Protein AF-A0A653CBT5-F1 (afdb_monomer_lite)

Sequence (452 aa):
MGQKFQYDESGGTFFYFLLSFLALILIPATFYYWPKKKKKDPEEDGKACTCPGCLRKREYMKREDPWKQTRQFFVKLTIVSGWLLLIFLAYKVSQFDYEMANFDPYEILGISTGSSQAEIKKAYRKLSLILHPDKDTGNEKEFMKLTKAYQALTDEEARKNWEKYGNPDGPGAMSFGIALPSWIVEKENSVWVLGLYALVFMVALPIVVGTWWYRSIKFTGDQVLLDTTQLYFYFFNKTTNMALKRVIMILAASLEFDKKRNSEIVERETDNYEIPLLIKQLPNLGEKNKERPLCYLYSIKARAIIHAHLSRMPLNPNTLELDRQYIIRKCPYLIYEQVSCVNQLIMLAYARRIMKLPTLQTIENCMKLCPMIVQAMWEFKSPLLQLPYIGDDNLKFFNSKKRQIKTLEQFAQLKADDRRNLLRDLGDDEYENIMKVLARMPLVDMQTQVEG

Organism: Callosobruchus maculatus (NCBI:txid64391)

InterPro domains:
  IPR001623 DnaJ domain [PF00226] (104-162)
  IPR001623 DnaJ domain [PR00625] (106-124)
  IPR001623 DnaJ domain [PR00625] (124-139)
  IPR001623 DnaJ domain [PS50076] (104-166)
  IPR001623 DnaJ domain [SM00271] (103-158)
  IPR001623 DnaJ domain [cd06257] (104-155)
  IPR004179 Sec63 domain [PF02889] (237-450)
  IPR036869 Chaperone J-domain superfamily [G3DSA:1.10.287.110] (98-176)
  IPR036869 Chaperone J-domain superfamily [SSF46565] (100-202)

Structure (mmCIF, N/CA/C/O backbone):
data_AF-A0A653CBT5-F1
#
_entry.id   AF-A0A653CBT5-F1
#
loop_
_atom_site.group_PDB
_atom_site.id
_atom_site.type_symbol
_atom_site.label_atom_id
_atom_site.label_alt_id
_atom_site.label_comp_id
_atom_site.label_asym_id
_atom_site.label_entity_id
_atom_site.label_seq_id
_atom_site.pdbx_PDB_ins_code
_atom_site.Cartn_x
_atom_site.Cartn_y
_atom_site.Cartn_z
_atom_site.occupancy
_atom_site.B_iso_or_equiv
_atom_site.auth_seq_id
_atom_site.auth_comp_id
_atom_site.auth_asym_id
_atom_site.auth_atom_id
_atom_site.pdbx_PDB_model_num
ATOM 1 N N . MET A 1 1 ? 52.706 8.320 -30.311 1.00 37.34 1 MET A N 1
ATOM 2 C CA . MET A 1 1 ? 51.832 8.034 -31.469 1.00 37.34 1 MET A CA 1
ATOM 3 C C . MET A 1 1 ? 50.651 7.231 -30.956 1.00 37.34 1 MET A C 1
ATOM 5 O O . MET A 1 1 ? 50.868 6.124 -30.488 1.00 37.34 1 MET A O 1
ATOM 9 N N . GLY A 1 2 ? 49.444 7.802 -30.937 1.00 47.25 2 GLY A N 1
ATOM 10 C CA . GLY A 1 2 ? 48.245 7.025 -30.607 1.00 47.25 2 GLY A CA 1
ATOM 11 C C . GLY A 1 2 ? 48.008 5.984 -31.698 1.00 47.25 2 GLY A C 1
ATOM 12 O O . GLY A 1 2 ? 48.134 6.312 -32.880 1.00 47.25 2 GLY A O 1
ATOM 13 N N . GLN A 1 3 ? 47.725 4.741 -31.313 1.00 55.03 3 GLN A N 1
ATOM 14 C CA . GLN A 1 3 ? 47.294 3.714 -32.257 1.00 55.03 3 GLN A CA 1
ATOM 15 C C . GLN A 1 3 ? 46.037 4.232 -32.971 1.00 55.03 3 GLN A C 1
ATOM 17 O O . GLN A 1 3 ? 45.059 4.604 -32.323 1.00 55.03 3 GLN A O 1
ATOM 22 N N . LYS A 1 4 ? 46.088 4.347 -34.301 1.00 64.94 4 LYS A N 1
ATOM 23 C CA . LYS A 1 4 ? 44.919 4.719 -35.099 1.00 64.94 4 LYS A CA 1
ATOM 24 C C . LYS A 1 4 ? 44.031 3.483 -35.204 1.00 64.94 4 LYS A C 1
ATOM 26 O O . LYS A 1 4 ? 44.403 2.532 -35.883 1.00 64.94 4 LYS A O 1
ATOM 31 N N . PHE A 1 5 ? 42.899 3.493 -34.511 1.00 74.19 5 PHE A N 1
ATOM 32 C CA . PHE A 1 5 ? 41.877 2.462 -34.663 1.00 74.19 5 PHE A CA 1
ATOM 33 C C . PHE A 1 5 ? 41.235 2.573 -36.047 1.00 74.19 5 PHE A C 1
ATOM 35 O O . PHE A 1 5 ? 40.917 3.678 -36.494 1.00 74.19 5 PHE A O 1
ATOM 42 N N . GLN A 1 6 ? 41.055 1.439 -36.718 1.00 75.88 6 GLN A N 1
ATOM 43 C CA . GLN A 1 6 ? 40.280 1.357 -37.957 1.00 75.88 6 GLN A CA 1
ATOM 44 C C . GLN A 1 6 ? 38.821 1.033 -37.606 1.00 75.88 6 GLN A C 1
ATOM 46 O O . GLN A 1 6 ? 38.568 0.151 -36.788 1.00 75.88 6 GLN A O 1
ATOM 51 N N . TYR A 1 7 ? 37.871 1.781 -38.167 1.00 80.19 7 TYR A N 1
ATOM 52 C CA . TYR A 1 7 ? 36.434 1.542 -37.988 1.00 80.19 7 TYR A CA 1
ATOM 53 C C . TYR A 1 7 ? 35.910 0.615 -39.083 1.00 80.19 7 TYR A C 1
ATOM 55 O O . TYR A 1 7 ? 36.532 0.482 -40.137 1.00 80.19 7 TYR A O 1
ATOM 63 N N . ASP A 1 8 ? 34.768 -0.022 -38.840 1.00 76.06 8 ASP A N 1
ATOM 64 C CA . ASP A 1 8 ? 34.174 -0.936 -39.810 1.00 76.06 8 ASP A CA 1
ATOM 65 C C . ASP A 1 8 ? 33.467 -0.158 -40.930 1.00 76.06 8 ASP A C 1
ATOM 67 O O . ASP A 1 8 ? 32.379 0.388 -40.739 1.00 76.06 8 ASP A O 1
ATOM 71 N N . GLU A 1 9 ? 34.097 -0.105 -42.102 1.00 67.94 9 GLU A N 1
ATOM 72 C CA . GLU A 1 9 ? 33.529 0.489 -43.323 1.00 67.94 9 GLU A CA 1
ATOM 73 C C . GLU A 1 9 ? 32.561 -0.470 -44.039 1.00 67.94 9 GLU A C 1
ATOM 75 O O . GLU A 1 9 ? 31.672 -0.042 -44.774 1.00 67.94 9 GLU A O 1
ATOM 80 N N . SER A 1 10 ? 32.710 -1.779 -43.814 1.00 66.12 10 SER A N 1
ATOM 81 C CA . SER A 1 10 ? 31.913 -2.830 -44.463 1.00 66.12 10 SER A CA 1
ATOM 82 C C . SER A 1 10 ? 30.610 -3.146 -43.719 1.00 66.12 10 SER A C 1
ATOM 84 O O . SER A 1 10 ? 29.660 -3.667 -44.303 1.00 66.12 10 SER A O 1
ATOM 86 N N . GLY A 1 11 ? 30.567 -2.832 -42.420 1.00 68.19 11 GLY A N 1
ATOM 87 C CA . GLY A 1 11 ? 29.463 -3.098 -41.500 1.00 68.19 11 GLY A CA 1
ATOM 88 C C . GLY A 1 11 ? 29.390 -4.539 -40.979 1.00 68.19 11 GLY A C 1
ATOM 89 O O . GLY A 1 11 ? 28.604 -4.800 -40.068 1.00 68.19 11 GLY A O 1
ATOM 90 N N . GLY A 1 12 ? 30.187 -5.474 -41.509 1.00 75.00 12 GLY A N 1
ATOM 91 C CA . GLY A 1 12 ? 30.129 -6.892 -41.141 1.00 75.00 12 GLY A CA 1
ATOM 92 C C . GLY A 1 12 ? 30.422 -7.146 -39.659 1.00 75.00 12 GLY A C 1
ATOM 93 O O . GLY A 1 12 ? 29.608 -7.749 -38.956 1.00 75.00 12 GLY A O 1
ATOM 94 N N . THR A 1 13 ? 31.544 -6.634 -39.147 1.00 80.69 13 THR A N 1
ATOM 95 C CA . THR A 1 13 ? 31.954 -6.825 -37.742 1.00 80.69 13 THR A CA 1
ATOM 96 C C . THR A 1 13 ? 31.000 -6.141 -36.763 1.00 80.69 13 THR A C 1
ATOM 98 O O . THR A 1 13 ? 30.735 -6.673 -35.681 1.00 80.69 13 THR A O 1
ATOM 101 N N . PHE A 1 14 ? 30.410 -5.007 -37.159 1.00 85.44 14 PHE A N 1
ATOM 102 C CA . PHE A 1 14 ? 29.388 -4.327 -36.367 1.00 85.44 14 PHE A CA 1
ATOM 103 C C . PHE A 1 14 ? 28.131 -5.182 -36.180 1.00 85.44 14 PHE A C 1
ATOM 105 O O . PHE A 1 14 ? 27.616 -5.281 -35.063 1.00 85.44 14 PHE A O 1
ATOM 112 N N . PHE A 1 15 ? 27.643 -5.838 -37.239 1.00 87.69 15 PHE A N 1
ATOM 113 C CA . PHE A 1 15 ? 26.468 -6.708 -37.134 1.00 87.69 15 PHE A CA 1
ATOM 114 C C . PHE A 1 15 ? 26.726 -7.926 -36.241 1.00 87.69 15 PHE A C 1
ATOM 116 O O . PHE A 1 15 ? 25.851 -8.283 -35.452 1.00 87.69 15 PHE A O 1
ATOM 123 N N . TYR A 1 16 ? 27.926 -8.510 -36.290 1.00 87.19 16 TYR A N 1
ATOM 124 C CA . TYR A 1 16 ? 28.344 -9.574 -35.370 1.00 87.19 16 TYR A CA 1
ATOM 125 C C . TYR A 1 16 ? 28.345 -9.130 -33.905 1.00 87.19 16 TYR A C 1
ATOM 127 O O . TYR A 1 16 ? 27.826 -9.838 -33.032 1.00 87.19 16 TYR A O 1
ATOM 135 N N . PHE A 1 17 ? 28.898 -7.947 -33.632 1.00 89.69 17 PHE A N 1
ATOM 136 C CA . PHE A 1 17 ? 28.890 -7.357 -32.297 1.00 89.69 17 PHE A CA 1
ATOM 137 C C . PHE A 1 17 ? 27.456 -7.118 -31.805 1.00 89.69 17 PHE A C 1
ATOM 139 O O . PHE A 1 17 ? 27.099 -7.551 -30.707 1.00 89.69 17 PHE A O 1
ATOM 146 N N . LEU A 1 18 ? 26.612 -6.492 -32.631 1.00 90.62 18 LEU A N 1
ATOM 147 C CA . LEU A 1 18 ? 25.225 -6.185 -32.287 1.00 90.62 18 LEU A CA 1
ATOM 148 C C . LEU A 1 18 ? 24.394 -7.454 -32.061 1.00 90.62 18 LEU A C 1
ATOM 150 O O . LEU A 1 18 ? 23.636 -7.517 -31.094 1.00 90.62 18 LEU A O 1
ATOM 154 N N . LEU A 1 19 ? 24.561 -8.473 -32.911 1.00 92.69 19 LEU A N 1
ATOM 155 C CA . LEU A 1 19 ? 23.913 -9.778 -32.771 1.00 92.69 19 LEU A CA 1
ATOM 156 C C . LEU A 1 19 ? 24.289 -10.440 -31.441 1.00 92.69 19 LEU A C 1
ATOM 158 O O . LEU A 1 19 ? 23.408 -10.858 -30.691 1.00 92.69 19 LEU A O 1
ATOM 162 N N . SER A 1 20 ? 25.587 -10.494 -31.129 1.00 92.56 20 SER A N 1
ATOM 163 C CA . SER A 1 20 ? 26.104 -11.119 -29.906 1.00 92.56 20 SER A CA 1
ATOM 164 C C . SER A 1 20 ? 25.634 -10.382 -28.651 1.00 92.56 20 SER A C 1
ATOM 166 O O . SER A 1 20 ? 25.168 -11.005 -27.696 1.00 92.56 20 SER A O 1
ATOM 168 N N . PHE A 1 21 ? 25.694 -9.048 -28.661 1.00 93.75 21 PHE A N 1
ATOM 169 C CA . PHE A 1 21 ? 25.237 -8.212 -27.553 1.00 93.75 21 PHE A CA 1
ATOM 170 C C . PHE A 1 21 ? 23.722 -8.328 -27.334 1.00 93.75 21 PHE A C 1
ATOM 172 O O . PHE A 1 21 ? 23.263 -8.493 -26.202 1.00 93.75 21 PHE A O 1
ATOM 179 N N . LEU A 1 22 ? 22.938 -8.309 -28.418 1.00 94.69 22 LEU A N 1
ATOM 180 C CA . LEU A 1 22 ? 21.493 -8.503 -28.347 1.00 94.69 22 LEU A CA 1
ATOM 181 C C . LEU A 1 22 ? 21.150 -9.901 -27.822 1.00 94.69 22 LEU A C 1
ATOM 183 O O . LEU A 1 22 ? 20.291 -10.007 -26.953 1.00 94.69 22 LEU A O 1
ATOM 187 N N . ALA A 1 23 ? 21.833 -10.955 -28.280 1.00 94.38 23 ALA A N 1
ATOM 188 C CA . ALA A 1 23 ? 21.633 -12.322 -27.793 1.00 94.38 23 ALA A CA 1
ATOM 189 C C . ALA A 1 23 ? 21.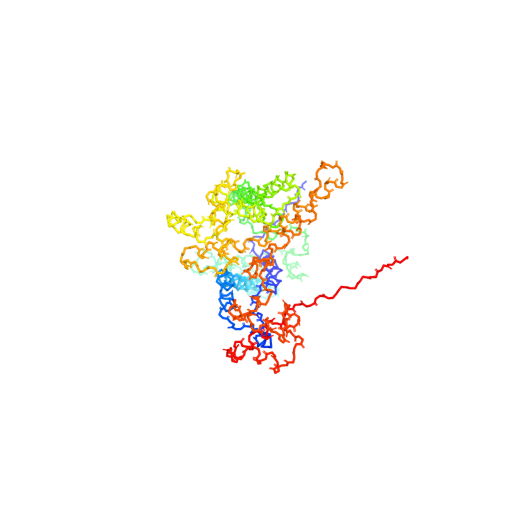909 -12.442 -26.285 1.00 94.38 23 ALA A C 1
ATOM 191 O O . ALA A 1 23 ? 21.097 -13.016 -25.552 1.00 94.38 23 ALA A O 1
ATOM 192 N N . LEU A 1 24 ? 23.016 -11.847 -25.821 1.00 95.81 24 LEU A N 1
ATOM 193 C CA . LEU A 1 24 ? 23.435 -11.840 -24.417 1.00 95.81 24 LEU A CA 1
ATOM 194 C C . LEU A 1 24 ? 22.364 -11.235 -23.498 1.00 95.81 24 LEU A C 1
ATOM 196 O O . LEU A 1 24 ? 22.165 -11.711 -22.385 1.00 95.81 24 LEU A O 1
ATOM 200 N N . ILE A 1 25 ? 21.661 -10.199 -23.959 1.00 94.56 25 ILE A N 1
ATOM 201 C CA . ILE A 1 25 ? 20.597 -9.543 -23.191 1.00 94.56 25 ILE A CA 1
ATOM 202 C C . ILE A 1 25 ? 19.263 -10.277 -23.363 1.00 94.56 25 ILE A C 1
ATOM 204 O O . ILE A 1 25 ? 18.556 -10.536 -22.386 1.00 94.56 25 ILE A O 1
ATOM 208 N N . LEU A 1 26 ? 18.902 -10.620 -24.600 1.00 95.19 26 LEU A N 1
ATOM 209 C CA . LEU A 1 26 ? 17.578 -11.114 -24.961 1.00 95.19 26 LEU A CA 1
ATOM 210 C C . LEU A 1 26 ? 17.300 -12.517 -24.415 1.00 95.19 26 LEU A C 1
ATOM 212 O O . LEU A 1 26 ? 16.176 -12.779 -23.983 1.00 95.19 26 LEU A O 1
ATOM 216 N N . ILE A 1 27 ? 18.292 -13.414 -24.402 1.00 94.19 27 ILE A N 1
ATOM 217 C CA . ILE A 1 27 ? 18.106 -14.794 -23.929 1.00 94.19 27 ILE A CA 1
ATOM 218 C C . ILE A 1 27 ? 17.776 -14.815 -22.422 1.00 94.19 27 ILE A C 1
ATOM 220 O O . ILE A 1 27 ? 16.704 -15.324 -22.064 1.00 94.19 27 ILE A O 1
ATOM 224 N N . PRO A 1 28 ? 18.583 -14.207 -21.524 1.00 94.81 28 PRO A N 1
ATOM 225 C CA . PRO A 1 28 ? 18.215 -14.079 -20.115 1.00 94.81 28 PRO A CA 1
ATOM 226 C C . PRO A 1 28 ? 16.920 -13.288 -19.919 1.00 94.81 28 PRO A C 1
ATOM 228 O O . PRO A 1 28 ? 16.063 -13.706 -19.139 1.00 94.81 28 PRO A O 1
ATOM 231 N N . ALA A 1 29 ? 16.729 -12.179 -20.647 1.00 93.31 29 ALA A N 1
ATOM 232 C CA . ALA A 1 29 ? 15.515 -11.375 -20.524 1.00 93.31 29 ALA A CA 1
ATOM 233 C C . ALA A 1 29 ? 14.253 -12.183 -20.861 1.00 93.31 29 ALA A C 1
ATOM 235 O O . ALA A 1 29 ? 13.247 -12.076 -20.161 1.00 93.31 29 ALA A O 1
ATOM 236 N N . THR A 1 30 ? 14.316 -13.050 -21.873 1.00 94.19 30 THR A N 1
ATOM 237 C CA . THR A 1 30 ? 13.223 -13.966 -22.217 1.00 94.19 30 THR A CA 1
ATOM 238 C C . THR A 1 30 ? 12.962 -14.946 -21.074 1.00 94.19 30 THR A C 1
ATOM 240 O O . THR A 1 30 ? 11.817 -15.122 -20.673 1.00 94.19 30 THR A O 1
ATOM 243 N N . PHE A 1 31 ? 13.995 -15.541 -20.474 1.00 92.69 31 PHE A N 1
ATOM 244 C CA . PHE A 1 31 ? 13.801 -16.490 -19.373 1.00 92.69 31 PHE A CA 1
ATOM 245 C C . PHE A 1 31 ? 13.161 -15.854 -18.123 1.00 92.69 31 PHE A C 1
ATOM 247 O O . PHE A 1 31 ? 12.246 -16.441 -17.531 1.00 92.69 31 PHE A O 1
ATOM 254 N N . TYR A 1 32 ? 13.614 -14.656 -17.738 1.00 90.69 32 TYR A N 1
ATOM 255 C CA . TYR A 1 32 ? 13.173 -13.975 -16.515 1.00 90.69 32 TYR A CA 1
ATOM 256 C C . TYR A 1 32 ? 11.867 -13.189 -16.676 1.00 90.69 32 TYR A C 1
ATOM 258 O O . TYR A 1 32 ? 11.021 -13.225 -15.780 1.00 90.69 32 TYR A O 1
ATOM 266 N N . TYR A 1 33 ? 11.677 -12.485 -17.795 1.00 91.19 33 TYR A N 1
ATOM 267 C CA . TYR A 1 33 ? 10.552 -11.559 -17.974 1.00 91.19 33 TYR A CA 1
ATOM 268 C C . TYR A 1 33 ? 9.391 -12.125 -18.794 1.00 91.19 33 TYR A C 1
ATOM 270 O O . TYR A 1 33 ? 8.344 -11.476 -18.875 1.00 91.19 33 TYR A O 1
ATOM 278 N N . TRP A 1 34 ? 9.511 -13.328 -19.371 1.00 90.81 34 TRP A N 1
ATOM 279 C CA . TRP A 1 34 ? 8.392 -13.931 -20.095 1.00 90.81 34 TRP A CA 1
ATOM 280 C C . TRP A 1 34 ? 7.175 -14.111 -19.177 1.00 90.81 34 TRP A C 1
ATOM 282 O O . TRP A 1 34 ? 7.282 -14.777 -18.140 1.00 90.81 34 TRP A O 1
ATOM 292 N N . PRO A 1 35 ? 5.993 -13.564 -19.526 1.00 83.62 35 PRO A N 1
ATOM 293 C CA . PRO A 1 35 ? 4.846 -13.618 -18.630 1.00 83.62 35 PRO A CA 1
ATOM 294 C C . PRO A 1 35 ? 4.325 -15.045 -18.474 1.00 83.62 35 PRO A C 1
ATOM 296 O O . PRO A 1 35 ? 3.576 -15.556 -19.310 1.00 83.62 35 PRO A O 1
ATOM 299 N N . LYS A 1 36 ? 4.689 -15.684 -17.364 1.00 81.69 36 LYS A N 1
ATOM 300 C CA . LYS A 1 36 ? 4.157 -16.987 -16.966 1.00 81.69 36 LYS A CA 1
ATOM 301 C C . LYS A 1 36 ? 2.821 -16.780 -16.254 1.00 81.69 36 LYS A C 1
ATOM 303 O O . LYS A 1 36 ? 2.724 -16.021 -15.288 1.00 81.69 36 LYS A O 1
ATOM 308 N N . LYS A 1 37 ? 1.769 -17.468 -16.707 1.00 76.75 37 LYS A N 1
ATOM 309 C CA . LYS A 1 37 ? 0.549 -17.608 -15.899 1.00 76.75 37 LYS A CA 1
ATOM 310 C C . LYS A 1 37 ? 0.890 -18.540 -14.736 1.00 76.75 37 LYS A C 1
ATOM 312 O O . LYS A 1 37 ? 1.283 -19.678 -14.975 1.00 76.75 37 LYS A O 1
ATOM 317 N N . LYS A 1 38 ? 0.752 -18.075 -13.488 1.00 72.75 38 LYS A N 1
ATOM 318 C CA . LYS A 1 38 ? 0.810 -18.976 -12.327 1.00 72.75 38 LYS A CA 1
ATOM 319 C C . LYS A 1 38 ? -0.300 -20.018 -12.496 1.00 72.75 38 LYS A C 1
ATOM 321 O O . LYS A 1 38 ? -1.463 -19.636 -12.644 1.00 72.75 38 LYS A O 1
ATOM 326 N N . LYS A 1 39 ? 0.063 -21.304 -12.524 1.00 74.44 39 LYS A N 1
ATOM 327 C CA . LYS A 1 39 ? -0.906 -22.402 -12.472 1.00 74.44 39 LYS A CA 1
ATOM 328 C C . LYS A 1 39 ? -1.629 -22.268 -11.133 1.00 74.44 39 LYS A C 1
ATOM 330 O O . LYS A 1 39 ? -0.971 -22.226 -10.099 1.00 74.44 39 LYS A O 1
ATOM 335 N N . LYS A 1 40 ? -2.946 -22.081 -11.168 1.00 69.81 40 LYS A N 1
ATOM 336 C CA . LYS A 1 40 ? -3.746 -22.047 -9.944 1.00 69.81 40 LYS A CA 1
ATOM 337 C C . LYS A 1 40 ? -3.886 -23.467 -9.428 1.00 69.81 40 LYS A C 1
ATOM 339 O O . LYS A 1 40 ? -4.133 -24.367 -10.232 1.00 69.81 40 LYS A O 1
ATOM 344 N N . ASP A 1 41 ? -3.708 -23.640 -8.130 1.00 72.62 41 ASP A N 1
ATOM 345 C CA . ASP A 1 41 ? -3.975 -24.900 -7.460 1.00 72.62 41 ASP A CA 1
ATOM 346 C C . ASP A 1 41 ? -5.494 -25.020 -7.212 1.00 72.62 41 ASP A C 1
ATOM 348 O O . ASP A 1 41 ? -6.055 -24.188 -6.490 1.00 72.62 41 ASP A O 1
ATOM 352 N N . PRO A 1 42 ? -6.189 -26.000 -7.821 1.00 72.38 42 PRO A N 1
ATOM 353 C CA . PRO A 1 42 ? -7.624 -26.196 -7.614 1.00 72.38 42 PRO A CA 1
ATOM 354 C C . PRO A 1 42 ? -7.987 -26.455 -6.144 1.00 72.38 42 PRO A C 1
ATOM 356 O O . PRO A 1 42 ? -9.077 -26.091 -5.701 1.00 72.38 42 PRO A O 1
ATOM 359 N N . GLU A 1 43 ? -7.077 -27.060 -5.375 1.00 73.06 43 GLU A N 1
ATOM 360 C CA . GLU A 1 43 ? -7.298 -27.382 -3.965 1.00 73.06 43 GLU A CA 1
ATOM 361 C C . GLU A 1 43 ? -7.283 -26.117 -3.086 1.00 73.06 43 GLU A C 1
ATOM 363 O O . GLU A 1 43 ? -8.036 -25.994 -2.113 1.00 73.06 43 GLU A O 1
ATOM 368 N N . GLU A 1 44 ? -6.468 -25.129 -3.459 1.00 72.12 44 GLU A N 1
ATOM 369 C CA . GLU A 1 44 ? -6.393 -23.831 -2.786 1.00 72.12 44 GLU A CA 1
ATOM 370 C C . GLU A 1 44 ? -7.658 -22.988 -3.036 1.00 72.12 44 GLU A C 1
ATOM 372 O O . GLU A 1 44 ? -8.164 -22.339 -2.108 1.00 72.12 44 GLU A O 1
ATOM 377 N N . ASP A 1 45 ? -8.199 -23.059 -4.260 1.00 69.56 45 ASP A N 1
ATOM 378 C CA . ASP A 1 45 ? -9.450 -22.405 -4.662 1.00 69.56 45 ASP A CA 1
ATOM 379 C C . ASP A 1 45 ? -10.664 -23.009 -3.922 1.00 69.56 45 ASP A C 1
ATOM 381 O O . ASP A 1 45 ? -11.505 -22.258 -3.423 1.00 69.56 45 ASP A O 1
ATOM 385 N N . GLY A 1 46 ? -10.730 -24.338 -3.752 1.00 72.31 46 GLY A N 1
ATOM 386 C CA . GLY A 1 46 ? -11.819 -25.012 -3.019 1.00 72.31 46 GLY A CA 1
ATOM 387 C C . GLY A 1 46 ? -11.866 -24.677 -1.521 1.00 72.31 46 GLY A C 1
ATOM 388 O O . GLY A 1 46 ? -12.939 -24.539 -0.925 1.00 72.31 46 GLY A O 1
ATOM 389 N N . LYS A 1 47 ? -10.697 -24.456 -0.910 1.00 79.88 47 LYS A N 1
ATOM 390 C CA . LYS A 1 47 ? -10.571 -24.041 0.497 1.00 79.88 47 LYS A CA 1
ATOM 391 C C . LYS A 1 47 ? -10.897 -22.553 0.706 1.00 79.88 47 LYS A C 1
ATOM 393 O O . LYS A 1 47 ? -10.945 -22.092 1.847 1.00 79.88 47 LYS A O 1
ATOM 398 N N . ALA A 1 48 ? -11.044 -21.766 -0.360 1.00 85.62 48 ALA A N 1
ATOM 399 C CA . ALA A 1 48 ? -11.176 -20.321 -0.269 1.00 85.62 48 ALA A CA 1
ATOM 400 C C . ALA A 1 48 ? -12.622 -19.901 0.043 1.00 85.62 48 ALA A C 1
ATOM 402 O O . ALA A 1 48 ? -13.567 -20.352 -0.593 1.00 85.62 48 ALA A O 1
ATOM 403 N N . CYS A 1 49 ? -12.801 -18.975 0.990 1.00 88.94 49 CYS A N 1
ATOM 404 C CA . CYS A 1 49 ? -14.125 -18.439 1.323 1.00 88.94 49 CYS A CA 1
ATOM 405 C C . CYS A 1 49 ? -14.751 -17.709 0.119 1.00 88.94 49 CYS A C 1
ATOM 407 O O . CYS A 1 49 ? -14.074 -16.927 -0.554 1.00 88.94 49 CYS A O 1
ATOM 409 N N . THR A 1 50 ? -16.028 -17.949 -0.154 1.00 90.94 50 THR A N 1
ATOM 410 C CA . THR A 1 50 ? -16.800 -17.380 -1.269 1.00 90.94 50 THR A CA 1
ATOM 411 C C . THR A 1 50 ? -17.813 -16.332 -0.811 1.00 90.94 50 THR A C 1
ATOM 413 O O . THR A 1 50 ? -18.668 -15.927 -1.592 1.00 90.94 50 THR A O 1
ATOM 416 N N . CYS A 1 51 ? -17.712 -15.835 0.427 1.00 90.38 51 CYS A N 1
ATOM 417 C CA . CYS A 1 51 ? -18.649 -14.827 0.916 1.00 90.38 51 CYS A CA 1
ATOM 418 C C . CYS A 1 51 ? -18.576 -13.512 0.109 1.00 90.38 51 CYS A C 1
ATOM 420 O O . CYS A 1 51 ? -17.503 -13.164 -0.408 1.00 90.38 51 CYS A O 1
ATOM 422 N N . PRO A 1 52 ? -19.670 -12.723 0.040 1.00 89.56 52 PRO A N 1
ATOM 423 C CA . PRO A 1 52 ? -19.717 -11.483 -0.739 1.00 89.56 52 PRO A CA 1
ATOM 424 C C . PRO A 1 52 ? -18.579 -10.508 -0.415 1.00 89.56 52 PRO A C 1
ATOM 426 O O . PRO A 1 52 ? -18.020 -9.880 -1.313 1.00 89.56 52 PRO A O 1
ATOM 429 N N . GLY A 1 53 ? -18.184 -10.410 0.859 1.00 86.44 53 GLY A N 1
ATOM 430 C CA . GLY A 1 53 ? -17.062 -9.573 1.291 1.00 86.44 53 GLY A CA 1
ATOM 431 C C . GLY A 1 53 ? -15.717 -10.040 0.725 1.00 86.44 53 GLY A C 1
ATOM 432 O O . GLY A 1 53 ? -14.963 -9.236 0.172 1.00 86.44 53 GLY A O 1
ATOM 433 N N . CYS A 1 54 ? -15.425 -11.342 0.798 1.00 87.56 54 CYS A N 1
ATOM 434 C CA . CYS A 1 54 ? -14.208 -11.920 0.225 1.00 87.56 54 CYS A CA 1
ATOM 435 C C . CYS A 1 54 ? -14.187 -11.823 -1.305 1.00 87.56 54 CYS A C 1
ATOM 437 O O . CYS A 1 54 ? -13.130 -11.549 -1.877 1.00 87.56 54 CYS A O 1
ATOM 439 N N . LEU A 1 55 ? -15.333 -12.001 -1.969 1.00 89.62 55 LEU A N 1
ATOM 440 C CA . LEU A 1 55 ? -15.453 -11.839 -3.419 1.00 89.62 55 LEU A CA 1
ATOM 441 C C . LEU A 1 55 ? -15.180 -10.395 -3.848 1.00 89.62 55 LEU A C 1
ATOM 443 O O . LEU A 1 55 ? -14.312 -10.178 -4.695 1.00 89.62 55 LEU A O 1
ATOM 447 N N . ARG A 1 56 ? -15.816 -9.410 -3.197 1.00 87.00 56 ARG A N 1
ATOM 448 C CA . ARG A 1 56 ? -15.551 -7.980 -3.435 1.00 87.00 56 ARG A CA 1
ATOM 449 C C . ARG A 1 56 ? -14.079 -7.640 -3.216 1.00 87.00 56 ARG A C 1
ATOM 451 O O . ARG A 1 56 ? -13.465 -7.014 -4.072 1.00 87.00 56 ARG A O 1
ATOM 458 N N . LYS A 1 57 ? -13.467 -8.120 -2.123 1.00 84.88 57 LYS A N 1
ATOM 459 C CA . LYS A 1 57 ? -12.028 -7.929 -1.861 1.00 84.88 57 LYS A CA 1
ATOM 460 C C . LYS A 1 57 ? -11.165 -8.464 -3.007 1.00 84.88 57 LYS A C 1
ATOM 462 O O . LYS A 1 57 ? -10.263 -7.770 -3.466 1.00 84.88 57 LYS A O 1
ATOM 467 N N . ARG A 1 58 ? -11.433 -9.683 -3.492 1.00 85.94 58 ARG A N 1
ATOM 468 C CA . ARG A 1 58 ? -10.698 -10.273 -4.628 1.00 85.94 58 ARG A CA 1
ATOM 469 C C . ARG A 1 58 ? -10.893 -9.480 -5.914 1.00 85.94 58 ARG A C 1
ATOM 471 O O . ARG A 1 58 ? -9.969 -9.406 -6.718 1.00 85.94 58 ARG A O 1
ATOM 478 N N . GLU A 1 59 ? -12.075 -8.918 -6.124 1.00 84.25 59 GLU A N 1
ATOM 479 C CA . GLU A 1 59 ? -12.355 -8.075 -7.279 1.00 84.25 59 GLU A CA 1
ATOM 480 C C . GLU A 1 59 ? -11.587 -6.751 -7.217 1.00 84.25 59 GLU A C 1
ATOM 482 O O . GLU A 1 59 ? -10.932 -6.391 -8.194 1.00 84.25 59 GLU A O 1
ATOM 487 N N . TYR A 1 60 ? -11.560 -6.085 -6.060 1.00 81.25 60 TYR A N 1
ATOM 488 C CA . TYR A 1 60 ? -10.767 -4.869 -5.863 1.00 81.25 60 TYR A CA 1
ATOM 489 C C . TYR A 1 60 ? -9.276 -5.106 -6.112 1.00 81.25 60 TYR A C 1
ATOM 491 O O . TYR A 1 60 ? -8.672 -4.393 -6.910 1.00 81.25 60 TYR A O 1
ATOM 499 N N . MET A 1 61 ? -8.711 -6.180 -5.550 1.00 79.44 61 MET A N 1
ATOM 500 C CA . MET A 1 61 ? -7.307 -6.550 -5.781 1.00 79.44 61 MET A CA 1
ATOM 501 C C . MET A 1 61 ? -6.992 -6.830 -7.263 1.00 79.44 61 MET A C 1
ATOM 503 O O . MET A 1 61 ? -5.847 -6.695 -7.687 1.00 79.44 61 MET A O 1
ATOM 507 N N . LYS A 1 62 ? -7.981 -7.241 -8.074 1.00 78.69 62 LYS A N 1
ATOM 508 C CA . LYS A 1 62 ? -7.808 -7.415 -9.529 1.00 78.69 62 LYS A CA 1
ATOM 509 C C . LYS A 1 62 ? -7.873 -6.090 -10.288 1.00 78.69 62 LYS A C 1
ATOM 511 O O . LYS A 1 62 ? -7.185 -5.961 -11.295 1.00 78.69 62 LYS A O 1
ATOM 516 N N . ARG A 1 63 ? -8.705 -5.145 -9.838 1.00 74.94 63 ARG A N 1
ATOM 517 C CA . ARG A 1 63 ? -8.880 -3.823 -10.465 1.00 74.94 63 ARG A CA 1
ATOM 518 C C . ARG A 1 63 ? -7.718 -2.868 -10.177 1.00 74.94 63 ARG A C 1
ATOM 520 O O . ARG A 1 63 ? -7.506 -1.953 -10.959 1.00 74.94 63 ARG A O 1
ATOM 527 N N . GLU A 1 64 ? -6.983 -3.081 -9.086 1.00 67.25 64 GLU A N 1
ATOM 528 C CA . GLU A 1 64 ? -5.906 -2.190 -8.625 1.00 67.25 64 GLU A CA 1
ATOM 529 C C . GLU A 1 64 ? -4.655 -2.192 -9.521 1.00 67.25 64 GLU A C 1
ATOM 531 O O . GLU A 1 64 ? -3.948 -1.190 -9.575 1.00 67.25 64 GLU A O 1
ATOM 536 N N . ASP A 1 65 ? -4.409 -3.261 -10.286 1.00 68.12 65 ASP A N 1
ATOM 537 C CA . ASP A 1 65 ? -3.329 -3.306 -11.282 1.00 68.12 65 ASP A CA 1
ATOM 538 C C . ASP A 1 65 ? -3.912 -3.352 -12.710 1.00 68.12 65 ASP A C 1
ATOM 540 O O . ASP A 1 65 ? -3.794 -4.370 -13.405 1.00 68.12 65 ASP A O 1
ATOM 544 N N . PRO A 1 66 ? -4.584 -2.274 -13.176 1.00 66.88 66 PRO A N 1
ATOM 545 C CA . PRO A 1 66 ? -5.180 -2.249 -14.513 1.00 66.88 66 PRO A CA 1
ATOM 546 C C . PRO A 1 66 ? -4.093 -2.334 -15.591 1.00 66.88 66 PRO A C 1
ATOM 548 O O . PRO A 1 66 ? -4.308 -2.885 -16.671 1.00 66.88 66 PRO A O 1
ATOM 551 N N . TRP A 1 67 ? -2.886 -1.866 -15.260 1.00 74.69 67 TRP A N 1
ATOM 552 C CA . TRP A 1 67 ? -1.721 -1.913 -16.129 1.00 74.69 67 TRP A CA 1
ATOM 553 C C . TRP A 1 67 ? -1.014 -3.266 -16.131 1.00 74.69 67 TRP A C 1
ATOM 555 O O . TRP A 1 67 ? -0.086 -3.454 -16.910 1.00 74.69 67 TRP A O 1
ATOM 565 N N . LYS A 1 68 ? -1.443 -4.253 -15.337 1.00 80.75 68 LYS A N 1
ATOM 566 C CA . LYS A 1 68 ? -0.818 -5.581 -15.337 1.00 80.75 68 LYS A CA 1
ATOM 567 C C . LYS A 1 68 ? -0.841 -6.217 -16.713 1.00 80.75 68 LYS A C 1
ATOM 569 O O . LYS A 1 68 ? 0.164 -6.750 -17.178 1.00 80.75 68 LYS A O 1
ATOM 574 N N . GLN A 1 69 ? -2.011 -6.188 -17.348 1.00 80.44 69 GLN A N 1
ATOM 575 C CA . GLN A 1 69 ? -2.220 -6.826 -18.642 1.00 80.44 69 GLN A CA 1
ATOM 576 C C . GLN A 1 69 ? -1.515 -6.052 -19.751 1.00 80.44 69 GLN A C 1
ATOM 578 O O . GLN A 1 69 ? -0.830 -6.665 -20.566 1.00 80.44 69 GLN A O 1
ATOM 583 N N . THR A 1 70 ? -1.610 -4.721 -19.743 1.00 85.69 70 THR A N 1
ATOM 584 C CA . THR A 1 70 ? -0.921 -3.874 -20.724 1.00 85.69 70 THR A CA 1
ATOM 585 C C . THR A 1 70 ? 0.594 -3.977 -20.566 1.00 85.69 70 THR A C 1
ATOM 587 O O . THR A 1 70 ? 1.286 -4.204 -21.548 1.00 85.69 70 THR A O 1
ATOM 590 N N . ARG A 1 71 ? 1.133 -3.946 -19.341 1.00 87.06 71 ARG A N 1
ATOM 591 C CA . ARG A 1 71 ? 2.558 -4.180 -19.062 1.00 87.06 71 ARG A CA 1
ATOM 592 C C . ARG A 1 71 ? 3.008 -5.553 -19.544 1.00 87.06 71 ARG A C 1
ATOM 594 O O . ARG A 1 71 ? 4.049 -5.652 -20.181 1.00 87.06 71 ARG A O 1
ATOM 601 N N . GLN A 1 72 ? 2.244 -6.614 -19.274 1.00 87.31 72 GLN A N 1
ATOM 602 C CA . GLN A 1 72 ? 2.559 -7.951 -19.791 1.00 87.31 72 GLN A CA 1
ATOM 603 C C . GLN A 1 72 ? 2.525 -8.001 -21.321 1.00 87.31 72 GLN A C 1
ATOM 605 O O . GLN A 1 72 ? 3.346 -8.692 -21.919 1.00 87.31 72 GLN A O 1
ATOM 610 N N . PHE A 1 73 ? 1.597 -7.279 -21.948 1.00 90.19 73 PHE A N 1
ATOM 611 C CA . PHE A 1 73 ? 1.536 -7.136 -23.396 1.00 90.19 73 PHE A CA 1
ATOM 612 C C . PHE A 1 73 ? 2.774 -6.412 -23.938 1.00 90.19 73 PHE A C 1
ATOM 614 O O . PHE A 1 73 ? 3.438 -6.957 -24.812 1.00 90.19 73 PHE A O 1
ATOM 621 N N . PHE A 1 74 ? 3.149 -5.262 -23.372 1.00 92.00 74 PHE A N 1
ATOM 622 C CA . PHE A 1 74 ? 4.342 -4.517 -23.781 1.00 92.00 74 PHE A CA 1
ATOM 623 C C . PHE A 1 74 ? 5.627 -5.317 -23.568 1.00 92.00 74 PHE A C 1
ATOM 625 O O . PHE A 1 74 ? 6.451 -5.374 -24.468 1.00 92.00 74 PHE A O 1
ATOM 632 N N . VAL A 1 75 ? 5.780 -6.011 -22.436 1.00 90.69 75 VAL A N 1
ATOM 633 C CA . VAL A 1 75 ? 6.945 -6.882 -22.196 1.00 90.69 75 VAL A CA 1
ATOM 634 C C . VAL A 1 75 ? 7.026 -7.992 -23.246 1.00 90.69 75 VAL A C 1
ATOM 636 O O . VAL A 1 75 ? 8.100 -8.234 -23.791 1.00 90.69 75 VAL A O 1
ATOM 639 N N . LYS A 1 76 ? 5.902 -8.643 -23.580 1.00 92.19 76 LYS A N 1
ATOM 640 C CA . LYS A 1 76 ? 5.872 -9.637 -24.667 1.00 92.19 76 LYS A CA 1
ATOM 641 C C . LYS A 1 76 ? 6.231 -9.014 -26.004 1.00 92.19 76 LYS A C 1
ATOM 643 O O . LYS A 1 76 ? 7.040 -9.590 -26.718 1.00 92.19 76 LYS A O 1
ATOM 648 N N . LEU A 1 77 ? 5.642 -7.865 -26.325 1.00 94.56 77 LEU A N 1
ATOM 649 C CA . LEU A 1 77 ? 5.887 -7.160 -27.575 1.00 94.56 77 LEU A CA 1
ATOM 650 C C . LEU A 1 77 ? 7.373 -6.821 -27.725 1.00 94.56 77 LEU A C 1
ATOM 652 O O . LEU A 1 77 ? 7.937 -7.107 -28.772 1.00 94.56 77 LEU A O 1
ATOM 656 N N . THR A 1 78 ? 8.013 -6.306 -26.672 1.00 93.69 78 THR A N 1
ATOM 657 C CA . THR A 1 78 ? 9.447 -5.983 -26.655 1.00 93.69 78 THR A CA 1
ATOM 658 C C . THR A 1 78 ? 10.330 -7.223 -26.793 1.00 93.69 78 THR A C 1
ATOM 660 O O . THR A 1 78 ? 11.331 -7.187 -27.500 1.00 93.69 78 THR A O 1
ATOM 663 N N . ILE A 1 79 ? 9.981 -8.338 -26.144 1.00 94.56 79 ILE A N 1
ATOM 664 C CA . ILE A 1 79 ? 10.739 -9.590 -26.293 1.00 94.56 79 ILE A CA 1
ATOM 665 C C . ILE A 1 79 ? 10.594 -10.124 -27.723 1.00 94.56 79 ILE A C 1
ATOM 667 O O . ILE A 1 79 ? 11.591 -10.467 -28.351 1.00 94.56 79 ILE A O 1
ATOM 671 N N . VAL A 1 80 ? 9.371 -10.168 -28.260 1.00 95.38 80 VAL A N 1
ATOM 672 C CA . VAL A 1 80 ? 9.103 -10.649 -29.624 1.00 95.38 80 VAL A CA 1
ATOM 673 C C . VAL A 1 80 ? 9.790 -9.764 -30.662 1.00 95.38 80 VAL A C 1
ATOM 675 O O . VAL A 1 80 ? 10.434 -10.293 -31.563 1.00 95.38 80 VAL A O 1
ATOM 678 N N . SER A 1 81 ? 9.719 -8.437 -30.527 1.00 95.69 81 SER A N 1
ATOM 679 C CA . SER A 1 81 ? 10.429 -7.523 -31.424 1.00 95.69 81 SER A CA 1
ATOM 680 C C . SER A 1 81 ? 11.947 -7.678 -31.311 1.00 95.69 81 SER A C 1
ATOM 682 O O . SER A 1 81 ? 12.626 -7.661 -32.333 1.00 95.69 81 SER A O 1
ATOM 684 N N . GLY A 1 82 ? 12.473 -7.918 -30.106 1.00 95.50 82 GLY A N 1
ATOM 685 C CA . GLY A 1 82 ? 13.877 -8.262 -29.886 1.00 95.50 82 GLY A CA 1
ATOM 686 C C . GLY A 1 82 ? 14.298 -9.535 -30.625 1.00 95.50 82 GLY A C 1
ATOM 687 O O . GLY A 1 82 ? 15.344 -9.543 -31.264 1.00 95.50 82 GLY A O 1
ATOM 688 N N . TRP A 1 83 ? 13.472 -10.587 -30.609 1.00 96.38 83 TRP A N 1
ATOM 689 C CA . TRP A 1 83 ? 13.741 -11.826 -31.354 1.00 96.38 83 TRP A CA 1
ATOM 690 C C . TRP A 1 83 ? 13.653 -11.629 -32.866 1.00 96.38 83 TRP A C 1
ATOM 692 O O . TRP A 1 83 ? 14.500 -12.143 -33.589 1.00 96.38 83 TRP A O 1
ATOM 702 N N . LEU A 1 84 ? 12.680 -10.852 -33.350 1.00 96.62 84 LEU A N 1
ATOM 703 C CA . LEU A 1 84 ? 12.592 -10.492 -34.768 1.00 96.62 84 LEU A CA 1
ATOM 704 C C . LEU A 1 84 ? 13.825 -9.703 -35.222 1.00 96.62 84 LEU A C 1
ATOM 706 O O . LEU A 1 84 ? 14.374 -9.992 -36.282 1.00 96.62 84 LEU A O 1
ATOM 710 N N . LEU A 1 85 ? 14.293 -8.754 -34.405 1.00 95.19 85 LEU A N 1
ATOM 711 C CA . LEU A 1 85 ? 15.521 -8.011 -34.669 1.00 95.19 85 LEU A CA 1
ATOM 712 C C . LEU A 1 85 ? 16.741 -8.938 -34.664 1.00 95.19 85 LEU A C 1
ATOM 714 O O . LEU A 1 85 ? 17.571 -8.843 -35.559 1.00 95.19 85 LEU A O 1
ATOM 718 N N . LEU A 1 86 ? 16.836 -9.864 -33.709 1.00 95.06 86 LEU A N 1
ATOM 719 C CA . LEU A 1 86 ? 17.924 -10.839 -33.641 1.00 95.06 86 LEU A CA 1
ATOM 720 C C . LEU A 1 86 ? 17.959 -11.747 -34.880 1.00 95.06 86 LEU A C 1
ATOM 722 O O . LEU A 1 86 ? 19.026 -11.950 -35.452 1.00 95.06 86 LEU A O 1
ATOM 726 N N . ILE A 1 87 ? 16.801 -12.229 -35.339 1.00 95.12 87 ILE A N 1
ATOM 727 C CA . ILE A 1 87 ? 16.675 -13.015 -36.577 1.00 95.12 87 ILE A CA 1
ATOM 728 C C . ILE A 1 87 ? 17.071 -12.174 -37.796 1.00 95.12 87 ILE A C 1
ATOM 730 O O . ILE A 1 87 ? 17.809 -12.650 -38.654 1.00 95.12 87 ILE A O 1
ATOM 734 N N . PHE A 1 88 ? 16.623 -10.918 -37.870 1.00 93.94 88 PHE A N 1
ATOM 735 C CA . PHE A 1 88 ? 16.995 -10.005 -38.951 1.00 93.94 88 PHE A CA 1
ATOM 736 C C . PHE A 1 88 ? 18.507 -9.745 -38.993 1.00 93.94 88 PHE A C 1
ATOM 738 O O . PHE A 1 88 ? 19.110 -9.781 -40.065 1.00 93.94 88 PHE A O 1
ATOM 745 N N . LEU A 1 89 ? 19.133 -9.520 -37.836 1.00 91.56 89 LEU A N 1
ATOM 746 C CA . LEU A 1 89 ? 20.579 -9.341 -37.730 1.00 91.56 89 LEU A CA 1
ATOM 747 C C . LEU A 1 89 ? 21.327 -10.618 -38.117 1.00 91.56 89 LEU A C 1
ATOM 749 O O . LEU A 1 89 ? 22.281 -10.539 -38.881 1.00 91.56 89 LEU A O 1
ATOM 753 N N . ALA A 1 90 ? 20.865 -11.788 -37.671 1.00 90.94 90 ALA A N 1
ATOM 754 C CA . ALA A 1 90 ? 21.443 -13.072 -38.062 1.00 90.94 90 ALA A CA 1
ATOM 755 C C . ALA A 1 90 ? 21.345 -13.305 -39.579 1.00 90.94 90 ALA A C 1
ATOM 757 O O . ALA A 1 90 ? 22.305 -13.757 -40.196 1.00 90.94 90 ALA A O 1
ATOM 758 N N . TYR A 1 91 ? 20.221 -12.932 -40.198 1.00 90.62 91 TYR A N 1
ATOM 759 C CA . TYR A 1 91 ? 20.064 -12.968 -41.651 1.00 90.62 91 TYR A CA 1
ATOM 760 C C . TYR A 1 91 ? 21.054 -12.032 -42.353 1.00 90.62 91 TYR A C 1
ATOM 762 O O . TYR A 1 91 ? 21.702 -12.435 -43.316 1.00 90.62 91 TYR A O 1
ATOM 770 N N . LYS A 1 92 ? 21.213 -10.796 -41.858 1.00 87.44 92 LYS A N 1
ATOM 771 C CA . LYS A 1 92 ? 22.193 -9.846 -42.401 1.00 87.44 92 LYS A CA 1
ATOM 772 C C . LYS A 1 92 ? 23.617 -10.382 -42.299 1.00 87.44 92 LYS A C 1
ATOM 774 O O . LYS A 1 92 ? 24.320 -10.359 -43.300 1.00 87.44 92 LYS A O 1
ATOM 779 N N . VAL A 1 93 ? 24.004 -10.915 -41.142 1.00 87.31 93 VAL A N 1
ATOM 780 C CA . VAL A 1 93 ? 25.312 -11.556 -40.933 1.00 87.31 93 VAL A CA 1
ATOM 781 C C . VAL A 1 93 ? 25.519 -12.720 -41.909 1.00 87.31 93 VAL A C 1
ATOM 783 O O . VAL A 1 93 ? 26.530 -12.753 -42.601 1.00 87.31 93 VAL A O 1
ATOM 786 N N . SER A 1 94 ? 24.528 -13.603 -42.070 1.00 84.44 94 SER A N 1
ATOM 787 C CA . SER A 1 94 ? 24.615 -14.728 -43.012 1.00 84.44 94 SER A CA 1
ATOM 788 C C . SER A 1 94 ? 24.786 -14.289 -44.471 1.00 84.44 94 SER A C 1
ATOM 790 O O . SER A 1 94 ? 25.461 -14.984 -45.230 1.00 84.44 94 SER A O 1
ATOM 792 N N . GLN A 1 95 ? 24.196 -13.159 -44.881 1.00 80.25 95 GLN A N 1
ATOM 793 C CA . GLN A 1 95 ? 24.441 -12.597 -46.213 1.00 80.25 95 GLN A CA 1
ATOM 794 C C . GLN A 1 95 ? 25.889 -12.112 -46.368 1.00 80.25 95 GLN A C 1
ATOM 796 O O . GLN A 1 95 ? 26.496 -12.366 -47.405 1.00 80.25 95 GLN A O 1
ATOM 801 N N . PHE A 1 96 ? 26.455 -11.455 -45.349 1.00 72.69 96 PHE A N 1
ATOM 802 C CA . PHE A 1 96 ? 27.853 -11.006 -45.375 1.00 72.69 96 PHE A CA 1
ATOM 803 C C . PHE A 1 96 ? 28.837 -12.178 -45.460 1.00 72.69 96 PHE A C 1
ATOM 805 O O . PHE A 1 96 ? 29.770 -12.126 -46.259 1.00 72.69 96 PHE A O 1
ATOM 812 N N . ASP A 1 97 ? 28.604 -13.251 -44.702 1.00 66.69 97 ASP A N 1
ATOM 813 C CA . ASP A 1 97 ? 29.464 -14.439 -44.745 1.00 66.69 97 ASP A CA 1
ATOM 814 C C . ASP A 1 97 ? 29.431 -15.121 -46.109 1.00 66.69 97 ASP A C 1
ATOM 816 O O . ASP A 1 97 ? 30.472 -15.526 -46.619 1.00 66.69 97 ASP A O 1
ATOM 820 N N . TYR A 1 98 ? 28.252 -15.202 -46.731 1.00 62.50 98 TYR A N 1
ATOM 821 C CA . TYR A 1 98 ? 28.113 -15.728 -48.087 1.00 62.50 98 TYR A CA 1
ATOM 822 C C . TYR A 1 98 ? 28.891 -14.888 -49.111 1.00 62.50 98 TYR A C 1
ATOM 824 O O . TYR A 1 98 ? 29.495 -15.435 -50.032 1.00 62.50 98 TYR A O 1
ATOM 832 N N . GLU A 1 99 ? 28.910 -13.561 -48.962 1.00 64.12 99 GLU A N 1
ATOM 833 C CA . GLU A 1 99 ? 29.674 -12.688 -49.856 1.00 64.12 99 GLU A CA 1
ATOM 834 C C . GLU A 1 99 ? 31.194 -12.795 -49.663 1.00 64.12 99 GLU A C 1
ATOM 836 O O . GLU A 1 99 ? 31.926 -12.672 -50.644 1.00 64.12 99 GLU A O 1
ATOM 841 N N . MET A 1 100 ? 31.666 -13.021 -48.433 1.00 61.78 100 MET A N 1
ATOM 842 C CA . MET A 1 100 ? 33.094 -13.148 -48.117 1.00 61.78 100 MET A CA 1
ATOM 843 C C . MET A 1 100 ? 33.640 -14.552 -48.421 1.00 61.78 100 MET A C 1
ATOM 845 O O . MET A 1 100 ? 34.745 -14.674 -48.941 1.00 61.78 100 MET A O 1
ATOM 849 N N . ALA A 1 101 ? 32.863 -15.608 -48.154 1.00 59.22 101 ALA A N 1
ATOM 850 C CA . ALA A 1 101 ? 33.248 -16.993 -48.435 1.00 59.22 101 ALA A CA 1
ATOM 851 C C . ALA A 1 101 ? 33.298 -17.320 -49.940 1.00 59.22 101 ALA A C 1
ATOM 853 O O . ALA A 1 101 ? 34.044 -18.208 -50.335 1.00 59.22 101 ALA A O 1
ATOM 854 N N . ASN A 1 102 ? 32.550 -16.590 -50.778 1.00 60.38 102 ASN A N 1
ATOM 855 C CA . ASN A 1 102 ? 32.548 -16.750 -52.240 1.00 60.38 102 ASN A CA 1
ATOM 856 C C . ASN A 1 102 ? 33.492 -15.777 -52.975 1.00 60.38 102 ASN A C 1
ATOM 858 O O . ASN A 1 102 ? 33.319 -15.529 -54.169 1.00 60.38 102 ASN A O 1
ATOM 862 N N . PHE A 1 103 ? 34.463 -15.165 -52.291 1.00 70.69 103 PHE A N 1
ATOM 863 C CA . PHE A 1 103 ? 35.452 -14.325 -52.965 1.00 70.69 103 PHE A CA 1
ATOM 864 C C . PHE A 1 103 ? 36.569 -15.191 -53.559 1.00 70.69 103 PHE A C 1
ATOM 866 O O . PHE A 1 103 ? 37.618 -15.320 -52.948 1.00 70.69 103 PHE A O 1
ATOM 873 N N . ASP A 1 104 ? 36.366 -15.772 -54.743 1.00 80.81 104 ASP A N 1
ATOM 874 C CA . ASP A 1 104 ? 37.450 -16.374 -55.534 1.00 80.81 104 ASP A CA 1
ATOM 875 C C . ASP A 1 104 ? 37.816 -15.443 -56.709 1.00 80.81 104 ASP A C 1
ATOM 877 O O . ASP A 1 104 ? 37.017 -15.269 -57.637 1.00 80.81 104 ASP A O 1
ATOM 881 N N . PRO A 1 105 ? 39.015 -14.828 -56.712 1.00 80.38 105 PRO A N 1
ATOM 882 C CA . PRO A 1 105 ? 39.458 -13.952 -57.786 1.00 80.38 105 PRO A CA 1
ATOM 883 C C . PRO A 1 105 ? 39.432 -14.600 -59.179 1.00 80.38 105 PRO A C 1
ATOM 885 O O . PRO A 1 105 ? 39.194 -13.894 -60.161 1.00 80.38 105 PRO A O 1
ATOM 888 N N . TYR A 1 106 ? 39.662 -15.915 -59.286 1.00 83.50 106 TYR A N 1
ATOM 889 C CA . TYR A 1 106 ? 39.648 -16.637 -60.562 1.00 83.50 106 TYR A CA 1
ATOM 890 C C . TYR A 1 106 ? 38.218 -16.851 -61.070 1.00 83.50 106 TYR A C 1
ATOM 892 O O . TYR A 1 106 ? 37.949 -16.591 -62.246 1.00 83.50 106 TYR A O 1
ATOM 900 N N . GLU A 1 107 ? 37.286 -17.229 -60.189 1.00 84.56 107 GLU A N 1
ATOM 901 C CA . GLU A 1 107 ? 35.864 -17.366 -60.535 1.00 84.56 107 GLU A CA 1
ATOM 902 C C . GLU A 1 107 ? 35.224 -16.011 -60.870 1.00 84.56 107 GLU A C 1
ATOM 904 O O . GLU A 1 107 ? 34.509 -15.903 -61.866 1.00 84.56 107 GLU A O 1
ATOM 909 N N . ILE A 1 108 ? 35.546 -14.951 -60.116 1.00 84.44 108 ILE A N 1
ATOM 910 C CA . ILE A 1 108 ? 35.042 -13.585 -60.360 1.00 84.44 108 ILE A CA 1
ATOM 911 C C . ILE A 1 108 ? 35.493 -13.058 -61.731 1.00 84.44 108 ILE A C 1
ATOM 913 O O . ILE A 1 108 ? 34.738 -12.367 -62.418 1.00 84.44 108 ILE A O 1
ATOM 917 N N . LEU A 1 109 ? 36.722 -13.375 -62.148 1.00 83.62 109 LEU A N 1
ATOM 918 C CA . LEU A 1 109 ? 37.251 -13.011 -63.466 1.00 83.62 109 LEU A CA 1
ATOM 919 C C . LEU A 1 109 ? 36.860 -14.009 -64.572 1.00 83.62 109 LEU A C 1
ATOM 921 O O . LEU A 1 109 ? 37.090 -13.718 -65.749 1.00 83.62 109 LEU A O 1
ATOM 925 N N . GLY A 1 110 ? 36.264 -15.155 -64.223 1.00 82.38 110 GLY A N 1
ATOM 926 C CA . GLY A 1 110 ? 35.866 -16.210 -65.156 1.00 82.38 110 GLY A CA 1
ATOM 927 C C . GLY A 1 110 ? 37.047 -16.878 -65.868 1.00 82.38 110 GLY A C 1
ATOM 928 O O . GLY A 1 110 ? 36.951 -17.195 -67.055 1.00 82.38 110 GLY A O 1
ATOM 929 N N . ILE A 1 111 ? 38.178 -17.034 -65.177 1.00 86.00 111 ILE A N 1
ATOM 930 C CA . ILE A 1 111 ? 39.439 -17.567 -65.715 1.00 86.00 111 ILE A CA 1
ATOM 931 C C . ILE A 1 111 ? 39.918 -18.777 -64.905 1.00 86.00 111 ILE A C 1
ATOM 933 O O . ILE A 1 111 ? 39.554 -18.947 -63.748 1.00 86.00 111 ILE A O 1
ATOM 937 N N . SER A 1 112 ? 40.754 -19.627 -65.503 1.00 83.56 112 SER A N 1
ATOM 938 C CA . SER A 1 112 ? 41.301 -20.806 -64.821 1.00 83.56 112 SER A CA 1
ATOM 939 C C . SER A 1 112 ? 42.395 -20.446 -63.814 1.00 83.56 112 SER A C 1
ATOM 941 O O . SER A 1 112 ? 43.212 -19.551 -64.055 1.00 83.56 112 SER A O 1
ATOM 943 N N . THR A 1 113 ? 42.481 -21.215 -62.727 1.00 78.69 113 THR A N 1
ATOM 944 C CA . THR A 1 113 ? 43.594 -21.164 -61.770 1.00 78.69 113 THR A CA 1
ATOM 945 C C . THR A 1 113 ? 44.920 -21.396 -62.505 1.00 78.69 113 THR A C 1
ATOM 947 O O . THR A 1 113 ? 45.135 -22.468 -63.069 1.00 78.69 113 THR A O 1
ATOM 950 N N . GLY A 1 114 ? 45.796 -20.387 -62.542 1.00 76.81 114 GLY A N 1
ATOM 951 C CA . GLY A 1 114 ? 47.069 -20.430 -63.283 1.00 76.81 114 GLY A CA 1
ATOM 952 C C . GLY A 1 114 ? 47.119 -19.612 -64.581 1.00 76.81 114 GLY A C 1
ATOM 953 O O . GLY A 1 114 ? 48.164 -19.587 -65.228 1.00 76.81 114 GLY A O 1
ATOM 954 N N . SER A 1 115 ? 46.044 -18.900 -64.942 1.00 83.69 115 SER A N 1
ATOM 955 C CA . SER A 1 115 ? 46.025 -17.993 -66.099 1.00 83.69 115 SER A CA 1
ATOM 956 C C . SER A 1 115 ? 47.159 -16.958 -66.095 1.00 83.69 115 SER A C 1
ATOM 958 O O . SER A 1 115 ? 47.598 -16.456 -65.051 1.00 83.69 115 SER A O 1
ATOM 960 N N . SER A 1 116 ? 47.638 -16.623 -67.297 1.00 83.88 116 SER A N 1
ATOM 961 C CA . SER A 1 116 ? 48.729 -15.659 -67.487 1.00 83.88 116 SER A CA 1
ATOM 962 C C . SER A 1 116 ? 48.282 -14.225 -67.164 1.00 83.88 116 SER A C 1
ATOM 964 O O . SER A 1 116 ? 47.106 -13.879 -67.279 1.00 83.88 116 SER A O 1
ATOM 966 N N . GLN A 1 117 ? 49.216 -13.331 -66.808 1.00 80.69 117 GLN A N 1
ATOM 967 C CA . GLN A 1 117 ? 48.881 -11.917 -66.550 1.00 80.69 117 GLN A CA 1
ATOM 968 C C . GLN A 1 117 ? 48.190 -11.239 -67.750 1.00 80.69 117 GLN A C 1
ATOM 970 O O . GLN A 1 117 ? 47.374 -10.333 -67.571 1.00 80.69 117 GLN A O 1
ATOM 975 N N . ALA A 1 118 ? 48.497 -11.675 -68.976 1.00 81.31 118 ALA A N 1
ATOM 976 C CA . ALA A 1 118 ? 47.848 -11.182 -70.187 1.00 81.31 118 ALA A CA 1
ATOM 977 C C . ALA A 1 118 ? 46.364 -11.591 -70.255 1.00 81.31 118 ALA A C 1
ATOM 979 O O . ALA A 1 118 ? 45.523 -10.780 -70.647 1.00 81.31 118 ALA A O 1
ATOM 980 N N . GLU A 1 119 ? 46.030 -12.811 -69.826 1.00 82.44 119 GLU A N 1
ATOM 981 C CA . GLU A 1 119 ? 44.655 -13.321 -69.750 1.00 82.44 119 GLU A CA 1
ATOM 982 C C . GLU A 1 119 ? 43.848 -12.631 -68.651 1.00 82.44 119 GLU A C 1
ATOM 984 O O . GLU A 1 119 ? 42.738 -12.174 -68.920 1.00 82.44 119 GLU A O 1
ATOM 989 N N . ILE A 1 120 ? 44.435 -12.453 -67.462 1.00 86.38 120 ILE A N 1
ATOM 990 C CA . ILE A 1 120 ? 43.825 -11.723 -66.337 1.00 86.38 120 ILE A CA 1
ATOM 991 C C . ILE A 1 120 ? 43.461 -10.291 -66.762 1.00 86.38 120 ILE A C 1
ATOM 993 O O . ILE A 1 120 ? 42.325 -9.845 -66.590 1.00 86.38 120 ILE A O 1
ATOM 997 N N . LYS A 1 121 ? 44.395 -9.580 -67.411 1.00 84.31 121 LYS A N 1
ATOM 998 C CA . LYS A 1 121 ? 44.169 -8.223 -67.943 1.00 84.31 121 LYS A CA 1
ATOM 999 C C . LYS A 1 121 ? 43.089 -8.183 -69.021 1.00 84.31 121 LYS A C 1
ATOM 1001 O O . LYS A 1 121 ? 42.317 -7.224 -69.082 1.00 84.31 121 LYS A O 1
ATOM 1006 N N . LYS A 1 122 ? 43.029 -9.199 -69.884 1.00 85.38 122 LYS A N 1
ATOM 1007 C CA . LYS A 1 122 ? 42.033 -9.293 -70.959 1.00 85.38 122 LYS A CA 1
ATOM 1008 C C . LYS A 1 122 ? 40.629 -9.553 -70.404 1.00 85.38 122 LYS A C 1
ATOM 1010 O O . LYS A 1 122 ? 39.687 -8.893 -70.841 1.00 85.38 122 LYS A O 1
ATOM 1015 N N . ALA A 1 123 ? 40.500 -10.460 -69.436 1.00 85.38 123 ALA A N 1
ATOM 1016 C CA . ALA A 1 123 ? 39.243 -10.768 -68.758 1.00 85.38 123 ALA A CA 1
ATOM 1017 C C . ALA A 1 123 ? 38.720 -9.559 -67.970 1.00 85.38 123 ALA A C 1
ATOM 1019 O O . ALA A 1 123 ? 37.575 -9.152 -68.167 1.00 85.38 123 ALA A O 1
ATOM 1020 N N . TYR A 1 124 ? 39.593 -8.903 -67.196 1.00 87.94 124 TYR A N 1
ATOM 1021 C CA . TYR A 1 124 ? 39.254 -7.679 -66.473 1.00 87.94 124 TYR A CA 1
ATOM 1022 C C . TYR A 1 124 ? 38.756 -6.576 -67.409 1.00 87.94 124 TYR A C 1
ATOM 1024 O O . TYR A 1 124 ? 37.695 -6.018 -67.169 1.00 87.94 124 TYR A O 1
ATOM 1032 N N . ARG A 1 125 ? 39.457 -6.299 -68.521 1.00 85.62 125 ARG A N 1
ATOM 1033 C CA . ARG A 1 125 ? 39.021 -5.292 -69.511 1.00 85.62 125 ARG A CA 1
ATOM 1034 C C . ARG A 1 125 ? 37.658 -5.607 -70.125 1.00 85.62 125 ARG A C 1
ATOM 1036 O O . ARG A 1 125 ? 36.895 -4.692 -70.413 1.00 85.62 125 ARG A O 1
ATOM 1043 N N . LYS A 1 126 ? 37.355 -6.886 -70.360 1.00 86.56 126 LYS A N 1
ATOM 1044 C CA . LYS A 1 126 ? 36.067 -7.308 -70.924 1.00 86.56 126 LYS A CA 1
ATOM 1045 C C . LYS A 1 126 ? 34.933 -7.112 -69.916 1.00 86.56 126 LYS A C 1
ATOM 1047 O O . LYS A 1 126 ? 33.906 -6.550 -70.276 1.00 86.56 126 LYS A O 1
ATOM 1052 N N . LEU A 1 127 ? 35.128 -7.558 -68.676 1.00 84.50 127 LEU A N 1
ATOM 1053 C CA . LEU A 1 127 ? 34.124 -7.473 -67.614 1.00 84.50 127 LEU A CA 1
ATOM 1054 C C . LEU A 1 127 ? 33.956 -6.042 -67.089 1.00 84.50 127 LEU A C 1
ATOM 1056 O O . LEU A 1 127 ? 32.835 -5.630 -66.809 1.00 84.50 127 LEU A O 1
ATOM 1060 N N . SER A 1 128 ? 35.024 -5.241 -67.045 1.00 83.56 128 SER A N 1
ATOM 1061 C CA . SER A 1 128 ? 34.964 -3.842 -66.611 1.00 83.56 128 SER A CA 1
ATOM 1062 C C . SER A 1 128 ? 34.150 -2.988 -67.578 1.00 83.56 128 SER A C 1
ATOM 1064 O O . SER A 1 128 ? 33.402 -2.123 -67.145 1.00 83.56 128 SER A O 1
ATOM 1066 N N . LEU A 1 129 ? 34.209 -3.285 -68.881 1.00 82.38 129 LEU A N 1
ATOM 1067 C CA . LEU A 1 129 ? 33.348 -2.672 -69.891 1.00 82.38 129 LEU A CA 1
ATOM 1068 C C . LEU A 1 129 ? 31.889 -3.131 -69.806 1.00 82.38 129 LEU A C 1
ATOM 1070 O O . LEU A 1 129 ? 31.064 -2.536 -70.483 1.00 82.38 129 LEU A O 1
ATOM 1074 N N . ILE A 1 130 ? 31.548 -4.171 -69.055 1.00 82.44 130 ILE A N 1
ATOM 1075 C CA . ILE A 1 130 ? 30.158 -4.628 -68.895 1.00 82.44 130 ILE A CA 1
ATOM 1076 C C . ILE A 1 130 ? 29.588 -4.103 -67.574 1.00 82.44 130 ILE A C 1
ATOM 1078 O O . ILE A 1 130 ? 28.461 -3.619 -67.544 1.00 82.44 130 ILE A O 1
ATOM 1082 N N . LEU A 1 131 ? 30.398 -4.145 -66.515 1.00 82.69 131 LEU A N 1
ATOM 1083 C CA . LEU A 1 131 ? 30.006 -3.828 -65.143 1.00 82.69 131 LEU A CA 1
ATOM 1084 C C . LEU A 1 131 ? 30.248 -2.362 -64.742 1.00 82.69 131 LEU A C 1
ATOM 1086 O O . LEU A 1 131 ? 29.931 -2.001 -63.613 1.00 82.69 131 LEU A O 1
ATOM 1090 N N . HIS A 1 132 ? 30.804 -1.518 -65.624 1.00 80.69 132 HIS A N 1
ATOM 1091 C CA . HIS A 1 132 ? 31.092 -0.110 -65.310 1.00 80.69 132 HIS A CA 1
ATOM 1092 C C . HIS A 1 132 ? 29.834 0.629 -64.809 1.00 80.69 132 HIS A C 1
ATOM 1094 O O . HIS A 1 132 ? 28.796 0.513 -65.462 1.00 80.69 132 HIS A O 1
ATOM 1100 N N . PRO A 1 133 ? 29.914 1.427 -63.723 1.00 77.69 133 PRO A N 1
ATOM 1101 C CA . PRO A 1 133 ? 28.754 2.112 -63.134 1.00 77.69 133 PRO A CA 1
ATOM 1102 C C . PRO A 1 133 ? 28.038 3.079 -64.093 1.00 77.69 133 PRO A C 1
ATOM 1104 O O . PRO A 1 133 ? 26.851 3.329 -63.930 1.00 77.69 133 PRO A O 1
ATOM 1107 N N . ASP A 1 134 ? 28.732 3.557 -65.128 1.00 79.81 134 ASP A N 1
ATOM 1108 C CA . ASP A 1 134 ? 28.180 4.466 -66.149 1.00 79.81 134 ASP A CA 1
ATOM 1109 C C . ASP A 1 134 ? 27.448 3.759 -67.312 1.00 79.81 134 ASP A C 1
ATOM 1111 O O . ASP A 1 134 ? 27.099 4.402 -68.302 1.00 79.81 134 ASP A O 1
ATOM 1115 N N . LYS A 1 135 ? 27.264 2.434 -67.262 1.00 77.94 135 LYS A N 1
ATOM 1116 C CA . LYS A 1 135 ? 26.565 1.668 -68.310 1.00 77.94 135 LYS A CA 1
ATOM 1117 C C . LYS A 1 135 ? 25.208 1.170 -67.831 1.00 77.94 135 LYS A C 1
ATOM 1119 O O . LYS A 1 135 ? 25.035 0.892 -66.652 1.00 77.94 135 LYS A O 1
ATOM 1124 N N . ASP A 1 136 ? 24.286 0.939 -68.768 1.00 71.25 136 ASP A N 1
ATOM 1125 C CA . ASP A 1 136 ? 22.938 0.419 -68.473 1.00 71.25 136 ASP A CA 1
ATOM 1126 C C . ASP A 1 136 ? 22.946 -0.965 -67.787 1.00 71.25 136 ASP A C 1
ATOM 1128 O O . ASP A 1 136 ? 21.997 -1.325 -67.096 1.00 71.25 136 ASP A O 1
ATOM 1132 N N . THR A 1 137 ? 24.024 -1.744 -67.949 1.00 72.12 137 THR A N 1
ATOM 1133 C CA . THR A 1 137 ? 24.269 -3.035 -67.271 1.00 72.12 137 THR A CA 1
ATOM 1134 C C . THR A 1 137 ? 25.164 -2.916 -66.031 1.00 72.12 137 THR A C 1
ATOM 1136 O O . THR A 1 137 ? 25.646 -3.924 -65.517 1.00 72.12 137 THR A O 1
ATOM 1139 N N . GLY A 1 138 ? 25.451 -1.693 -65.586 1.00 70.75 138 GLY A N 1
ATOM 1140 C CA . GLY A 1 138 ? 26.397 -1.397 -64.520 1.00 70.75 138 GLY A CA 1
ATOM 1141 C C . GLY A 1 138 ? 25.908 -1.850 -63.148 1.00 70.75 138 GLY A C 1
ATOM 1142 O O . GLY A 1 138 ? 24.763 -1.619 -62.763 1.00 70.75 138 GLY A O 1
ATOM 1143 N N . ASN A 1 139 ? 26.808 -2.461 -62.380 1.00 76.06 139 ASN A N 1
ATOM 1144 C CA . ASN A 1 139 ? 26.581 -2.792 -60.979 1.00 76.06 139 ASN A CA 1
ATOM 1145 C C . ASN A 1 139 ? 27.833 -2.421 -60.184 1.00 76.06 139 ASN A C 1
ATOM 1147 O O . ASN A 1 139 ? 28.855 -3.104 -60.244 1.00 76.06 139 ASN A O 1
ATOM 1151 N N . GLU A 1 140 ? 27.749 -1.324 -59.431 1.00 75.06 140 GLU A N 1
ATOM 1152 C CA . GLU A 1 140 ? 28.872 -0.746 -58.686 1.00 75.06 140 GLU A CA 1
ATOM 1153 C C . GLU A 1 140 ? 29.526 -1.762 -57.733 1.00 75.06 140 GLU A C 1
ATOM 1155 O O . GLU A 1 140 ? 30.752 -1.838 -57.632 1.00 75.06 140 GLU A O 1
ATOM 1160 N N . LYS A 1 141 ? 28.720 -2.614 -57.086 1.00 74.38 141 LYS A N 1
ATOM 1161 C CA . LYS A 1 141 ? 29.217 -3.639 -56.156 1.00 74.38 141 LYS A CA 1
ATOM 1162 C C . LYS A 1 141 ? 29.992 -4.740 -56.873 1.00 74.38 141 LYS A C 1
ATOM 1164 O O . LYS A 1 141 ? 31.038 -5.171 -56.389 1.00 74.38 141 LYS A O 1
ATOM 1169 N N . GLU A 1 142 ? 29.497 -5.197 -58.018 1.00 76.88 142 GLU A N 1
ATOM 1170 C CA . GLU A 1 142 ? 30.174 -6.218 -58.827 1.00 76.88 142 GLU A CA 1
ATOM 1171 C C . GLU A 1 142 ? 31.431 -5.659 -59.493 1.00 76.88 142 GLU A C 1
ATOM 1173 O O . GLU A 1 142 ? 32.451 -6.342 -59.549 1.00 76.88 142 GLU A O 1
ATOM 1178 N N . PHE A 1 143 ? 31.411 -4.390 -59.906 1.00 80.44 143 PHE A N 1
ATOM 1179 C CA . PHE A 1 143 ? 32.584 -3.695 -60.426 1.00 80.44 143 PHE A CA 1
ATOM 1180 C C . PHE A 1 143 ? 33.690 -3.545 -59.372 1.00 80.44 143 PHE A C 1
ATOM 1182 O O . PHE A 1 143 ? 34.867 -3.785 -59.659 1.00 80.44 143 PHE A O 1
ATOM 1189 N N . MET A 1 144 ? 33.328 -3.215 -58.127 1.00 77.19 144 MET A N 1
ATOM 1190 C CA . MET A 1 144 ? 34.275 -3.205 -57.009 1.00 77.19 144 MET A CA 1
ATOM 1191 C C . MET A 1 144 ? 34.861 -4.600 -56.751 1.00 77.19 144 MET A C 1
ATOM 1193 O O . MET A 1 144 ? 36.078 -4.723 -56.601 1.00 77.19 144 MET A O 1
ATOM 1197 N N . LYS A 1 145 ? 34.034 -5.657 -56.744 1.00 78.75 145 LYS A N 1
ATOM 1198 C CA . LYS A 1 145 ? 34.503 -7.050 -56.592 1.00 78.75 145 LYS A CA 1
ATOM 1199 C C . LYS A 1 145 ? 35.450 -7.460 -57.721 1.00 78.75 145 LYS A C 1
ATOM 1201 O O . LYS A 1 145 ? 36.513 -8.008 -57.445 1.00 78.75 145 LYS A O 1
ATOM 1206 N N . LEU A 1 146 ? 35.118 -7.114 -58.965 1.00 82.75 146 LEU A N 1
ATOM 1207 C CA . LEU A 1 146 ? 35.957 -7.340 -60.143 1.00 82.75 146 LEU A CA 1
ATOM 1208 C C . LEU A 1 146 ? 37.315 -6.631 -60.023 1.00 82.75 146 LEU A C 1
ATOM 1210 O O . LEU A 1 146 ? 38.355 -7.210 -60.336 1.00 82.75 146 LEU A O 1
ATOM 1214 N N . THR A 1 147 ? 37.315 -5.382 -59.555 1.00 82.81 147 THR A N 1
ATOM 1215 C CA . THR A 1 147 ? 38.539 -4.588 -59.373 1.00 82.81 147 THR A CA 1
ATOM 1216 C C . THR A 1 147 ? 39.429 -5.184 -58.285 1.00 82.81 147 THR A C 1
ATOM 1218 O O . THR A 1 147 ? 40.633 -5.333 -58.498 1.00 82.81 147 THR A O 1
ATOM 1221 N N . LYS A 1 148 ? 38.840 -5.602 -57.156 1.00 81.75 148 LYS A N 1
ATOM 1222 C CA . LYS A 1 148 ? 39.556 -6.297 -56.075 1.00 81.75 148 LYS A CA 1
ATOM 1223 C C . LYS A 1 148 ? 40.132 -7.639 -56.535 1.00 81.75 148 LYS A C 1
ATOM 1225 O O . LYS A 1 148 ? 41.293 -7.919 -56.259 1.00 81.75 148 LYS A O 1
ATOM 1230 N N . ALA A 1 149 ? 39.368 -8.433 -57.289 1.00 83.88 149 ALA A N 1
ATOM 1231 C CA . ALA A 1 149 ? 39.837 -9.696 -57.866 1.00 83.88 149 ALA A CA 1
ATOM 1232 C C . ALA A 1 149 ? 41.017 -9.491 -58.834 1.00 83.88 149 ALA A C 1
ATOM 1234 O O . ALA A 1 149 ? 42.015 -10.206 -58.776 1.00 83.88 149 ALA A O 1
ATOM 1235 N N . TYR A 1 150 ? 40.949 -8.467 -59.690 1.00 85.69 150 TYR A N 1
ATOM 1236 C CA . TYR A 1 150 ? 42.049 -8.115 -60.588 1.00 85.69 150 TYR A CA 1
ATOM 1237 C C . TYR A 1 150 ? 43.308 -7.675 -59.833 1.00 85.69 150 TYR A C 1
ATOM 1239 O O . TYR A 1 150 ? 44.408 -8.095 -60.194 1.00 85.69 150 TYR A O 1
ATOM 1247 N N . GLN A 1 151 ? 43.166 -6.870 -58.777 1.00 83.31 151 GLN A N 1
ATOM 1248 C CA . GLN A 1 151 ? 44.288 -6.455 -57.930 1.00 83.31 151 GLN A CA 1
ATOM 1249 C C . GLN A 1 151 ? 44.939 -7.652 -57.228 1.00 83.31 151 GLN A C 1
ATOM 1251 O O . GLN A 1 151 ? 46.156 -7.807 -57.316 1.00 83.31 151 GLN A O 1
ATOM 1256 N N . ALA A 1 152 ? 44.129 -8.544 -56.650 1.00 82.19 152 ALA A N 1
ATOM 1257 C CA . ALA A 1 152 ? 44.589 -9.758 -55.975 1.00 82.19 152 ALA A CA 1
ATOM 1258 C C . ALA A 1 152 ? 45.439 -10.678 -56.873 1.00 82.19 152 ALA A C 1
ATOM 1260 O O . ALA A 1 152 ? 46.353 -11.332 -56.382 1.00 82.19 152 ALA A O 1
ATOM 1261 N N . LEU A 1 153 ? 45.161 -10.727 -58.184 1.00 83.62 153 LEU A N 1
ATOM 1262 C CA . LEU A 1 153 ? 45.892 -11.581 -59.133 1.00 83.62 153 LEU A CA 1
ATOM 1263 C C . LEU A 1 153 ? 47.009 -10.872 -59.915 1.00 83.62 153 LEU A C 1
ATOM 1265 O O . LEU A 1 153 ? 47.825 -11.545 -60.554 1.00 83.62 153 LEU A O 1
ATOM 1269 N N . THR A 1 154 ? 47.028 -9.536 -59.924 1.00 83.44 154 THR A N 1
ATOM 1270 C CA . THR A 1 154 ? 48.014 -8.743 -60.684 1.00 83.44 154 THR A CA 1
ATOM 1271 C C . THR A 1 154 ? 49.213 -8.348 -59.833 1.00 83.44 154 THR A C 1
ATOM 1273 O O . THR A 1 154 ? 50.319 -8.259 -60.365 1.00 83.44 154 THR A O 1
ATOM 1276 N N . ASP A 1 155 ? 49.006 -8.122 -58.537 1.00 83.50 155 ASP A N 1
ATOM 1277 C CA . ASP A 1 155 ? 50.094 -7.897 -57.592 1.00 83.50 155 ASP A CA 1
ATOM 1278 C C . ASP A 1 155 ? 50.765 -9.237 -57.245 1.00 83.50 155 ASP A C 1
ATOM 1280 O O . ASP A 1 155 ? 50.107 -10.196 -56.837 1.00 83.50 155 ASP A O 1
ATOM 1284 N N . GLU A 1 156 ? 52.082 -9.324 -57.446 1.00 79.88 156 GLU A N 1
ATOM 1285 C CA . GLU A 1 156 ? 52.849 -10.541 -57.168 1.00 79.88 156 GLU A CA 1
ATOM 1286 C C . GLU A 1 156 ? 52.825 -10.919 -55.684 1.00 79.88 156 GLU A C 1
ATOM 1288 O O . GLU A 1 156 ? 52.878 -12.109 -55.361 1.00 79.88 156 GLU A O 1
ATOM 1293 N N . GLU A 1 157 ? 52.750 -9.935 -54.786 1.00 80.69 157 GLU A N 1
ATOM 1294 C CA . GLU A 1 157 ? 52.678 -10.173 -53.346 1.00 80.69 157 GLU A CA 1
ATOM 1295 C C . GLU A 1 157 ? 51.289 -10.689 -52.955 1.00 80.69 157 GLU A C 1
ATOM 1297 O O . GLU A 1 157 ? 51.178 -11.747 -52.331 1.00 80.69 157 GLU A O 1
ATOM 1302 N N . ALA A 1 158 ? 50.229 -10.021 -53.419 1.00 78.81 158 ALA A N 1
ATOM 1303 C CA . ALA A 1 158 ? 48.848 -10.431 -53.163 1.00 78.81 158 ALA A CA 1
ATOM 1304 C C . ALA A 1 158 ? 48.524 -11.812 -53.756 1.00 78.81 158 ALA A C 1
ATOM 1306 O O . ALA A 1 158 ? 47.859 -12.625 -53.114 1.00 78.81 158 ALA A O 1
ATOM 1307 N N . ARG A 1 159 ? 49.059 -12.130 -54.942 1.00 81.56 159 ARG A N 1
ATOM 1308 C CA . ARG A 1 159 ? 48.883 -13.442 -55.576 1.00 81.56 159 ARG A CA 1
ATOM 1309 C C . ARG A 1 159 ? 49.573 -14.556 -54.790 1.00 81.56 159 ARG A C 1
ATOM 1311 O O . ARG A 1 159 ? 48.973 -15.604 -54.570 1.00 81.56 159 ARG A O 1
ATOM 1318 N N . LYS A 1 160 ? 50.805 -14.332 -54.319 1.00 81.25 160 LYS A N 1
ATOM 1319 C CA . LYS A 1 160 ? 51.510 -15.292 -53.447 1.00 81.25 160 LYS A CA 1
ATOM 1320 C C . LYS A 1 160 ? 50.788 -15.474 -52.114 1.00 81.25 160 LYS A C 1
ATOM 1322 O O . LYS A 1 160 ? 50.735 -16.587 -51.595 1.00 81.25 160 LYS A O 1
ATOM 1327 N N . ASN A 1 161 ? 50.230 -14.398 -51.565 1.00 80.31 161 ASN A N 1
ATOM 1328 C CA . ASN A 1 161 ? 49.439 -14.440 -50.340 1.00 80.31 161 ASN A CA 1
ATOM 1329 C C . ASN A 1 161 ? 48.140 -15.230 -50.525 1.00 80.31 161 ASN A C 1
ATOM 1331 O O . ASN A 1 161 ? 47.828 -16.078 -49.691 1.00 80.31 161 ASN A O 1
ATOM 1335 N N . TRP A 1 162 ? 47.445 -15.034 -51.645 1.00 78.62 162 TRP A N 1
ATOM 1336 C CA . TRP A 1 162 ? 46.280 -15.829 -52.024 1.00 78.62 162 TRP A CA 1
ATOM 1337 C C . TRP A 1 162 ? 46.624 -17.316 -52.159 1.00 78.62 162 TRP A C 1
ATOM 1339 O O . TRP A 1 162 ? 45.981 -18.157 -51.540 1.00 78.62 162 TRP A O 1
ATOM 1349 N N . GLU A 1 163 ? 47.686 -17.648 -52.896 1.00 79.25 163 GLU A N 1
ATOM 1350 C CA . GLU A 1 163 ? 48.123 -19.035 -53.115 1.00 79.25 163 GLU A CA 1
ATOM 1351 C C . GLU A 1 163 ? 48.577 -19.729 -51.815 1.00 79.25 163 GLU A C 1
ATOM 1353 O O . GLU A 1 163 ? 48.398 -20.936 -51.661 1.00 79.25 163 GLU A O 1
ATOM 1358 N N . LYS A 1 164 ? 49.154 -18.981 -50.863 1.00 77.69 164 LYS A N 1
ATOM 1359 C CA . LYS A 1 164 ? 49.703 -19.529 -49.612 1.00 77.69 164 LYS A CA 1
ATOM 1360 C C . LYS A 1 164 ? 48.722 -19.523 -48.435 1.00 77.69 164 LYS A C 1
ATOM 1362 O O . LYS A 1 164 ? 48.809 -20.403 -47.580 1.00 77.69 164 LYS A O 1
ATOM 1367 N N . TYR A 1 165 ? 47.834 -18.534 -48.361 1.00 72.88 165 TYR A N 1
ATOM 1368 C CA . TYR A 1 165 ? 46.952 -18.290 -47.211 1.00 72.88 165 TYR A CA 1
ATOM 1369 C C . TYR A 1 165 ? 45.463 -18.210 -47.579 1.00 72.88 165 TYR A C 1
ATOM 1371 O O . TYR A 1 165 ? 44.637 -18.077 -46.680 1.00 72.88 165 TYR A O 1
ATOM 1379 N N . GLY A 1 166 ? 45.102 -18.285 -48.865 1.00 73.12 166 GLY A N 1
ATOM 1380 C CA . GLY A 1 166 ? 43.711 -18.187 -49.325 1.00 73.12 166 GLY A CA 1
ATOM 1381 C C . GLY A 1 166 ? 43.092 -16.793 -49.169 1.00 73.12 166 GLY A C 1
ATOM 1382 O O . GLY A 1 166 ? 41.873 -16.677 -49.136 1.00 73.12 166 GLY A O 1
ATOM 1383 N N . ASN A 1 167 ? 43.908 -15.741 -49.014 1.00 73.00 167 ASN A N 1
ATOM 1384 C CA . ASN A 1 167 ? 43.476 -14.343 -48.891 1.00 73.00 167 ASN A CA 1
ATOM 1385 C C . ASN A 1 167 ? 44.551 -13.409 -49.502 1.00 73.00 167 ASN A C 1
ATOM 1387 O O . ASN A 1 167 ? 45.728 -13.600 -49.176 1.00 73.00 167 ASN A O 1
ATOM 1391 N N . PRO A 1 168 ? 44.208 -12.423 -50.371 1.00 69.69 168 PRO A N 1
ATOM 1392 C CA . PRO A 1 168 ? 45.190 -11.492 -50.941 1.00 69.69 168 PRO A CA 1
ATOM 1393 C C . PRO A 1 168 ? 45.998 -10.696 -49.900 1.00 69.69 168 PRO A C 1
ATOM 1395 O O . PRO A 1 168 ? 47.118 -10.283 -50.195 1.00 69.69 168 PRO A O 1
ATOM 1398 N N . ASP A 1 169 ? 45.481 -10.523 -48.681 1.00 69.31 169 ASP A N 1
ATOM 1399 C CA . ASP A 1 169 ? 46.084 -9.660 -47.652 1.00 69.31 169 ASP A CA 1
ATOM 1400 C C . ASP A 1 169 ? 47.244 -10.309 -46.856 1.00 69.31 169 ASP A C 1
ATOM 1402 O O . ASP A 1 169 ? 47.917 -9.637 -46.072 1.00 69.31 169 ASP A O 1
ATOM 1406 N N . GLY A 1 170 ? 47.523 -11.605 -47.052 1.00 67.88 170 GLY A N 1
ATOM 1407 C CA . GLY A 1 170 ? 48.649 -12.306 -46.409 1.00 67.88 170 GLY A CA 1
ATOM 1408 C C . GLY A 1 170 ? 48.449 -12.631 -44.917 1.00 67.88 170 GLY A C 1
ATOM 1409 O O . GLY A 1 170 ? 47.323 -12.603 -44.418 1.00 67.88 170 GLY A O 1
ATOM 1410 N N . PRO A 1 171 ? 49.516 -12.997 -44.170 1.00 60.34 171 PRO A N 1
ATOM 1411 C CA . PRO A 1 171 ? 49.429 -13.240 -42.733 1.00 60.34 171 PRO A CA 1
ATOM 1412 C C . PRO A 1 171 ? 49.239 -11.889 -42.034 1.00 60.34 171 PRO A C 1
ATOM 1414 O O . PRO A 1 171 ? 50.198 -11.151 -41.816 1.00 60.34 171 PRO A O 1
ATOM 1417 N N . GLY A 1 172 ? 47.982 -11.544 -41.751 1.00 61.50 172 GLY A N 1
ATOM 1418 C CA . GLY A 1 172 ? 47.588 -10.212 -41.300 1.00 61.50 172 GLY A CA 1
ATOM 1419 C C . GLY A 1 172 ? 48.405 -9.707 -40.108 1.00 61.50 172 GLY A C 1
ATOM 1420 O O . GLY A 1 172 ? 48.447 -10.336 -39.048 1.00 61.50 172 GLY A O 1
ATOM 1421 N N . ALA A 1 173 ? 49.030 -8.537 -40.265 1.00 55.28 173 ALA A N 1
ATOM 1422 C CA . ALA A 1 173 ? 49.491 -7.752 -39.127 1.00 55.28 173 ALA A CA 1
ATOM 1423 C C . ALA A 1 173 ? 48.278 -7.448 -38.232 1.00 55.28 173 ALA A C 1
ATOM 1425 O O . ALA A 1 173 ? 47.227 -7.061 -38.737 1.00 55.28 173 ALA A O 1
ATOM 1426 N N . MET A 1 174 ? 48.405 -7.636 -36.915 1.00 55.03 174 MET A N 1
ATOM 1427 C CA . MET A 1 174 ? 47.312 -7.427 -35.959 1.00 55.03 174 MET A CA 1
ATOM 1428 C C . MET A 1 174 ? 46.918 -5.937 -35.915 1.00 55.03 174 MET A C 1
ATOM 1430 O O . MET A 1 174 ? 47.446 -5.163 -35.117 1.00 55.03 174 MET A O 1
ATOM 1434 N N . SER A 1 175 ? 46.011 -5.515 -36.797 1.00 60.75 175 SER A N 1
ATOM 1435 C CA . SER A 1 175 ? 45.366 -4.208 -36.747 1.00 60.75 175 SER A CA 1
ATOM 1436 C C . SER A 1 175 ? 44.194 -4.270 -35.766 1.00 60.75 175 SER A C 1
ATOM 1438 O O . SER A 1 175 ? 43.297 -5.106 -35.866 1.00 60.75 175 SER A O 1
ATOM 1440 N N . PHE A 1 176 ? 44.208 -3.391 -34.765 1.00 64.06 176 PHE A N 1
ATOM 1441 C CA . PHE A 1 176 ? 43.107 -3.275 -33.813 1.00 64.06 176 PHE A CA 1
ATOM 1442 C C . PHE A 1 176 ? 41.997 -2.423 -34.435 1.00 64.06 176 PHE A C 1
ATOM 1444 O O . PHE A 1 176 ? 42.053 -1.190 -34.416 1.00 64.06 176 PHE A O 1
ATOM 1451 N N . GLY A 1 177 ? 41.005 -3.090 -35.023 1.00 71.94 177 GLY A N 1
ATOM 1452 C CA . GLY A 1 177 ? 39.775 -2.464 -35.500 1.00 71.94 177 GLY A CA 1
ATOM 1453 C C . GLY A 1 177 ? 38.713 -2.364 -34.401 1.00 71.94 177 GLY A C 1
ATOM 1454 O O . GLY A 1 177 ? 38.610 -3.244 -33.547 1.00 71.94 177 GLY A O 1
ATOM 1455 N N . ILE A 1 178 ? 37.911 -1.299 -34.417 1.00 82.50 178 ILE A N 1
ATOM 1456 C CA . ILE A 1 178 ? 36.711 -1.168 -33.582 1.00 82.50 178 ILE A CA 1
ATOM 1457 C C . ILE A 1 178 ? 35.511 -1.536 -34.452 1.00 82.50 178 ILE A C 1
ATOM 1459 O O . ILE A 1 178 ? 35.311 -0.944 -35.507 1.00 82.50 178 ILE A O 1
ATOM 1463 N N . ALA A 1 179 ? 34.663 -2.447 -33.972 1.00 81.31 179 ALA A N 1
ATOM 1464 C CA . ALA A 1 179 ? 33.451 -2.893 -34.666 1.00 81.31 179 ALA A CA 1
ATOM 1465 C C . ALA A 1 179 ? 32.341 -1.822 -34.749 1.00 81.31 179 ALA A C 1
ATOM 1467 O O . ALA A 1 179 ? 31.177 -2.160 -34.904 1.00 81.31 179 ALA A O 1
ATOM 1468 N N . LEU A 1 180 ? 32.654 -0.535 -34.578 1.00 84.38 180 LEU A N 1
ATOM 1469 C CA . LEU A 1 180 ? 31.698 0.556 -34.742 1.00 84.38 180 LEU A CA 1
ATOM 1470 C C . LEU A 1 180 ? 31.703 1.014 -36.209 1.00 84.38 180 LEU A C 1
ATOM 1472 O O . LEU A 1 180 ? 32.785 1.131 -36.789 1.00 84.38 180 LEU A O 1
ATOM 1476 N N . PRO A 1 181 ? 30.533 1.317 -36.794 1.00 82.94 181 PRO A N 1
ATOM 1477 C CA . PRO A 1 181 ? 30.439 1.834 -38.151 1.00 82.94 181 PRO A CA 1
ATOM 1478 C C . PRO A 1 181 ? 31.169 3.167 -38.313 1.00 82.94 181 PRO A C 1
ATOM 1480 O O . PRO A 1 181 ? 31.062 4.042 -37.447 1.00 82.94 181 PRO A O 1
ATOM 1483 N N . SER A 1 182 ? 31.825 3.361 -39.457 1.00 81.12 182 SER A N 1
ATOM 1484 C CA . SER A 1 182 ? 32.515 4.617 -39.786 1.00 81.12 182 SER A CA 1
ATOM 1485 C C . SER A 1 182 ? 31.583 5.838 -39.768 1.00 81.12 182 SER A C 1
ATOM 1487 O O . SER A 1 182 ? 31.960 6.884 -39.238 1.00 81.12 182 SER A O 1
ATOM 1489 N N . TRP A 1 183 ? 30.334 5.689 -40.229 1.00 81.12 183 TRP A N 1
ATOM 1490 C CA . TRP A 1 183 ? 29.367 6.790 -40.361 1.00 81.12 183 TRP A CA 1
ATOM 1491 C C . TRP A 1 183 ? 29.001 7.487 -39.046 1.00 81.12 183 TRP A C 1
ATOM 1493 O O . TRP A 1 183 ? 28.609 8.651 -39.069 1.00 81.12 183 TRP A O 1
ATOM 1503 N N . ILE A 1 184 ? 29.145 6.824 -37.890 1.00 84.06 184 ILE A N 1
ATOM 1504 C CA . ILE A 1 184 ? 28.917 7.445 -36.569 1.00 84.06 184 ILE A CA 1
ATOM 1505 C C . ILE A 1 184 ? 30.031 8.449 -36.230 1.00 84.06 184 ILE A C 1
ATOM 1507 O O . ILE A 1 184 ? 29.796 9.426 -35.517 1.00 84.06 184 ILE A O 1
ATOM 1511 N N . VAL A 1 185 ? 31.244 8.201 -36.728 1.00 81.12 185 VAL A N 1
ATOM 1512 C CA . VAL A 1 185 ? 32.467 8.952 -36.403 1.00 81.12 185 VAL A CA 1
ATOM 1513 C C . VAL A 1 185 ? 32.851 9.931 -37.521 1.00 81.12 185 VAL A C 1
ATOM 1515 O O . VAL A 1 185 ? 33.688 10.812 -37.320 1.00 81.12 185 VAL A O 1
ATOM 1518 N N . GLU A 1 186 ? 32.216 9.828 -38.688 1.00 84.44 186 GLU A N 1
ATOM 1519 C CA . GLU A 1 186 ? 32.356 10.781 -39.789 1.00 84.44 186 GLU A CA 1
ATOM 1520 C C . GLU A 1 186 ? 32.017 12.216 -39.355 1.00 84.44 186 GLU A C 1
ATOM 1522 O O . GLU A 1 186 ? 31.090 12.450 -38.578 1.00 84.44 186 GLU A O 1
ATOM 1527 N N . LYS A 1 187 ? 32.768 13.197 -39.882 1.00 80.12 187 LYS A N 1
ATOM 1528 C CA . LYS A 1 187 ? 32.705 14.612 -39.457 1.00 80.12 187 LYS A CA 1
ATOM 1529 C C . LYS A 1 187 ? 31.303 15.223 -39.539 1.00 80.12 187 LYS A C 1
ATOM 1531 O O . LYS A 1 187 ? 30.990 16.117 -38.757 1.00 80.12 187 LYS A O 1
ATOM 1536 N N . GLU A 1 188 ? 30.487 14.764 -40.484 1.00 86.12 188 GLU A N 1
ATOM 1537 C CA . GLU A 1 188 ? 29.119 15.249 -40.680 1.00 86.12 188 GLU A CA 1
ATOM 1538 C C . GLU A 1 188 ? 28.198 14.831 -39.526 1.00 86.12 188 GLU A C 1
ATOM 1540 O O . GLU A 1 188 ? 27.433 15.645 -39.008 1.00 86.12 188 GLU A O 1
ATOM 1545 N N . ASN A 1 189 ? 28.322 13.586 -39.060 1.00 87.31 189 ASN A N 1
ATOM 1546 C CA . ASN A 1 189 ? 27.457 13.006 -38.032 1.00 87.31 189 ASN A CA 1
ATOM 1547 C C . ASN A 1 189 ? 28.033 13.144 -36.621 1.00 87.31 189 ASN A C 1
ATOM 1549 O O . ASN A 1 189 ? 27.275 13.189 -35.649 1.00 87.31 189 ASN A O 1
ATOM 1553 N N . SER A 1 190 ? 29.356 13.264 -36.482 1.00 86.88 190 SER A N 1
ATOM 1554 C CA . SER A 1 190 ? 30.029 13.298 -35.182 1.00 86.88 190 SER A CA 1
ATOM 1555 C C . SER A 1 190 ? 29.541 14.448 -34.298 1.00 86.88 190 SER A C 1
ATOM 1557 O O . SER A 1 190 ? 29.429 14.289 -33.084 1.00 86.88 190 SER A O 1
ATOM 1559 N N . VAL A 1 191 ? 29.209 15.603 -34.893 1.00 89.94 191 VAL A N 1
ATOM 1560 C CA . VAL A 1 191 ? 28.668 16.766 -34.165 1.00 89.94 191 VAL A CA 1
ATOM 1561 C C . VAL A 1 191 ? 27.274 16.467 -33.610 1.00 89.94 191 VAL A C 1
ATOM 1563 O O . VAL A 1 191 ? 26.995 16.775 -32.451 1.00 89.94 191 VAL A O 1
ATOM 1566 N N . TRP A 1 192 ? 26.414 15.817 -34.397 1.00 91.44 192 TRP A N 1
ATOM 1567 C CA . TRP A 1 192 ? 25.068 15.429 -33.972 1.00 91.44 192 TRP A CA 1
ATOM 1568 C C . TRP A 1 192 ? 25.093 14.357 -32.886 1.00 91.44 192 TRP A C 1
ATOM 1570 O O . TRP A 1 192 ? 24.384 14.478 -31.887 1.00 91.44 192 TRP A O 1
ATOM 1580 N N . VAL A 1 193 ? 25.944 13.341 -33.044 1.00 90.81 193 VAL A N 1
ATOM 1581 C CA . VAL A 1 193 ? 26.128 12.273 -32.052 1.00 90.81 193 VAL A CA 1
ATOM 1582 C C . VAL A 1 193 ? 26.648 12.849 -30.735 1.00 90.81 193 VAL A C 1
ATOM 1584 O O . VAL A 1 193 ? 26.112 12.533 -29.672 1.00 90.81 193 VAL A O 1
ATOM 1587 N N . LEU A 1 194 ? 27.637 13.748 -30.790 1.00 90.62 194 LEU A N 1
ATOM 1588 C CA . LEU A 1 194 ? 28.164 14.422 -29.604 1.00 90.62 194 LEU A CA 1
ATOM 1589 C C . LEU A 1 194 ? 27.111 15.325 -28.945 1.00 90.62 194 LEU A C 1
ATOM 1591 O O . LEU A 1 194 ? 26.988 15.329 -27.721 1.00 90.62 194 LEU A O 1
ATOM 1595 N N . GLY A 1 195 ? 26.323 16.051 -29.741 1.00 93.56 195 GLY A N 1
ATOM 1596 C CA . GLY A 1 195 ? 25.217 16.874 -29.252 1.00 93.56 195 GLY A CA 1
ATOM 1597 C C . GLY A 1 195 ? 24.140 16.050 -28.544 1.00 93.56 195 GLY A C 1
ATOM 1598 O O . GLY A 1 195 ? 23.713 16.408 -27.446 1.00 93.56 195 GLY A O 1
ATOM 1599 N N . LEU A 1 196 ? 23.748 14.908 -29.117 1.00 94.06 196 LEU A N 1
ATOM 1600 C CA . LEU A 1 196 ? 22.808 13.974 -28.492 1.00 94.06 196 LEU A CA 1
ATOM 1601 C C . LEU A 1 196 ? 23.375 13.402 -27.190 1.00 94.06 196 LEU A C 1
ATOM 1603 O O . LEU A 1 196 ? 22.674 13.364 -26.180 1.00 94.06 196 LEU A O 1
ATOM 1607 N N . TYR A 1 197 ? 24.644 12.994 -27.195 1.00 93.56 197 TYR A N 1
ATOM 1608 C CA . TYR A 1 197 ? 25.326 12.507 -25.999 1.00 93.56 197 TYR A CA 1
ATOM 1609 C C . TYR A 1 197 ? 25.326 13.569 -24.890 1.00 93.56 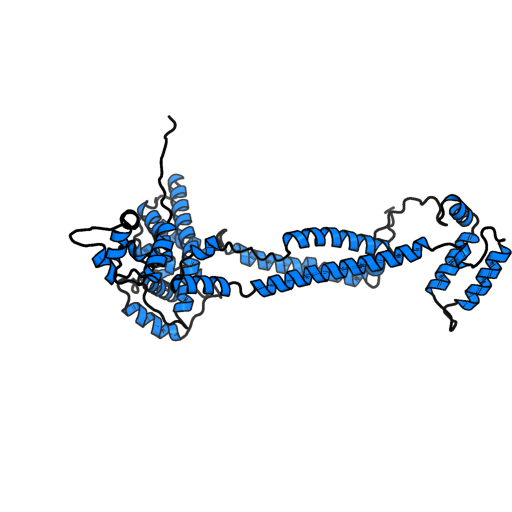197 TYR A C 1
ATOM 1611 O O . TYR A 1 197 ? 24.938 13.283 -23.756 1.00 93.56 197 TYR A O 1
ATOM 1619 N N . ALA A 1 198 ? 25.678 14.815 -25.221 1.00 95.75 198 ALA A N 1
ATOM 1620 C CA . ALA A 1 198 ? 25.639 15.931 -24.283 1.00 95.75 198 ALA A CA 1
ATOM 1621 C C . ALA A 1 198 ? 24.219 16.176 -23.751 1.00 95.75 198 ALA A C 1
ATOM 1623 O O . ALA A 1 198 ? 24.045 16.335 -22.548 1.00 95.75 198 ALA A O 1
ATOM 1624 N N . LEU A 1 199 ? 23.188 16.137 -24.599 1.00 96.50 199 LEU A N 1
ATOM 1625 C CA . LEU A 1 199 ? 21.795 16.283 -24.169 1.00 96.50 199 LEU A CA 1
ATOM 1626 C C . LEU A 1 199 ? 21.387 15.172 -23.191 1.00 96.50 199 LEU A C 1
ATOM 1628 O O . LEU A 1 199 ? 20.812 15.452 -22.137 1.00 96.50 199 LEU A O 1
ATOM 1632 N N . VAL A 1 200 ? 21.706 13.915 -23.498 1.00 96.19 200 VAL A N 1
ATOM 1633 C CA . VAL A 1 200 ? 21.352 12.775 -22.642 1.00 96.19 200 VAL A CA 1
ATOM 1634 C C . VAL A 1 200 ? 22.044 12.872 -21.282 1.00 96.19 200 VAL A C 1
ATOM 1636 O O . VAL A 1 200 ? 21.379 12.754 -20.254 1.00 96.19 200 VAL A O 1
ATOM 1639 N N . PHE A 1 201 ? 23.352 13.126 -21.247 1.00 96.31 201 PHE A N 1
ATOM 1640 C CA . PHE A 1 201 ? 24.118 13.095 -19.998 1.00 96.31 201 PHE A CA 1
ATOM 1641 C C . PHE A 1 201 ? 24.082 14.400 -19.200 1.00 96.31 201 PHE A C 1
ATOM 1643 O O . PHE A 1 201 ? 24.115 14.345 -17.974 1.00 96.31 201 PHE A O 1
ATOM 1650 N N . MET A 1 202 ? 23.991 15.560 -19.854 1.00 95.81 202 MET A N 1
ATOM 1651 C CA . MET A 1 202 ? 24.002 16.863 -19.174 1.00 95.81 202 MET A CA 1
ATOM 1652 C C . MET A 1 202 ? 22.596 17.375 -18.854 1.00 95.81 202 MET A C 1
ATOM 1654 O O . MET A 1 202 ? 22.446 18.181 -17.941 1.00 95.81 202 MET A O 1
ATOM 1658 N N . VAL A 1 203 ? 21.562 16.921 -19.575 1.00 95.81 203 VAL A N 1
ATOM 1659 C CA . VAL A 1 203 ? 20.180 17.395 -19.383 1.00 95.81 203 VAL A CA 1
ATOM 1660 C C . VAL A 1 203 ? 19.268 16.267 -18.920 1.00 95.81 203 VAL A C 1
ATOM 1662 O O . VAL A 1 203 ? 18.712 16.339 -17.824 1.00 95.81 203 VAL A O 1
ATOM 1665 N N . ALA A 1 204 ? 19.121 15.203 -19.712 1.00 95.38 204 ALA A N 1
ATOM 1666 C CA . ALA A 1 204 ? 18.143 14.162 -19.404 1.00 95.38 204 ALA A CA 1
ATOM 1667 C C . ALA A 1 204 ? 18.491 13.413 -18.107 1.00 95.38 204 ALA A C 1
ATOM 1669 O O . ALA A 1 204 ? 17.633 13.267 -17.235 1.00 95.38 204 ALA A O 1
ATOM 1670 N N . LEU A 1 205 ? 19.748 12.992 -17.942 1.00 96.00 205 LEU A N 1
ATOM 1671 C CA . LEU A 1 205 ? 20.190 12.246 -16.768 1.00 96.00 205 LEU A CA 1
ATOM 1672 C C . LEU A 1 205 ? 20.031 13.064 -15.467 1.00 96.00 205 LEU A C 1
ATOM 1674 O O . LEU A 1 205 ? 19.386 12.547 -14.552 1.00 96.00 205 LEU A O 1
ATOM 1678 N N . PRO A 1 206 ? 20.485 14.334 -15.358 1.00 97.19 206 PRO A N 1
ATOM 1679 C CA . PRO A 1 206 ? 20.267 15.130 -14.149 1.00 97.19 206 PRO A CA 1
ATOM 1680 C C . PRO A 1 206 ? 18.793 15.407 -13.855 1.00 97.19 206 PRO A C 1
ATOM 1682 O O . PRO A 1 206 ? 18.398 15.378 -12.691 1.00 97.19 206 PRO A O 1
ATOM 1685 N N . ILE A 1 207 ? 17.953 15.621 -14.875 1.00 96.62 207 ILE A N 1
ATOM 1686 C CA . ILE A 1 207 ? 16.509 15.831 -14.678 1.00 96.62 207 ILE A CA 1
ATOM 1687 C C . ILE A 1 207 ? 15.845 14.560 -14.145 1.00 96.62 207 ILE A C 1
ATOM 1689 O O . ILE A 1 207 ? 15.068 14.628 -13.190 1.00 96.62 207 ILE A O 1
ATOM 1693 N N . VAL A 1 208 ? 16.145 13.401 -14.737 1.00 95.75 208 VAL A N 1
ATOM 1694 C CA . VAL A 1 208 ? 15.571 12.113 -14.325 1.00 95.75 208 VAL A CA 1
ATOM 1695 C C . VAL A 1 208 ? 16.025 11.756 -12.914 1.00 95.75 208 VAL A C 1
ATOM 1697 O O . VAL A 1 208 ? 15.184 11.488 -12.054 1.00 95.75 208 VAL A O 1
ATOM 1700 N N . VAL A 1 209 ? 17.335 11.809 -12.654 1.00 96.38 209 VAL A N 1
ATOM 1701 C CA . VAL A 1 209 ? 17.910 11.500 -11.339 1.00 96.38 209 VAL A CA 1
ATOM 1702 C C . VAL A 1 209 ? 17.424 12.498 -10.295 1.00 96.38 209 VAL A C 1
ATOM 1704 O O . VAL A 1 209 ? 16.990 12.082 -9.227 1.00 96.38 209 VAL A O 1
ATOM 1707 N N . GLY A 1 210 ? 17.412 13.795 -10.608 1.00 96.06 210 GLY A N 1
ATOM 1708 C CA . GLY A 1 210 ? 16.913 14.837 -9.715 1.00 96.06 210 GLY A CA 1
ATOM 1709 C C . GLY A 1 210 ? 15.438 14.638 -9.372 1.00 96.06 210 GLY A C 1
ATOM 1710 O O . GLY A 1 210 ? 15.072 14.613 -8.200 1.00 96.06 210 GLY A O 1
ATOM 1711 N N . THR A 1 211 ? 14.582 14.417 -10.372 1.00 93.50 211 THR A N 1
ATOM 1712 C CA . THR A 1 211 ? 13.143 14.188 -10.157 1.00 93.50 211 THR A CA 1
ATOM 1713 C C . THR A 1 211 ? 12.892 12.928 -9.333 1.00 93.50 211 THR A C 1
ATOM 1715 O O . THR A 1 211 ? 12.067 12.949 -8.418 1.00 93.50 211 THR A O 1
ATOM 1718 N N . TRP A 1 212 ? 13.602 11.837 -9.631 1.00 92.38 212 TRP A N 1
ATOM 1719 C CA . TRP A 1 212 ? 13.530 10.601 -8.855 1.00 92.38 212 TRP A CA 1
ATOM 1720 C C . TRP A 1 212 ? 13.991 10.820 -7.409 1.00 92.38 212 TRP A C 1
ATOM 1722 O O . TRP A 1 212 ? 13.256 10.478 -6.483 1.00 92.38 212 TRP A O 1
ATOM 1732 N N . TRP A 1 213 ? 15.139 11.471 -7.210 1.00 92.19 213 TRP A N 1
ATOM 1733 C CA . TRP A 1 213 ? 15.701 11.772 -5.896 1.00 92.19 213 TRP A CA 1
ATOM 1734 C C . TRP A 1 213 ? 14.741 12.620 -5.059 1.00 92.19 213 TRP A C 1
ATOM 1736 O O . TRP A 1 213 ? 14.323 12.191 -3.987 1.00 92.19 213 TRP A O 1
ATOM 1746 N N . TYR A 1 214 ? 14.291 13.772 -5.569 1.00 89.31 214 TYR A N 1
ATOM 1747 C CA . TYR A 1 214 ? 13.375 14.664 -4.846 1.00 89.31 214 TYR A CA 1
ATOM 1748 C C . TYR A 1 214 ? 12.016 14.028 -4.537 1.00 89.31 214 TYR A C 1
ATOM 1750 O O . TYR A 1 214 ? 11.360 14.422 -3.570 1.00 89.31 214 TYR A O 1
ATOM 1758 N N . ARG A 1 215 ? 11.564 13.067 -5.350 1.00 87.00 215 ARG A N 1
ATOM 1759 C CA . ARG A 1 215 ? 10.367 12.273 -5.046 1.00 87.00 215 ARG A CA 1
ATOM 1760 C C . ARG A 1 215 ? 10.647 11.220 -3.977 1.00 87.00 215 ARG A C 1
ATOM 1762 O O . ARG A 1 215 ? 9.813 11.053 -3.097 1.00 87.00 215 ARG A O 1
ATOM 1769 N N . SER A 1 216 ? 11.802 10.561 -4.024 1.00 87.69 216 SER A N 1
ATOM 1770 C CA . SER A 1 216 ? 12.159 9.471 -3.112 1.00 87.69 216 SER A CA 1
ATOM 1771 C C . SER A 1 216 ? 12.504 9.949 -1.701 1.00 87.69 216 SER A C 1
ATOM 1773 O O . SER A 1 216 ? 12.092 9.314 -0.738 1.00 87.69 216 SER A O 1
ATOM 1775 N N . ILE A 1 217 ? 13.212 11.074 -1.545 1.00 89.31 217 ILE A N 1
ATOM 1776 C CA . ILE A 1 217 ? 13.683 11.551 -0.228 1.00 89.31 217 ILE A CA 1
ATOM 1777 C C . ILE A 1 217 ? 12.563 12.001 0.718 1.00 89.31 217 ILE A C 1
ATOM 1779 O O . ILE A 1 217 ? 12.825 12.268 1.884 1.00 89.31 217 ILE A O 1
ATOM 1783 N N . LYS A 1 218 ? 11.329 12.149 0.227 1.00 88.69 218 LYS A N 1
ATOM 1784 C CA . LYS A 1 218 ? 10.181 12.591 1.036 1.00 88.69 218 LYS A CA 1
ATOM 1785 C C . LYS A 1 218 ? 9.570 11.465 1.867 1.00 88.69 218 LYS A C 1
ATOM 1787 O O . LYS A 1 218 ? 8.759 11.750 2.747 1.00 88.69 218 LYS A O 1
ATOM 1792 N N . PHE A 1 219 ? 9.930 10.220 1.570 1.00 89.44 219 PHE A N 1
ATOM 1793 C CA . PHE A 1 219 ? 9.351 9.035 2.179 1.00 89.44 219 PHE A CA 1
ATOM 1794 C C . PHE A 1 219 ? 10.384 8.285 3.022 1.00 89.44 219 PHE A C 1
ATOM 1796 O O . PHE A 1 219 ? 11.581 8.304 2.734 1.00 89.44 219 PHE A O 1
ATOM 1803 N N . THR A 1 220 ? 9.911 7.604 4.060 1.00 87.62 220 THR A N 1
ATOM 1804 C CA . THR A 1 220 ? 10.674 6.585 4.782 1.00 87.62 220 THR A CA 1
ATOM 1805 C C . THR A 1 220 ? 10.865 5.339 3.913 1.00 87.62 220 THR A C 1
ATOM 1807 O O . THR A 1 220 ? 10.260 5.204 2.844 1.00 87.62 220 THR A O 1
ATOM 1810 N N . GLY A 1 221 ? 11.681 4.388 4.384 1.00 80.06 221 GLY A N 1
ATOM 1811 C CA . GLY A 1 221 ? 11.839 3.085 3.723 1.00 80.06 221 GLY A CA 1
ATOM 1812 C C . GLY A 1 221 ? 10.506 2.357 3.494 1.00 80.06 221 GLY A C 1
ATOM 1813 O O . GLY A 1 221 ? 10.343 1.691 2.474 1.00 80.06 221 GLY A O 1
ATOM 1814 N N . ASP A 1 222 ? 9.525 2.580 4.373 1.00 81.19 222 ASP A N 1
ATOM 1815 C CA . ASP A 1 222 ? 8.193 1.968 4.332 1.00 81.19 222 ASP A CA 1
ATOM 1816 C C . ASP A 1 222 ? 7.144 2.803 3.569 1.00 81.19 222 ASP A C 1
ATOM 1818 O O . ASP A 1 222 ? 5.942 2.574 3.707 1.00 81.19 222 ASP A O 1
ATOM 1822 N N . GLN A 1 223 ? 7.575 3.763 2.737 1.00 85.94 223 GLN A N 1
ATOM 1823 C CA . GLN A 1 223 ? 6.699 4.601 1.899 1.00 85.94 223 GLN A CA 1
ATOM 1824 C C . GLN A 1 223 ? 5.715 5.486 2.695 1.00 85.94 223 GLN A C 1
ATOM 1826 O O . GLN A 1 223 ? 4.621 5.801 2.218 1.00 85.94 223 GLN A O 1
ATOM 1831 N N . VAL A 1 224 ? 6.106 5.920 3.897 1.00 93.44 224 VAL A N 1
ATOM 1832 C CA . VAL A 1 224 ? 5.368 6.897 4.721 1.00 93.44 224 VAL A CA 1
ATOM 1833 C C . VAL A 1 224 ? 6.037 8.266 4.604 1.00 93.44 224 VAL A C 1
ATOM 1835 O O . VAL A 1 224 ? 7.259 8.345 4.522 1.00 93.44 224 VAL A O 1
ATOM 1838 N N . LEU A 1 225 ? 5.270 9.357 4.555 1.00 94.50 225 LEU A N 1
ATOM 1839 C CA . LEU A 1 225 ? 5.838 10.704 4.458 1.00 94.50 225 LEU A CA 1
ATOM 1840 C C . LEU A 1 225 ? 6.664 11.037 5.707 1.00 94.50 225 LEU A C 1
ATOM 1842 O O . LEU A 1 225 ? 6.184 10.889 6.831 1.00 94.50 225 LEU A O 1
ATOM 1846 N N . LEU A 1 226 ? 7.867 11.593 5.523 1.00 94.50 226 LEU A N 1
ATOM 1847 C CA . LEU A 1 226 ? 8.720 12.012 6.644 1.00 94.50 226 LEU A CA 1
ATOM 1848 C C . LEU A 1 226 ? 8.029 13.042 7.551 1.00 94.50 226 LEU A C 1
ATOM 1850 O O . LEU A 1 226 ? 8.197 12.995 8.768 1.00 94.50 226 LEU A O 1
ATOM 1854 N N . ASP A 1 227 ? 7.208 13.931 6.986 1.00 94.69 227 ASP A N 1
ATOM 1855 C CA . ASP A 1 227 ? 6.417 14.892 7.762 1.00 94.69 227 ASP A CA 1
ATOM 1856 C C . ASP A 1 227 ? 5.385 14.178 8.672 1.00 94.69 227 ASP A C 1
ATOM 1858 O O . ASP A 1 227 ? 5.137 14.620 9.796 1.00 94.69 227 ASP A O 1
ATOM 1862 N N . THR A 1 228 ? 4.806 13.051 8.230 1.00 97.06 228 THR A N 1
ATOM 1863 C CA . THR A 1 228 ? 3.918 12.205 9.052 1.00 97.06 228 THR A CA 1
ATOM 1864 C C . THR A 1 228 ? 4.706 11.509 10.162 1.00 97.06 228 THR A C 1
ATOM 1866 O O . THR A 1 228 ? 4.273 11.497 11.314 1.00 97.06 228 THR A O 1
ATOM 1869 N N . THR A 1 229 ? 5.894 10.984 9.862 1.00 96.75 229 THR A N 1
ATOM 1870 C CA . THR A 1 229 ? 6.790 10.407 10.875 1.00 96.75 229 THR A CA 1
ATOM 1871 C C . THR A 1 229 ? 7.157 11.442 11.949 1.00 96.75 229 THR A C 1
ATOM 1873 O O . THR A 1 229 ? 7.065 11.166 13.147 1.00 96.75 229 THR A O 1
ATOM 1876 N N . GLN A 1 230 ? 7.491 12.676 11.556 1.00 96.31 230 GLN A N 1
ATOM 1877 C CA . GLN A 1 230 ? 7.750 13.778 12.494 1.00 96.31 230 GLN A CA 1
ATOM 1878 C C . GLN A 1 230 ? 6.523 14.111 13.352 1.00 96.31 230 GLN A C 1
ATOM 1880 O O . GLN A 1 230 ? 6.654 14.335 14.560 1.00 96.31 230 GLN A O 1
ATOM 1885 N N . LEU A 1 231 ? 5.328 14.107 12.753 1.00 97.12 231 LEU A N 1
ATOM 1886 C CA . LEU A 1 231 ? 4.068 14.300 13.465 1.00 97.12 231 LEU A CA 1
ATOM 1887 C C . LEU A 1 231 ? 3.876 13.249 14.567 1.00 97.12 231 LEU A C 1
ATOM 1889 O O . LEU A 1 231 ? 3.512 13.592 15.696 1.00 97.12 231 LEU A O 1
ATOM 1893 N N . TYR A 1 232 ? 4.137 11.979 14.259 1.00 97.25 232 TYR A N 1
ATOM 1894 C CA . TYR A 1 232 ? 4.054 10.894 15.233 1.00 97.25 232 TYR A CA 1
ATOM 1895 C C . TYR A 1 232 ? 5.066 11.077 16.361 1.00 97.25 232 TYR A C 1
ATOM 1897 O O . TYR A 1 232 ? 4.669 11.071 17.529 1.00 97.25 232 TYR A O 1
ATOM 1905 N N . PHE A 1 233 ? 6.340 11.325 16.040 1.00 96.00 233 PHE A N 1
ATOM 1906 C CA . PHE A 1 233 ? 7.363 11.600 17.053 1.00 96.00 233 PHE A CA 1
ATOM 1907 C C . PHE A 1 233 ? 6.961 12.736 17.990 1.00 96.00 233 PHE A C 1
ATOM 1909 O O . PHE A 1 233 ? 7.080 12.594 19.208 1.00 96.00 233 PHE A O 1
ATOM 1916 N N . TYR A 1 234 ? 6.442 13.837 17.442 1.00 95.88 234 TYR A N 1
ATOM 1917 C CA . TYR A 1 234 ? 5.977 14.969 18.236 1.00 95.88 234 TYR A CA 1
ATOM 1918 C C . TYR A 1 234 ? 4.912 14.550 19.259 1.00 95.88 234 TYR A C 1
ATOM 1920 O O . TYR A 1 234 ? 5.064 14.818 20.454 1.00 95.88 234 TYR A O 1
ATOM 1928 N N . PHE A 1 235 ? 3.848 13.869 18.824 1.00 96.38 235 PHE A N 1
ATOM 1929 C CA . PHE A 1 235 ? 2.749 13.510 19.721 1.00 96.38 235 PHE A CA 1
ATOM 1930 C C . PHE A 1 235 ? 3.125 12.433 20.741 1.00 96.38 235 PHE A C 1
ATOM 1932 O O . PHE A 1 235 ? 2.774 12.576 21.916 1.00 96.38 235 PHE A O 1
ATOM 1939 N N . PHE A 1 236 ? 3.842 11.386 20.328 1.00 95.75 236 PHE A N 1
ATOM 1940 C CA . PHE A 1 236 ? 4.226 10.291 21.225 1.00 95.75 236 PHE A CA 1
ATOM 1941 C C . PHE A 1 236 ? 5.301 10.704 22.238 1.00 95.75 236 PHE A C 1
ATOM 1943 O O . PHE A 1 236 ? 5.285 10.226 23.369 1.00 95.75 236 PHE A O 1
ATOM 1950 N N . ASN A 1 237 ? 6.183 11.647 21.891 1.00 94.06 237 ASN A N 1
ATOM 1951 C CA . ASN A 1 237 ? 7.126 12.227 22.849 1.00 94.06 237 ASN A CA 1
ATOM 1952 C C . ASN A 1 237 ? 6.427 13.189 23.831 1.00 94.06 237 ASN A C 1
ATOM 1954 O O . ASN A 1 237 ? 6.711 13.205 25.030 1.00 94.06 237 ASN A O 1
ATOM 1958 N N . LYS A 1 238 ? 5.470 13.993 23.341 1.00 93.44 238 LYS A N 1
ATOM 1959 C CA . LYS A 1 238 ? 4.712 14.943 24.174 1.00 93.44 238 LYS A CA 1
ATOM 1960 C C . LYS A 1 238 ? 3.833 14.233 25.206 1.00 93.44 238 LYS A C 1
ATOM 1962 O O . LYS A 1 238 ? 3.737 14.697 26.344 1.00 93.44 238 LYS A O 1
ATOM 1967 N N . THR A 1 239 ? 3.197 13.126 24.824 1.00 93.25 239 THR A N 1
ATOM 1968 C CA . THR A 1 239 ? 2.263 12.370 25.667 1.00 93.25 239 THR A CA 1
ATOM 1969 C C . THR A 1 239 ? 2.686 10.905 25.739 1.00 93.25 239 THR A C 1
ATOM 1971 O O . THR A 1 239 ? 2.308 10.099 24.896 1.00 93.25 239 THR A O 1
ATOM 1974 N N . THR A 1 240 ? 3.444 10.556 26.782 1.00 90.25 240 THR A N 1
ATOM 1975 C CA . THR A 1 240 ? 4.008 9.208 26.965 1.00 90.25 240 THR A CA 1
ATOM 1976 C C . THR A 1 240 ? 2.975 8.127 27.248 1.00 90.25 240 THR A C 1
ATOM 1978 O O . THR A 1 240 ? 3.200 6.976 26.881 1.00 90.25 240 THR A O 1
ATOM 1981 N N . ASN A 1 241 ? 1.863 8.482 27.898 1.00 95.12 241 ASN A N 1
ATOM 1982 C CA . ASN A 1 241 ? 0.737 7.587 28.149 1.00 95.12 241 ASN A CA 1
ATOM 1983 C C . ASN A 1 241 ? -0.456 7.990 27.280 1.00 95.12 241 ASN A C 1
ATOM 1985 O O . ASN A 1 241 ? -1.169 8.948 27.591 1.00 95.12 241 ASN A O 1
ATOM 1989 N N . MET A 1 242 ? -0.654 7.281 26.174 1.00 94.62 242 MET A N 1
ATOM 1990 C CA . MET A 1 242 ? -1.616 7.650 25.150 1.00 94.62 242 MET A CA 1
ATOM 1991 C C . MET A 1 242 ? -2.786 6.672 25.099 1.00 94.62 242 MET A C 1
ATOM 1993 O O . MET A 1 242 ? -2.619 5.490 24.812 1.00 94.62 242 MET A O 1
ATOM 1997 N N . ALA A 1 243 ? -3.996 7.183 25.331 1.00 94.62 243 ALA A N 1
ATOM 1998 C CA . ALA A 1 243 ? -5.225 6.401 25.208 1.00 94.62 243 ALA A CA 1
ATOM 1999 C C . ALA A 1 243 ? -5.531 6.051 23.741 1.00 94.62 243 ALA A C 1
ATOM 2001 O O . ALA A 1 243 ? -5.316 6.878 22.854 1.00 94.62 243 ALA A O 1
ATOM 2002 N N . LEU A 1 244 ? -6.135 4.884 23.489 1.00 94.56 244 LEU A N 1
ATOM 2003 C CA . LEU A 1 244 ? -6.449 4.385 22.142 1.00 94.56 244 LEU A CA 1
ATOM 2004 C C . LEU A 1 244 ? -7.185 5.407 21.263 1.00 94.56 244 LEU A C 1
ATOM 2006 O O . LEU A 1 244 ? -6.792 5.653 20.125 1.00 94.56 244 LEU A O 1
ATOM 2010 N N . LYS A 1 245 ? -8.203 6.084 21.813 1.00 93.62 245 LYS A N 1
ATOM 2011 C CA . LYS A 1 245 ? -8.938 7.151 21.112 1.00 93.62 245 LYS A CA 1
ATOM 2012 C C . LYS A 1 245 ? -7.999 8.226 20.558 1.00 93.62 245 LYS A C 1
ATOM 2014 O O . LYS A 1 245 ? -8.184 8.698 19.443 1.00 93.62 245 LYS A O 1
ATOM 2019 N N . ARG A 1 246 ? -6.985 8.613 21.333 1.00 94.88 246 ARG A N 1
ATOM 2020 C CA . ARG A 1 246 ? -5.999 9.624 20.948 1.00 94.88 246 ARG A CA 1
ATOM 2021 C C . ARG A 1 246 ? -5.075 9.113 19.842 1.00 94.88 246 ARG A C 1
ATOM 2023 O O . ARG A 1 246 ? -4.792 9.871 18.920 1.00 94.88 246 ARG A O 1
ATOM 2030 N N . VAL A 1 247 ? -4.677 7.843 19.900 1.00 96.25 247 VAL A N 1
ATOM 2031 C CA . VAL A 1 247 ? -3.882 7.198 18.841 1.00 96.25 247 VAL A CA 1
ATOM 2032 C C . VAL A 1 247 ? -4.654 7.193 17.514 1.00 96.25 247 VAL A C 1
ATOM 2034 O O . VAL A 1 247 ? -4.106 7.605 16.495 1.00 96.25 247 VAL A O 1
ATOM 2037 N N . ILE A 1 248 ? -5.956 6.866 17.528 1.00 96.44 248 ILE A N 1
ATOM 2038 C CA . ILE A 1 248 ? -6.830 6.952 16.337 1.00 96.44 248 ILE A CA 1
ATOM 2039 C C . ILE A 1 248 ? -6.883 8.385 15.795 1.00 96.44 248 ILE A C 1
ATOM 2041 O O . ILE A 1 248 ? -6.814 8.592 14.585 1.00 96.44 248 ILE A O 1
ATOM 2045 N N . MET A 1 249 ? -6.982 9.393 16.670 1.00 96.06 249 MET A N 1
ATOM 2046 C CA . MET A 1 249 ? -6.983 10.794 16.235 1.00 96.06 249 MET A CA 1
ATOM 2047 C C . MET A 1 249 ? -5.685 11.185 15.522 1.00 96.06 249 MET A C 1
ATOM 2049 O O . MET A 1 249 ? -5.752 11.938 14.555 1.00 96.06 249 MET A O 1
ATOM 2053 N N . ILE A 1 250 ? -4.537 10.696 16.002 1.00 97.19 250 ILE A N 1
ATOM 2054 C CA . ILE A 1 250 ? -3.218 10.958 15.411 1.00 97.19 250 ILE A CA 1
ATOM 2055 C C . ILE A 1 250 ? -3.056 10.199 14.093 1.00 97.19 250 ILE A C 1
ATOM 2057 O O . ILE A 1 250 ? -2.591 10.789 13.126 1.00 97.19 250 ILE A O 1
ATOM 2061 N N . LEU A 1 251 ? -3.513 8.943 14.018 1.00 97.88 251 LEU A N 1
ATOM 2062 C CA . LEU A 1 251 ? -3.564 8.179 12.765 1.00 97.88 251 LEU A CA 1
ATOM 2063 C C . LEU A 1 251 ? -4.441 8.874 11.716 1.00 97.88 251 LEU A C 1
ATOM 2065 O O . LEU A 1 251 ? -4.123 8.896 10.539 1.00 97.88 251 LEU A O 1
ATOM 2069 N N . ALA A 1 252 ? -5.559 9.468 12.126 1.00 97.62 252 ALA A N 1
ATOM 2070 C CA . ALA A 1 252 ? -6.401 10.224 11.209 1.00 97.62 252 ALA A CA 1
ATOM 2071 C C . ALA A 1 252 ? -5.760 11.549 10.761 1.00 97.62 252 ALA A C 1
ATOM 2073 O O . ALA A 1 252 ? -6.230 12.163 9.812 1.00 97.62 252 ALA A O 1
ATOM 2074 N N . ALA A 1 253 ? -4.733 12.037 11.457 1.00 97.50 253 ALA A N 1
ATOM 2075 C CA . ALA A 1 253 ? -4.041 13.284 11.140 1.00 97.50 253 ALA A CA 1
ATOM 2076 C C . ALA A 1 253 ? -2.792 13.093 10.269 1.00 97.50 253 ALA A C 1
ATOM 2078 O O . ALA A 1 253 ? -2.061 14.055 10.042 1.00 97.50 253 ALA A O 1
ATOM 2079 N N . SER A 1 254 ? -2.546 11.875 9.789 1.00 97.75 254 SER A N 1
ATOM 2080 C CA . SER A 1 254 ? -1.457 11.569 8.865 1.00 97.75 254 SER A CA 1
ATOM 2081 C C . SER A 1 254 ? -1.591 12.372 7.572 1.00 97.75 254 SER A C 1
ATOM 2083 O O . SER A 1 254 ? -2.686 12.531 7.022 1.00 97.75 254 SER A O 1
ATOM 2085 N N . LEU A 1 255 ? -0.469 12.893 7.078 1.00 96.38 255 LEU A N 1
ATOM 2086 C CA . LEU A 1 255 ? -0.440 13.814 5.941 1.00 96.38 255 LEU A CA 1
ATOM 2087 C C . LEU A 1 255 ? -0.673 13.118 4.597 1.00 96.38 255 LEU A C 1
ATOM 2089 O O . LEU A 1 255 ? -0.941 13.773 3.597 1.00 96.38 255 LEU A O 1
ATOM 2093 N N . GLU A 1 256 ? -0.674 11.790 4.579 1.00 95.88 256 GLU A N 1
ATOM 2094 C CA . GLU A 1 256 ? -1.121 10.959 3.464 1.00 95.88 256 GLU A CA 1
ATOM 2095 C C . GLU A 1 256 ? -2.591 11.210 3.111 1.00 95.88 256 GLU A C 1
ATOM 2097 O O . GLU A 1 256 ? -2.999 10.908 1.988 1.00 95.88 256 GLU A O 1
ATOM 2102 N N . PHE A 1 257 ? -3.374 11.743 4.056 1.00 96.94 257 PHE A N 1
ATOM 2103 C CA . PHE A 1 257 ? -4.779 12.109 3.878 1.00 96.94 257 PHE A CA 1
ATOM 2104 C C . PHE A 1 257 ? -4.983 13.597 3.566 1.00 96.94 257 PHE A C 1
ATOM 2106 O O . PHE A 1 257 ? -6.113 14.014 3.323 1.00 96.94 257 PHE A O 1
ATOM 2113 N N . ASP A 1 258 ? -3.914 14.396 3.553 1.00 95.75 258 ASP A N 1
ATOM 2114 C CA . ASP A 1 258 ? -3.964 15.816 3.210 1.00 95.75 258 ASP A CA 1
ATOM 2115 C C . ASP A 1 258 ? -3.676 16.017 1.717 1.00 95.75 258 ASP A C 1
ATOM 2117 O O . ASP A 1 258 ? -2.584 15.715 1.227 1.00 95.75 258 ASP A O 1
ATOM 2121 N N . LYS A 1 259 ? -4.628 16.611 0.993 1.00 94.38 259 LYS A N 1
ATOM 2122 C CA . LYS A 1 259 ? -4.494 16.927 -0.436 1.00 94.38 259 LYS A CA 1
ATOM 2123 C C . LYS A 1 259 ? -3.296 17.821 -0.749 1.00 94.38 259 LYS A C 1
ATOM 2125 O O . LYS A 1 259 ? -2.711 17.721 -1.825 1.00 94.38 259 LYS A O 1
ATOM 2130 N N . LYS A 1 260 ? -2.887 18.680 0.191 1.00 92.38 260 LYS A N 1
ATOM 2131 C CA . LYS A 1 260 ? -1.716 19.555 0.006 1.00 92.38 260 LYS A CA 1
ATOM 2132 C C . LYS A 1 260 ? -0.407 18.776 -0.078 1.00 92.38 260 LYS A C 1
ATOM 2134 O O . LYS A 1 260 ? 0.546 19.247 -0.695 1.00 92.38 260 LYS A O 1
ATOM 2139 N N . ARG A 1 261 ? -0.338 17.619 0.582 1.00 90.88 261 ARG A N 1
ATOM 2140 C CA . ARG A 1 261 ? 0.852 16.760 0.627 1.00 90.88 261 ARG A CA 1
ATOM 2141 C C . ARG A 1 261 ? 0.734 15.563 -0.308 1.00 90.88 261 ARG A C 1
ATOM 2143 O O . ARG A 1 261 ? 1.760 15.043 -0.739 1.00 90.88 261 ARG A O 1
ATOM 2150 N N . ASN A 1 262 ? -0.488 15.175 -0.660 1.00 91.06 262 ASN A N 1
ATOM 2151 C CA . ASN A 1 262 ? -0.771 14.027 -1.496 1.00 91.06 262 ASN A CA 1
ATOM 2152 C C . ASN A 1 262 ? -1.844 14.328 -2.556 1.00 91.06 262 ASN A C 1
ATOM 2154 O O . ASN A 1 262 ? -3.023 14.487 -2.244 1.00 91.06 262 ASN A O 1
ATOM 2158 N N . SER A 1 263 ? -1.444 14.319 -3.828 1.00 88.88 263 SER A N 1
ATOM 2159 C CA . SER A 1 263 ? -2.336 14.572 -4.966 1.00 88.88 263 SER A CA 1
ATOM 2160 C C . SER A 1 263 ? -3.351 13.458 -5.243 1.00 88.88 263 SER A C 1
ATOM 2162 O O . SER A 1 263 ? -4.267 13.672 -6.028 1.00 88.88 263 SER A O 1
ATOM 2164 N N . GLU A 1 264 ? -3.204 12.274 -4.636 1.00 89.38 264 GLU A N 1
ATOM 2165 C CA . GLU A 1 264 ? -4.179 11.178 -4.769 1.00 89.38 264 GLU A CA 1
ATOM 2166 C C . GLU A 1 264 ? -5.492 11.462 -4.017 1.00 89.38 264 GLU A C 1
ATOM 2168 O O . GLU A 1 264 ? -6.504 10.806 -4.266 1.00 89.38 264 GLU A O 1
ATOM 2173 N N . ILE A 1 265 ? -5.494 12.435 -3.099 1.00 93.62 265 ILE A N 1
ATOM 2174 C CA . ILE A 1 265 ? -6.671 12.780 -2.301 1.00 93.62 265 ILE A CA 1
ATOM 2175 C C . ILE A 1 265 ? -7.647 13.630 -3.109 1.00 93.62 265 ILE A C 1
ATOM 2177 O O . ILE A 1 265 ? -7.322 14.712 -3.606 1.00 93.62 265 ILE A O 1
ATOM 2181 N N . VAL A 1 266 ? -8.888 13.153 -3.169 1.00 91.50 266 VAL A N 1
ATOM 2182 C CA . VAL A 1 266 ? -10.001 13.842 -3.815 1.00 91.50 266 VAL A CA 1
ATOM 2183 C C . VAL A 1 266 ? -10.849 14.534 -2.751 1.00 91.50 266 VAL A C 1
ATOM 2185 O O . VAL A 1 266 ? -11.384 13.902 -1.842 1.00 91.50 266 VAL A O 1
ATOM 2188 N N . GLU A 1 267 ? -10.988 15.847 -2.889 1.00 91.19 267 GLU A N 1
ATOM 2189 C CA . GLU A 1 267 ? -11.933 16.653 -2.114 1.00 91.19 267 GLU A CA 1
ATOM 2190 C C . GLU A 1 267 ? -13.136 16.949 -2.996 1.00 91.19 267 GLU A C 1
ATOM 2192 O O . GLU A 1 267 ? -12.970 17.401 -4.133 1.00 91.19 267 GLU A O 1
ATOM 2197 N N . ARG A 1 268 ? -14.333 16.674 -2.481 1.00 93.31 268 ARG A N 1
ATOM 2198 C CA . ARG A 1 268 ? -15.591 16.856 -3.207 1.00 93.31 268 ARG A CA 1
ATOM 2199 C C . ARG A 1 268 ? -16.446 17.871 -2.467 1.00 93.31 268 ARG A C 1
ATOM 2201 O O . ARG A 1 268 ? -16.436 17.914 -1.242 1.00 93.31 268 ARG A O 1
ATOM 2208 N N . GLU A 1 269 ? -17.265 18.629 -3.189 1.00 92.69 269 GLU A N 1
ATOM 2209 C CA . GLU A 1 269 ? -18.247 19.524 -2.556 1.00 92.69 269 GLU A CA 1
ATOM 2210 C C . GLU A 1 269 ? -19.247 18.753 -1.686 1.00 92.69 269 GLU A C 1
ATOM 2212 O O . GLU A 1 269 ? -19.747 19.277 -0.690 1.00 92.69 269 GLU A O 1
ATOM 2217 N N . THR A 1 270 ? -19.477 17.477 -2.017 1.00 93.81 270 THR A N 1
ATOM 2218 C CA . THR A 1 270 ? -20.354 16.584 -1.261 1.00 93.81 270 THR A CA 1
ATOM 2219 C C . THR A 1 270 ? -19.894 16.344 0.172 1.00 93.81 270 THR A C 1
ATOM 2221 O O . THR A 1 270 ? -20.716 16.125 1.063 1.00 93.81 270 THR A O 1
ATOM 2224 N N . ASP A 1 271 ? -18.593 16.482 0.432 1.00 93.38 271 ASP A N 1
ATOM 2225 C CA . ASP A 1 271 ? -18.020 16.324 1.766 1.00 93.38 271 ASP A CA 1
ATOM 2226 C C . ASP A 1 271 ? -18.608 17.337 2.765 1.00 93.38 271 ASP A C 1
ATOM 2228 O O . ASP A 1 271 ? -18.738 17.027 3.951 1.00 93.38 271 ASP A O 1
ATOM 2232 N N . ASN A 1 272 ? -19.031 18.518 2.293 1.00 93.00 272 ASN A N 1
ATOM 2233 C CA . ASN A 1 272 ? -19.591 19.579 3.134 1.00 93.00 272 ASN A CA 1
ATOM 2234 C C . ASN A 1 272 ? -20.925 19.197 3.791 1.00 93.00 272 ASN A C 1
ATOM 2236 O O . ASN A 1 272 ? -21.276 19.782 4.815 1.00 93.00 272 ASN A O 1
ATOM 2240 N N . TYR A 1 273 ? -21.662 18.227 3.239 1.00 94.19 273 TYR A N 1
ATOM 2241 C CA . TYR A 1 273 ? -22.913 17.739 3.826 1.00 94.19 273 TYR A CA 1
ATOM 2242 C C . TYR A 1 273 ? -22.823 16.287 4.311 1.00 94.19 273 TYR A C 1
ATOM 2244 O O . TYR A 1 273 ? -23.362 15.984 5.377 1.00 94.19 273 TYR A O 1
ATOM 2252 N N . GLU A 1 274 ? -22.109 15.396 3.611 1.00 94.56 274 GLU A N 1
ATOM 2253 C CA . GLU A 1 274 ? -22.012 13.983 4.011 1.00 94.56 274 GLU A CA 1
ATOM 2254 C C . GLU A 1 274 ? -21.217 13.814 5.314 1.00 94.56 274 GLU A C 1
ATOM 2256 O O . GLU A 1 274 ? -21.624 13.053 6.195 1.00 94.56 274 GLU A O 1
ATOM 2261 N N . ILE A 1 275 ? -20.119 14.560 5.489 1.00 93.94 275 ILE A N 1
ATOM 2262 C CA . ILE A 1 275 ? -19.268 14.435 6.679 1.00 93.94 275 ILE A CA 1
ATOM 2263 C C . ILE A 1 275 ? -19.980 14.926 7.947 1.00 93.94 275 ILE A C 1
ATOM 2265 O O . ILE A 1 275 ? -19.994 14.178 8.924 1.00 93.94 275 ILE A O 1
ATOM 2269 N N . PRO A 1 276 ? -20.625 16.110 7.990 1.00 94.19 276 PRO A N 1
ATOM 2270 C CA . PRO A 1 276 ? -21.384 16.516 9.173 1.00 94.19 276 PRO A CA 1
ATOM 2271 C C . PRO A 1 276 ? -22.518 15.553 9.542 1.00 94.19 276 PRO A C 1
ATOM 2273 O O . PRO A 1 276 ? -22.753 15.327 10.730 1.00 94.19 276 PRO A O 1
ATOM 2276 N N . LEU A 1 277 ? -23.213 14.972 8.555 1.00 93.69 277 LEU A N 1
ATOM 2277 C CA . LEU A 1 277 ? -24.239 13.953 8.801 1.00 93.69 277 LEU A CA 1
ATOM 2278 C C . LEU A 1 277 ? -23.634 12.694 9.428 1.00 93.69 277 LEU A C 1
ATOM 2280 O O . LEU A 1 277 ? -24.163 12.198 10.422 1.00 93.69 277 LEU A O 1
ATOM 2284 N N . LEU A 1 278 ? -22.496 12.232 8.907 1.00 94.38 278 LEU A N 1
ATOM 2285 C CA . LEU A 1 278 ? -21.766 11.094 9.457 1.00 94.38 278 LEU A CA 1
ATOM 2286 C C . LEU A 1 278 ? -21.293 11.361 10.895 1.00 94.38 278 LEU A C 1
ATOM 2288 O O . LEU A 1 278 ? -21.479 10.527 11.775 1.00 94.38 278 LEU A O 1
ATOM 2292 N N . ILE A 1 279 ? -20.736 12.546 11.166 1.00 94.19 279 ILE A N 1
ATOM 2293 C CA . ILE A 1 279 ? -20.269 12.934 12.507 1.00 94.19 279 ILE A CA 1
ATOM 2294 C C . ILE A 1 279 ? -21.417 12.891 13.524 1.00 94.19 279 ILE A C 1
ATOM 2296 O O . ILE A 1 279 ? -21.212 12.421 14.639 1.00 94.19 279 ILE A O 1
ATOM 2300 N N . LYS A 1 280 ? -22.632 13.320 13.151 1.00 93.19 280 LYS A N 1
ATOM 2301 C CA . LYS A 1 280 ? -23.807 13.262 14.042 1.00 93.19 280 LYS A CA 1
ATOM 2302 C C . LYS A 1 280 ? -24.180 11.835 14.456 1.00 93.19 280 LYS A C 1
ATOM 2304 O O . LYS A 1 280 ? -24.727 11.652 15.538 1.00 93.19 280 LYS A O 1
ATOM 2309 N N . GLN A 1 281 ? -23.898 10.844 13.613 1.00 93.75 281 GLN A N 1
ATOM 2310 C CA . GLN A 1 281 ? -24.192 9.433 13.883 1.00 93.75 281 GLN A CA 1
ATOM 2311 C C . GLN A 1 281 ? -23.093 8.740 14.703 1.00 93.75 281 GLN A C 1
ATOM 2313 O O . GLN A 1 281 ? -23.315 7.651 15.231 1.00 93.75 281 GLN A O 1
ATOM 2318 N N . LEU A 1 282 ? -21.908 9.348 14.817 1.00 92.06 282 LEU A N 1
ATOM 2319 C CA . LEU A 1 282 ? -20.741 8.751 15.459 1.00 92.06 282 LEU A CA 1
ATOM 2320 C C . LEU A 1 282 ? -20.511 9.355 16.852 1.00 92.06 282 LEU A C 1
ATOM 2322 O O . LEU A 1 282 ? -20.051 10.494 16.966 1.00 92.06 282 LEU A O 1
ATOM 2326 N N . PRO A 1 283 ? -20.758 8.605 17.939 1.00 82.50 283 PRO A N 1
ATOM 2327 C CA . PRO A 1 283 ? -20.481 9.107 19.274 1.00 82.50 283 PRO A CA 1
ATOM 2328 C C . PRO A 1 283 ? -18.971 9.253 19.504 1.00 82.50 283 PRO A C 1
ATOM 2330 O O . PRO A 1 283 ? -18.156 8.467 19.017 1.00 82.50 283 PRO A O 1
ATOM 2333 N N . ASN A 1 284 ? -18.595 10.227 20.336 1.00 79.88 284 ASN A N 1
ATOM 2334 C CA . ASN A 1 284 ? -17.241 10.373 20.875 1.00 79.88 284 ASN A CA 1
ATOM 2335 C C . ASN A 1 284 ? -16.121 10.564 19.833 1.00 79.88 284 ASN A C 1
ATOM 2337 O O . ASN A 1 284 ? -14.978 10.201 20.116 1.00 79.88 284 ASN A O 1
ATOM 2341 N N . LEU A 1 285 ? -16.384 11.193 18.685 1.00 86.12 285 LEU A N 1
ATOM 2342 C CA . LEU A 1 285 ? -15.363 11.441 17.658 1.00 86.12 285 LEU A CA 1
ATOM 2343 C C . LEU A 1 285 ? -14.261 12.424 18.113 1.00 86.12 285 LEU A C 1
ATOM 2345 O O . LEU A 1 285 ? -13.113 12.348 17.668 1.00 86.12 285 LEU A O 1
ATOM 2349 N N . GLY A 1 286 ? -14.580 13.340 19.032 1.00 79.44 286 GLY A N 1
ATOM 2350 C CA . GLY A 1 286 ? -13.628 14.361 19.485 1.00 79.44 286 GLY A CA 1
ATOM 2351 C C . GLY A 1 286 ? -13.485 15.509 18.484 1.00 79.44 286 GLY A C 1
ATOM 2352 O O . GLY A 1 286 ? -12.420 16.111 18.366 1.00 79.44 286 GLY A O 1
ATOM 2353 N N . GLU A 1 287 ? -14.563 15.804 17.766 1.00 76.81 287 GLU A N 1
ATOM 2354 C CA . GLU A 1 287 ? -14.731 16.872 16.783 1.00 76.81 287 GLU A CA 1
ATOM 2355 C C . GLU A 1 287 ? -14.491 18.275 17.361 1.00 76.81 287 GLU A C 1
ATOM 2357 O O . GLU A 1 287 ? -14.059 19.173 16.650 1.00 76.81 287 GLU A O 1
ATOM 2362 N N . LYS A 1 288 ? -14.678 18.456 18.675 1.00 82.19 288 LYS A N 1
ATOM 2363 C CA . LYS A 1 288 ? -14.400 19.721 19.378 1.00 82.19 288 LYS A CA 1
ATOM 2364 C C . LYS A 1 288 ? -12.917 19.943 19.700 1.00 82.19 288 LYS A C 1
ATOM 2366 O O . LYS A 1 288 ? -12.570 20.964 20.294 1.00 82.19 288 LYS A O 1
ATOM 2371 N N . ASN A 1 289 ? -12.038 18.992 19.376 1.00 86.88 289 ASN A N 1
ATOM 2372 C CA . ASN A 1 289 ? -10.607 19.149 19.617 1.00 86.88 289 ASN A CA 1
ATOM 2373 C C . ASN A 1 289 ? -10.047 20.293 18.752 1.00 86.88 289 ASN A C 1
ATOM 2375 O O . ASN A 1 289 ? -10.276 20.321 17.548 1.00 86.88 289 ASN A O 1
ATOM 2379 N N . LYS A 1 290 ? -9.309 21.226 19.367 1.00 91.69 290 LYS A N 1
ATOM 2380 C CA . LYS A 1 290 ? -8.741 22.411 18.695 1.00 91.69 290 LYS A CA 1
ATOM 2381 C C . LYS A 1 290 ? -7.243 22.298 18.389 1.00 91.69 290 LYS A C 1
ATOM 2383 O O . LYS A 1 290 ? -6.676 23.203 17.782 1.00 91.69 290 LYS A O 1
ATOM 2388 N N . GLU A 1 291 ? -6.589 21.221 18.812 1.00 94.06 291 GLU A N 1
ATOM 2389 C CA . GLU A 1 291 ? -5.152 21.034 18.632 1.00 94.06 291 GLU A CA 1
ATOM 2390 C C . GLU A 1 291 ? -4.821 20.722 17.171 1.00 94.06 291 GLU A C 1
ATOM 2392 O O . GLU A 1 291 ? -5.419 19.846 16.547 1.00 94.06 291 GLU A O 1
ATOM 2397 N N . ARG A 1 292 ? -3.849 21.446 16.618 1.00 93.06 292 ARG A N 1
ATOM 2398 C CA . ARG A 1 292 ? -3.373 21.240 15.248 1.00 93.06 292 ARG A CA 1
ATOM 2399 C C . ARG A 1 292 ? -2.380 20.070 15.202 1.00 93.06 292 ARG A C 1
ATOM 2401 O O . ARG A 1 292 ? -1.611 19.920 16.150 1.00 93.06 292 ARG A O 1
ATOM 2408 N N . PRO A 1 293 ? -2.357 19.266 14.124 1.00 94.19 293 PRO A N 1
ATOM 2409 C CA . PRO A 1 293 ? -3.253 19.277 12.958 1.00 94.19 293 PRO A CA 1
ATOM 2410 C C . PRO A 1 293 ? -4.557 18.474 13.150 1.00 94.19 293 PRO A C 1
ATOM 2412 O O . PRO A 1 293 ? -5.346 18.346 12.219 1.00 94.19 293 PRO A O 1
ATOM 2415 N N . LEU A 1 294 ? -4.820 17.951 14.351 1.00 95.00 294 LEU A N 1
ATOM 2416 C CA . LEU A 1 294 ? -5.950 17.054 14.644 1.00 95.00 294 LEU A CA 1
ATOM 2417 C C . LEU A 1 294 ? -7.332 17.694 14.427 1.00 95.00 294 LEU A C 1
ATOM 2419 O O . LEU A 1 294 ? -8.336 16.985 14.351 1.00 95.00 294 LEU A O 1
ATOM 2423 N N . CYS A 1 295 ? -7.398 19.022 14.390 1.00 93.94 295 CYS A N 1
ATOM 2424 C CA . CYS A 1 295 ? -8.607 19.801 14.143 1.00 93.94 295 CYS A CA 1
ATOM 2425 C C . CYS A 1 295 ? -8.827 20.164 12.664 1.00 93.94 295 CYS A C 1
ATOM 2427 O O . CYS A 1 295 ? -9.833 20.790 12.337 1.00 93.94 295 CYS A O 1
ATOM 2429 N N . TYR A 1 296 ? -7.904 19.814 11.762 1.00 94.88 296 TYR A N 1
ATOM 2430 C CA . TYR A 1 296 ? -8.055 20.104 10.336 1.00 94.88 296 TYR A CA 1
ATOM 2431 C C . TYR A 1 296 ? -9.135 19.235 9.685 1.00 94.88 296 TYR A C 1
ATOM 2433 O O . TYR A 1 296 ? -9.353 18.090 10.082 1.00 94.88 296 TYR A O 1
ATOM 2441 N N . LEU A 1 297 ? -9.795 19.778 8.655 1.00 93.56 297 LEU A N 1
ATOM 2442 C CA . LEU A 1 297 ? -10.939 19.140 7.993 1.00 93.56 297 LEU A CA 1
ATOM 2443 C C . LEU A 1 297 ? -10.606 17.752 7.438 1.00 93.56 297 LEU A C 1
ATOM 2445 O O . LEU A 1 297 ? -11.366 16.818 7.683 1.00 93.56 297 LEU A O 1
ATOM 2449 N N . TYR A 1 298 ? -9.456 17.589 6.772 1.00 95.12 298 TYR A N 1
ATOM 2450 C CA . TYR A 1 298 ? -9.033 16.278 6.266 1.00 95.12 298 TYR A CA 1
ATOM 2451 C C . TYR A 1 298 ? -8.875 15.262 7.407 1.00 95.12 298 TYR A C 1
ATOM 2453 O O . TYR A 1 298 ? -9.291 14.114 7.271 1.00 95.12 298 TYR A O 1
ATOM 2461 N N . SER A 1 299 ? -8.344 15.694 8.560 1.00 96.25 299 SER A N 1
ATOM 2462 C CA . SER A 1 299 ? -8.137 14.823 9.717 1.00 96.25 299 SER A CA 1
ATOM 2463 C C . SER A 1 299 ? -9.460 14.419 10.357 1.00 96.25 299 SER A C 1
ATOM 2465 O O . SER A 1 299 ? -9.654 13.258 10.714 1.00 96.25 299 SER A O 1
ATOM 2467 N N . ILE A 1 300 ? -10.406 15.354 10.463 1.00 95.56 300 ILE A N 1
ATOM 2468 C CA . ILE A 1 300 ? -11.756 15.076 10.965 1.00 95.56 300 ILE A CA 1
ATOM 2469 C C . ILE A 1 300 ? -12.494 14.126 10.013 1.00 95.56 300 ILE A C 1
ATOM 2471 O O . ILE A 1 300 ? -13.085 13.153 10.481 1.00 95.56 300 ILE A O 1
ATOM 2475 N N . LYS A 1 301 ? -12.413 14.361 8.696 1.00 95.62 301 LYS A N 1
ATOM 2476 C CA . LYS A 1 301 ? -12.972 13.480 7.660 1.00 95.62 301 LYS A CA 1
ATOM 2477 C C . LYS A 1 301 ? -12.394 12.070 7.774 1.00 95.62 301 LYS A C 1
ATOM 2479 O O . LYS A 1 301 ? -13.155 11.114 7.915 1.00 95.62 301 LYS A O 1
ATOM 2484 N N . ALA A 1 302 ? -11.067 11.936 7.797 1.00 97.12 302 ALA A N 1
ATOM 2485 C CA . ALA A 1 302 ? -10.406 10.641 7.926 1.00 97.12 302 ALA A CA 1
ATOM 2486 C C . ALA A 1 302 ? -10.797 9.926 9.226 1.00 97.12 302 ALA A C 1
ATOM 2488 O O . ALA A 1 302 ? -11.096 8.733 9.219 1.00 97.12 302 ALA A O 1
ATOM 2489 N N . ARG A 1 303 ? -10.890 10.663 10.339 1.00 96.94 303 ARG A N 1
ATOM 2490 C CA . ARG A 1 303 ? -11.311 10.114 11.632 1.00 96.94 303 ARG A CA 1
ATOM 2491 C C . ARG A 1 303 ? -12.747 9.607 11.600 1.00 96.94 303 ARG A C 1
ATOM 2493 O O . ARG A 1 303 ? -13.000 8.508 12.085 1.00 96.94 303 ARG A O 1
ATOM 2500 N N . ALA A 1 304 ? -13.672 10.385 11.039 1.00 96.94 304 ALA A N 1
ATOM 2501 C CA . ALA A 1 304 ? -15.072 9.990 10.909 1.00 96.94 304 ALA A CA 1
ATOM 2502 C C . ALA A 1 304 ? -15.195 8.708 10.076 1.00 96.94 304 ALA A C 1
ATOM 2504 O O . ALA A 1 304 ? -15.866 7.766 10.488 1.00 96.94 304 ALA A O 1
ATOM 2505 N N . ILE A 1 305 ? -14.465 8.629 8.961 1.00 97.44 305 ILE A N 1
ATOM 2506 C CA . ILE A 1 305 ? -14.439 7.451 8.091 1.00 97.44 305 ILE A CA 1
ATOM 2507 C C . ILE A 1 305 ? -13.844 6.226 8.807 1.00 97.44 305 ILE A C 1
ATOM 2509 O O . ILE A 1 305 ? -14.411 5.138 8.717 1.00 97.44 305 ILE A O 1
ATOM 2513 N N . ILE A 1 306 ? -12.751 6.382 9.566 1.00 97.44 306 ILE A N 1
ATOM 2514 C CA . ILE A 1 306 ? -12.172 5.290 10.370 1.00 97.44 306 ILE A CA 1
ATOM 2515 C C . ILE A 1 306 ? -13.182 4.797 11.417 1.00 97.44 306 ILE A C 1
ATOM 2517 O O . ILE A 1 306 ? -13.390 3.594 11.554 1.00 97.44 306 ILE A O 1
ATOM 2521 N N . HIS A 1 307 ? -13.858 5.700 12.129 1.00 96.88 307 HIS A N 1
ATOM 2522 C CA . HIS A 1 307 ? -14.884 5.329 13.111 1.00 96.88 307 HIS A CA 1
ATOM 2523 C C . HIS A 1 307 ? -16.101 4.643 12.470 1.00 96.88 307 HIS A C 1
ATOM 2525 O O . HIS A 1 307 ? -16.633 3.684 13.038 1.00 96.88 307 HIS A O 1
ATOM 2531 N N . ALA A 1 308 ? -16.527 5.106 11.293 1.00 97.00 308 ALA A N 1
ATOM 2532 C CA . ALA A 1 308 ? -17.586 4.476 10.510 1.00 97.00 308 ALA A CA 1
ATOM 2533 C C . ALA A 1 308 ? -17.187 3.056 10.085 1.00 97.00 308 ALA A C 1
ATOM 2535 O O . ALA A 1 308 ? -17.975 2.124 10.236 1.00 97.00 308 ALA A O 1
ATOM 2536 N N . HIS A 1 309 ? -15.936 2.873 9.647 1.00 96.50 309 HIS A N 1
ATOM 2537 C CA . HIS A 1 309 ? -15.372 1.572 9.286 1.00 96.50 309 HIS A CA 1
ATOM 2538 C C . HIS A 1 309 ? -15.338 0.600 10.468 1.00 96.50 309 HIS A C 1
ATOM 2540 O O . HIS A 1 309 ? -15.828 -0.520 10.348 1.00 96.50 309 HIS A O 1
ATOM 2546 N N . LEU A 1 310 ? -14.828 1.033 11.626 1.00 95.75 310 LEU A N 1
ATOM 2547 C CA . LEU A 1 310 ? -14.785 0.214 12.847 1.00 95.75 310 LEU A CA 1
ATOM 2548 C C . LEU A 1 310 ? -16.183 -0.146 13.374 1.00 95.75 310 LEU A C 1
ATOM 2550 O O . LEU A 1 310 ? -16.350 -1.155 14.056 1.00 95.75 310 LEU A O 1
ATOM 2554 N N . SER A 1 311 ? -17.189 0.667 13.045 1.00 94.69 311 SER A N 1
ATOM 2555 C CA . SER A 1 311 ? -18.598 0.425 13.374 1.00 94.69 311 SER A CA 1
ATOM 2556 C C . SER A 1 311 ? -19.379 -0.274 12.252 1.00 94.69 311 SER A C 1
ATOM 2558 O O . SER A 1 311 ? -20.581 -0.466 12.398 1.00 94.69 311 SER A O 1
ATOM 2560 N N . ARG A 1 312 ? -18.725 -0.646 11.139 1.00 93.69 312 ARG A N 1
ATOM 2561 C CA . ARG A 1 312 ? -19.336 -1.277 9.948 1.00 93.69 312 ARG A CA 1
ATOM 2562 C C . ARG A 1 312 ? -20.535 -0.503 9.379 1.00 93.69 312 ARG A C 1
ATOM 2564 O O . ARG A 1 312 ? -21.462 -1.094 8.830 1.00 93.69 312 ARG A O 1
ATOM 2571 N N . MET A 1 313 ? -20.511 0.823 9.497 1.00 94.38 313 MET A N 1
ATOM 2572 C CA . MET A 1 313 ? -21.569 1.695 8.994 1.00 94.38 313 MET A CA 1
ATOM 2573 C C . MET A 1 313 ? -21.493 1.795 7.459 1.00 94.38 313 MET A C 1
ATOM 2575 O O . MET A 1 313 ? -20.400 2.012 6.927 1.00 94.38 313 MET A O 1
ATOM 2579 N N . PRO A 1 314 ? -22.615 1.646 6.732 1.00 93.44 314 PRO A N 1
ATOM 2580 C CA . PRO A 1 314 ? -22.625 1.805 5.284 1.00 93.44 314 PRO A CA 1
ATOM 2581 C C . PRO A 1 314 ? -22.397 3.272 4.902 1.00 93.44 314 PRO A C 1
ATOM 2583 O O . PRO A 1 314 ? -23.000 4.175 5.478 1.00 93.44 314 PRO A O 1
ATOM 2586 N N . LEU A 1 315 ? -21.540 3.499 3.908 1.00 94.88 315 LEU A N 1
ATOM 2587 C CA . LEU A 1 315 ? -21.268 4.815 3.330 1.00 94.88 315 LEU A CA 1
ATOM 2588 C C . LEU A 1 315 ? -21.749 4.865 1.876 1.00 94.88 315 LEU A C 1
ATOM 2590 O O . LEU A 1 315 ? -21.973 3.827 1.249 1.00 94.88 315 LEU A O 1
ATOM 2594 N N . ASN A 1 316 ? -21.891 6.074 1.330 1.00 94.00 316 ASN A N 1
ATOM 2595 C CA . ASN A 1 316 ? -22.263 6.263 -0.069 1.00 94.00 316 ASN A CA 1
ATOM 2596 C C . ASN A 1 316 ? -21.202 5.621 -0.996 1.00 94.00 316 ASN A C 1
ATOM 2598 O O . ASN A 1 316 ? -20.031 6.016 -0.934 1.00 94.00 316 ASN A O 1
ATOM 2602 N N . PRO A 1 317 ? -21.587 4.651 -1.855 1.00 91.62 317 PRO A N 1
ATOM 2603 C CA . PRO A 1 317 ? -20.653 3.853 -2.651 1.00 91.62 317 PRO A CA 1
ATOM 2604 C C . PRO A 1 317 ? -19.849 4.668 -3.673 1.00 91.62 317 PRO A C 1
ATOM 2606 O O . PRO A 1 317 ? -18.753 4.257 -4.046 1.00 91.62 317 PRO A O 1
ATOM 2609 N N . ASN A 1 318 ? -20.372 5.816 -4.112 1.00 91.62 318 ASN A N 1
ATOM 2610 C CA . ASN A 1 318 ? -19.756 6.632 -5.162 1.00 91.62 318 ASN A CA 1
ATOM 2611 C C . ASN A 1 318 ? -18.860 7.758 -4.613 1.00 91.62 318 ASN A C 1
ATOM 2613 O O . ASN A 1 318 ? -18.101 8.356 -5.375 1.00 91.62 318 ASN A O 1
ATOM 2617 N N . THR A 1 319 ? -18.946 8.064 -3.314 1.00 94.12 319 THR A N 1
ATOM 2618 C CA . THR A 1 319 ? -18.212 9.167 -2.673 1.00 94.12 319 THR A CA 1
ATOM 2619 C C . THR A 1 319 ? -17.345 8.653 -1.520 1.00 94.12 319 THR A C 1
ATOM 2621 O O . THR A 1 319 ? -16.225 8.197 -1.755 1.00 94.12 319 THR A O 1
ATOM 2624 N N . LEU A 1 320 ? -17.845 8.684 -0.280 1.00 95.25 320 LEU A N 1
ATOM 2625 C CA . LEU A 1 320 ? -17.081 8.389 0.937 1.00 95.25 320 LEU A CA 1
ATOM 2626 C C . LEU A 1 320 ? -16.579 6.948 1.022 1.00 95.25 320 LEU A C 1
ATOM 2628 O O . LEU A 1 320 ? -15.585 6.690 1.697 1.00 95.25 320 LEU A O 1
ATOM 2632 N N . GLU A 1 321 ? -17.234 6.005 0.350 1.00 93.88 321 GLU A N 1
ATOM 2633 C CA . GLU A 1 321 ? -16.771 4.620 0.300 1.00 93.88 321 GLU A CA 1
ATOM 2634 C C . GLU A 1 321 ? -15.419 4.488 -0.418 1.00 93.88 321 GLU A C 1
ATOM 2636 O O . GLU A 1 321 ? -14.562 3.721 0.022 1.00 93.88 321 GLU A O 1
ATOM 2641 N N . LEU A 1 322 ? -15.186 5.277 -1.473 1.00 92.44 322 LEU A N 1
ATOM 2642 C CA . LEU A 1 322 ? -13.894 5.318 -2.165 1.00 92.44 322 LEU A CA 1
ATOM 2643 C C . LEU A 1 322 ? -12.802 5.877 -1.245 1.00 92.44 322 LEU A C 1
ATOM 2645 O O . LEU A 1 322 ? -11.694 5.340 -1.178 1.00 92.44 322 LEU A O 1
ATOM 2649 N N . ASP A 1 323 ? -13.141 6.910 -0.474 1.00 95.12 323 ASP A N 1
ATOM 2650 C CA . ASP A 1 323 ? -12.223 7.517 0.488 1.00 95.12 323 ASP A CA 1
ATOM 2651 C C . ASP A 1 323 ? -11.922 6.552 1.646 1.00 95.12 323 ASP A C 1
ATOM 2653 O O . ASP A 1 323 ? -10.771 6.421 2.064 1.00 95.12 323 ASP A O 1
ATOM 2657 N N . ARG A 1 324 ? -12.929 5.801 2.119 1.00 95.88 324 ARG A N 1
ATOM 2658 C CA . ARG A 1 324 ? -12.756 4.717 3.098 1.00 95.88 324 ARG A CA 1
ATOM 2659 C C . ARG A 1 324 ? -11.783 3.669 2.588 1.00 95.88 324 ARG A C 1
ATOM 2661 O O . ARG A 1 324 ? -10.857 3.314 3.311 1.00 95.88 324 ARG A O 1
ATOM 2668 N N . GLN A 1 325 ? -11.948 3.198 1.355 1.00 92.50 325 GLN A N 1
ATOM 2669 C CA . GLN A 1 325 ? -11.042 2.207 0.769 1.00 92.50 325 GLN A CA 1
ATOM 2670 C C . GLN A 1 325 ? -9.601 2.720 0.721 1.00 92.50 325 GLN A C 1
ATOM 2672 O O . GLN A 1 325 ? -8.681 2.003 1.119 1.00 92.50 325 GLN A O 1
ATOM 2677 N N . TYR A 1 326 ? -9.406 3.974 0.309 1.00 93.44 326 TYR A N 1
ATOM 2678 C CA . TYR A 1 326 ? -8.088 4.597 0.288 1.00 93.44 326 TYR A CA 1
ATOM 2679 C C . TYR A 1 326 ? -7.459 4.688 1.690 1.00 93.44 326 TYR A C 1
ATOM 2681 O O . TYR A 1 326 ? -6.329 4.234 1.890 1.00 93.44 326 TYR A O 1
ATOM 2689 N N . ILE A 1 327 ? -8.196 5.235 2.664 1.00 96.12 327 ILE A N 1
ATOM 2690 C CA . ILE A 1 327 ? -7.723 5.441 4.040 1.00 96.12 327 ILE A CA 1
ATOM 2691 C C . ILE A 1 327 ? -7.363 4.102 4.687 1.00 96.12 327 ILE A C 1
ATOM 2693 O O . ILE A 1 327 ? -6.241 3.925 5.162 1.00 96.12 327 ILE A O 1
ATOM 2697 N N . ILE A 1 328 ? -8.281 3.133 4.646 1.00 95.19 328 ILE A N 1
ATOM 2698 C CA . ILE A 1 328 ? -8.101 1.820 5.274 1.00 95.19 328 ILE A CA 1
ATOM 2699 C C . ILE A 1 328 ? -6.937 1.049 4.644 1.00 95.19 328 ILE A C 1
ATOM 2701 O O . ILE A 1 328 ? -6.212 0.362 5.359 1.00 95.19 328 ILE A O 1
ATOM 2705 N N . ARG A 1 329 ? -6.690 1.209 3.338 1.00 92.38 329 ARG A N 1
ATOM 2706 C CA . ARG A 1 329 ? -5.518 0.628 2.663 1.00 92.38 329 ARG A CA 1
ATOM 2707 C C . ARG A 1 329 ? -4.194 1.203 3.178 1.00 92.38 329 ARG A C 1
ATOM 2709 O O . ARG A 1 329 ? -3.218 0.465 3.275 1.00 92.38 329 ARG A O 1
ATOM 2716 N N . LYS A 1 330 ? -4.137 2.500 3.497 1.00 94.50 330 LYS A N 1
ATOM 2717 C CA . LYS A 1 330 ? -2.919 3.156 4.009 1.00 94.50 330 LYS A CA 1
ATOM 2718 C C . LYS A 1 330 ? -2.689 2.903 5.501 1.00 94.50 330 LYS A C 1
ATOM 2720 O O . LYS A 1 330 ? -1.539 2.867 5.931 1.00 94.50 330 LYS A O 1
ATOM 2725 N N . CYS A 1 331 ? -3.751 2.683 6.280 1.00 96.12 331 CYS A N 1
ATOM 2726 C CA . CYS A 1 331 ? -3.667 2.505 7.731 1.00 96.12 331 CYS A CA 1
ATOM 2727 C C . CYS A 1 331 ? -2.629 1.463 8.206 1.00 96.12 331 CYS A C 1
ATOM 2729 O O . CYS A 1 331 ? -1.889 1.814 9.115 1.00 96.12 331 CYS A O 1
ATOM 2731 N N . PRO A 1 332 ? -2.500 0.238 7.647 1.00 95.38 332 PRO A N 1
ATOM 2732 C CA . PRO A 1 332 ? -1.511 -0.734 8.127 1.00 95.38 332 PRO A CA 1
ATOM 2733 C C . PRO A 1 332 ? -0.068 -0.214 8.114 1.00 95.38 332 PRO A C 1
ATOM 2735 O O . PRO A 1 332 ? 0.635 -0.358 9.110 1.00 95.38 332 PRO A O 1
ATOM 2738 N N . TYR A 1 333 ? 0.347 0.448 7.030 1.00 94.88 333 TYR A N 1
ATOM 2739 C CA . TYR A 1 333 ? 1.687 1.037 6.905 1.00 94.88 333 TYR A CA 1
ATOM 2740 C C . TYR A 1 333 ? 1.878 2.214 7.866 1.00 94.88 333 TYR A C 1
ATOM 2742 O O . TYR A 1 333 ? 2.908 2.337 8.522 1.00 94.88 333 TYR A O 1
ATOM 2750 N N . LEU A 1 334 ? 0.847 3.047 8.017 1.00 97.25 334 LEU A N 1
ATOM 2751 C CA . LEU A 1 334 ? 0.865 4.174 8.947 1.00 97.25 334 LEU A CA 1
ATOM 2752 C C . LEU A 1 334 ? 0.920 3.730 10.412 1.00 97.25 334 LEU A C 1
ATOM 2754 O O . LEU A 1 334 ? 1.619 4.349 11.206 1.00 97.25 334 LEU A O 1
ATOM 2758 N N . ILE A 1 335 ? 0.198 2.668 10.771 1.00 97.12 335 ILE A N 1
ATOM 2759 C CA . ILE A 1 335 ? 0.197 2.085 12.117 1.00 97.12 335 ILE A CA 1
ATOM 2760 C C . ILE A 1 335 ? 1.543 1.422 12.404 1.00 97.12 335 ILE A C 1
ATOM 2762 O O . ILE A 1 335 ? 2.075 1.590 13.498 1.00 97.12 335 ILE A O 1
ATOM 2766 N N . TYR A 1 336 ? 2.111 0.708 11.429 1.00 96.50 336 TYR A N 1
ATOM 2767 C CA . TYR A 1 336 ? 3.465 0.174 11.547 1.00 96.50 336 TYR A CA 1
ATOM 2768 C C . TYR A 1 336 ? 4.467 1.292 11.854 1.00 96.50 336 TYR A C 1
ATOM 2770 O O . TYR A 1 336 ? 5.240 1.174 12.804 1.00 96.50 336 TYR A O 1
ATOM 2778 N N . GLU A 1 337 ? 4.376 2.421 11.148 1.00 96.88 337 GLU A N 1
ATOM 2779 C CA . GLU A 1 337 ? 5.245 3.563 11.420 1.00 96.88 337 GLU A CA 1
ATOM 2780 C C . GLU A 1 337 ? 4.983 4.197 12.796 1.00 96.88 337 GLU A C 1
ATOM 2782 O O . GLU A 1 337 ? 5.928 4.562 13.489 1.00 96.88 337 GLU A O 1
ATOM 2787 N N . GLN A 1 338 ? 3.733 4.253 13.274 1.00 96.19 338 GLN A N 1
ATOM 2788 C CA . GLN A 1 338 ? 3.452 4.671 14.656 1.00 96.19 338 GLN A CA 1
ATOM 2789 C C . GLN A 1 338 ? 4.149 3.768 15.682 1.00 96.19 338 GLN A C 1
ATOM 2791 O O . GLN A 1 338 ? 4.760 4.270 16.626 1.00 96.19 338 GLN A O 1
ATOM 2796 N N . VAL A 1 339 ? 4.074 2.445 15.503 1.00 96.56 339 VAL A N 1
ATOM 2797 C CA . VAL A 1 339 ? 4.746 1.472 16.380 1.00 96.56 339 VAL A CA 1
ATOM 2798 C C . VAL A 1 339 ? 6.265 1.651 16.310 1.00 96.56 339 VAL A C 1
ATOM 2800 O O . VAL A 1 339 ? 6.917 1.697 17.354 1.00 96.56 339 VAL A O 1
ATOM 2803 N N . SER A 1 340 ? 6.816 1.832 15.108 1.00 96.00 340 SER A N 1
ATOM 2804 C CA . SER A 1 340 ? 8.237 2.118 14.880 1.00 96.00 340 SER A CA 1
ATOM 2805 C C . SER A 1 340 ? 8.685 3.392 15.606 1.00 96.00 340 SER A C 1
ATOM 2807 O O . SER A 1 340 ? 9.648 3.351 16.372 1.00 96.00 340 SER A O 1
ATOM 2809 N N . CYS A 1 341 ? 7.950 4.503 15.473 1.00 95.62 341 CYS A N 1
ATOM 2810 C CA . CYS A 1 341 ? 8.241 5.756 16.174 1.00 95.62 341 CYS A CA 1
ATOM 2811 C C . CYS A 1 341 ? 8.236 5.586 17.698 1.00 95.62 341 CYS A C 1
ATOM 2813 O O . CYS A 1 341 ? 9.144 6.067 18.377 1.00 95.62 341 CYS A O 1
ATOM 2815 N N . VAL A 1 342 ? 7.231 4.898 18.253 1.00 96.31 342 VAL A N 1
ATOM 2816 C CA . VAL A 1 342 ? 7.152 4.651 19.701 1.00 96.31 342 VAL A CA 1
ATOM 2817 C C . VAL A 1 342 ? 8.324 3.782 20.165 1.00 96.31 342 VAL A C 1
ATOM 2819 O O . VAL A 1 342 ? 8.951 4.108 21.171 1.00 96.31 342 VAL A O 1
ATOM 2822 N N . ASN A 1 343 ? 8.677 2.735 19.415 1.00 95.62 343 ASN A N 1
ATOM 2823 C CA . ASN A 1 343 ? 9.829 1.886 19.718 1.00 95.62 343 ASN A CA 1
ATOM 2824 C C . ASN A 1 343 ? 11.151 2.673 19.682 1.00 95.62 343 ASN A C 1
ATOM 2826 O O . ASN A 1 343 ? 11.966 2.575 20.596 1.00 95.62 343 ASN A O 1
ATOM 2830 N N . GLN A 1 344 ? 11.344 3.526 18.674 1.00 95.12 344 GLN A N 1
ATOM 2831 C CA . GLN A 1 344 ? 12.522 4.392 18.584 1.00 95.12 344 GLN A CA 1
ATOM 2832 C C . GLN A 1 344 ? 12.597 5.375 19.760 1.00 95.12 344 GLN A C 1
ATOM 2834 O O . GLN A 1 344 ? 13.669 5.562 20.331 1.00 95.12 344 GLN A O 1
ATOM 2839 N N . LEU A 1 345 ? 11.471 5.959 20.183 1.00 95.75 345 LEU A N 1
ATOM 2840 C CA . LEU A 1 345 ? 11.423 6.802 21.383 1.00 95.75 345 LEU A CA 1
ATOM 2841 C C . LEU A 1 345 ? 11.790 6.022 22.652 1.00 95.75 345 LEU A C 1
ATOM 2843 O O . LEU A 1 345 ? 12.543 6.533 23.477 1.00 95.75 345 LEU A O 1
ATOM 2847 N N . ILE A 1 346 ? 11.315 4.783 22.801 1.00 94.69 346 ILE A N 1
ATOM 2848 C CA . ILE A 1 346 ? 11.689 3.906 23.920 1.00 94.69 346 ILE A CA 1
ATOM 2849 C C . ILE A 1 346 ? 13.206 3.661 23.926 1.00 94.69 346 ILE A C 1
ATOM 2851 O O . ILE A 1 346 ? 13.855 3.864 24.953 1.00 94.69 346 ILE A O 1
ATOM 2855 N N . MET A 1 347 ? 13.794 3.319 22.777 1.00 94.56 347 MET A N 1
ATOM 2856 C CA . MET A 1 347 ? 15.245 3.123 22.641 1.00 94.56 347 MET A CA 1
ATOM 2857 C C . MET A 1 347 ? 16.035 4.398 22.978 1.00 94.56 347 MET A C 1
ATOM 2859 O O . MET A 1 347 ? 17.039 4.339 23.688 1.00 94.56 347 MET A O 1
ATOM 2863 N N . LEU A 1 348 ? 15.566 5.569 22.533 1.00 95.25 348 LEU A N 1
ATOM 2864 C CA . LEU A 1 348 ? 16.170 6.862 22.873 1.00 95.25 348 LEU A CA 1
ATOM 2865 C C . LEU A 1 348 ? 16.074 7.178 24.372 1.00 95.25 348 LEU A C 1
ATOM 2867 O O . LEU A 1 348 ? 17.000 7.774 24.926 1.00 95.25 348 LEU A O 1
ATOM 2871 N N . ALA A 1 349 ? 14.982 6.787 25.031 1.00 93.81 349 ALA A N 1
ATOM 2872 C CA . ALA A 1 349 ? 14.806 6.967 26.469 1.00 93.81 349 ALA A CA 1
ATOM 2873 C C . ALA A 1 349 ? 15.773 6.073 27.260 1.00 93.81 349 ALA A C 1
ATOM 2875 O O . ALA A 1 349 ? 16.440 6.557 28.174 1.00 93.81 349 ALA A O 1
ATOM 2876 N N . TYR A 1 350 ? 15.936 4.806 26.858 1.00 94.69 350 TYR A N 1
ATOM 2877 C CA . TYR A 1 350 ? 16.935 3.902 27.445 1.00 94.69 350 TYR A CA 1
ATOM 2878 C C . TYR A 1 350 ? 18.369 4.399 27.236 1.00 94.69 350 TYR A C 1
ATOM 2880 O O . TYR A 1 350 ? 19.180 4.352 28.159 1.00 94.69 350 TYR A O 1
ATOM 2888 N N . ALA A 1 351 ? 18.663 4.970 26.066 1.00 95.81 351 ALA A N 1
ATOM 2889 C CA . ALA A 1 351 ? 19.934 5.635 25.782 1.00 95.81 351 ALA A CA 1
ATOM 2890 C C . ALA A 1 351 ? 20.098 6.999 26.489 1.00 95.81 351 ALA A C 1
ATOM 2892 O O . ALA A 1 3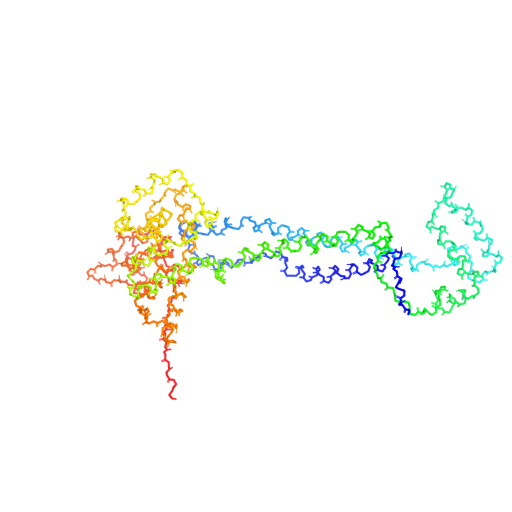51 ? 21.074 7.704 26.233 1.00 95.81 351 ALA A O 1
ATOM 2893 N N . ARG A 1 352 ? 19.146 7.401 27.348 1.00 92.94 352 ARG A N 1
ATOM 2894 C CA . ARG A 1 352 ? 19.113 8.679 28.085 1.00 92.94 352 ARG A CA 1
ATOM 2895 C C . ARG A 1 352 ? 19.170 9.931 27.197 1.00 92.94 352 ARG A C 1
ATOM 2897 O O . ARG A 1 352 ? 19.575 10.995 27.655 1.00 92.94 352 ARG A O 1
ATOM 2904 N N . ARG A 1 353 ? 18.741 9.829 25.933 1.00 92.69 353 ARG A N 1
ATOM 2905 C CA . ARG A 1 353 ? 18.653 10.966 24.994 1.00 92.69 353 ARG A CA 1
ATOM 2906 C C . ARG A 1 353 ? 17.353 11.756 25.129 1.00 92.69 353 ARG A C 1
ATOM 2908 O O . ARG A 1 353 ? 17.304 12.916 24.735 1.00 92.69 353 ARG A O 1
ATOM 2915 N N . ILE A 1 354 ? 16.311 11.140 25.684 1.00 91.38 354 ILE A N 1
ATOM 2916 C CA . ILE A 1 354 ? 15.060 11.806 26.055 1.00 91.38 354 ILE A CA 1
ATOM 2917 C C . ILE A 1 354 ? 14.718 11.481 27.509 1.00 91.38 354 ILE A C 1
ATOM 2919 O O . ILE A 1 354 ? 15.013 10.394 27.997 1.00 91.38 354 ILE A O 1
ATOM 2923 N N . MET A 1 355 ? 14.081 12.426 28.203 1.00 84.56 355 MET A N 1
ATOM 2924 C CA . MET A 1 355 ? 13.738 12.263 29.623 1.00 84.56 355 MET A CA 1
ATOM 2925 C C . MET A 1 355 ? 12.487 11.409 29.854 1.00 84.56 355 MET A C 1
ATOM 2927 O O . MET A 1 355 ? 12.282 10.882 30.943 1.00 84.56 355 MET A O 1
ATOM 2931 N N . LYS A 1 356 ? 11.606 11.337 28.857 1.00 89.88 356 LYS A N 1
ATOM 2932 C CA . LYS A 1 356 ? 10.261 10.784 28.988 1.00 89.88 356 LYS A CA 1
ATOM 2933 C C . LYS A 1 356 ? 10.169 9.456 28.241 1.00 89.88 356 LYS A C 1
ATOM 2935 O O . LYS A 1 356 ? 10.246 9.437 27.019 1.00 89.88 356 LYS A O 1
ATOM 2940 N N . LEU A 1 357 ? 9.981 8.366 28.980 1.00 92.31 357 LEU A N 1
ATOM 2941 C CA . LEU A 1 357 ? 9.780 7.025 28.429 1.00 92.31 357 LEU A CA 1
ATOM 2942 C C . LEU A 1 357 ? 8.300 6.830 28.038 1.00 92.31 357 LEU A C 1
ATOM 2944 O O . LEU A 1 357 ? 7.434 6.977 28.908 1.00 92.31 357 LEU A O 1
ATOM 2948 N N . PRO A 1 358 ? 7.977 6.507 26.771 1.00 94.06 358 PRO A N 1
ATOM 2949 C CA . PRO A 1 358 ? 6.634 6.069 26.396 1.00 94.06 358 PRO A CA 1
ATOM 2950 C C . PRO A 1 358 ? 6.215 4.813 27.169 1.00 94.06 358 PRO A C 1
ATOM 2952 O O . PRO A 1 358 ? 7.024 3.918 27.401 1.00 94.06 358 PRO A O 1
ATOM 2955 N N . THR A 1 359 ? 4.948 4.733 27.571 1.00 93.75 359 THR A N 1
ATOM 2956 C CA . THR A 1 359 ? 4.442 3.589 28.341 1.00 93.75 359 THR A CA 1
ATOM 2957 C C . THR A 1 359 ? 4.182 2.372 27.452 1.00 93.75 359 THR A C 1
ATOM 2959 O O . THR A 1 359 ? 3.868 2.509 26.267 1.00 93.75 359 THR A O 1
ATOM 2962 N N . LEU A 1 360 ? 4.219 1.172 28.047 1.00 93.00 360 LEU A N 1
ATOM 2963 C CA . LEU A 1 360 ? 3.826 -0.071 27.367 1.00 93.00 36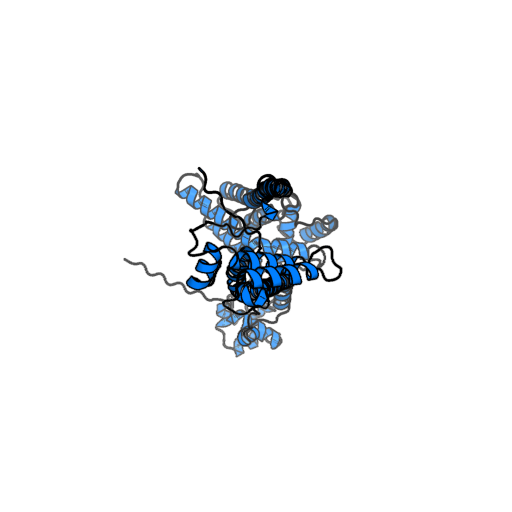0 LEU A CA 1
ATOM 2964 C C . LEU A 1 360 ? 2.387 0.008 26.821 1.00 93.00 360 LEU A C 1
ATOM 2966 O O . LEU A 1 360 ? 2.106 -0.459 25.722 1.00 93.00 360 LEU A O 1
ATOM 2970 N N . GLN A 1 361 ? 1.495 0.694 27.539 1.00 95.00 361 GLN A N 1
ATOM 2971 C CA . GLN A 1 361 ? 0.121 0.923 27.093 1.00 95.00 361 GLN A CA 1
ATOM 2972 C C . GLN A 1 361 ? 0.052 1.683 25.760 1.00 95.00 361 GLN A C 1
ATOM 2974 O O . GLN A 1 361 ? -0.823 1.414 24.941 1.00 95.00 361 GLN A O 1
ATOM 2979 N N . THR A 1 362 ? 0.953 2.644 25.532 1.00 95.56 362 THR A N 1
ATOM 2980 C CA . THR A 1 362 ? 0.979 3.429 24.292 1.00 95.56 362 THR A CA 1
ATOM 2981 C C . THR A 1 362 ? 1.330 2.550 23.097 1.00 95.56 362 THR A C 1
ATOM 2983 O O . THR A 1 362 ? 0.619 2.587 22.095 1.00 95.56 362 THR A O 1
ATOM 2986 N N . ILE A 1 363 ? 2.382 1.729 23.205 1.00 95.44 363 ILE A N 1
ATOM 2987 C CA . ILE A 1 363 ? 2.764 0.817 22.118 1.00 95.44 363 ILE A CA 1
ATOM 2988 C C . ILE A 1 363 ? 1.695 -0.259 21.895 1.00 95.44 363 ILE A C 1
ATOM 2990 O O . ILE A 1 363 ? 1.332 -0.518 20.751 1.00 95.44 363 ILE A O 1
ATOM 2994 N N . GLU A 1 364 ? 1.107 -0.800 22.965 1.00 95.94 364 GLU A N 1
ATOM 2995 C CA . GLU A 1 364 ? -0.005 -1.749 22.881 1.00 95.94 364 GLU A CA 1
ATOM 2996 C C . GLU A 1 364 ? -1.212 -1.138 22.151 1.00 95.94 364 GLU A C 1
ATOM 2998 O O . GLU A 1 364 ? -1.764 -1.753 21.240 1.00 95.94 364 GLU A O 1
ATOM 3003 N N . ASN A 1 365 ? -1.589 0.102 22.486 1.00 96.44 365 ASN A N 1
ATOM 3004 C CA . ASN A 1 365 ? -2.682 0.812 21.822 1.00 96.44 365 ASN A CA 1
ATOM 3005 C C . ASN A 1 365 ? -2.393 1.057 20.335 1.00 96.44 365 ASN A C 1
ATOM 3007 O O . ASN A 1 365 ? -3.307 0.924 19.526 1.00 96.44 365 ASN A O 1
ATOM 3011 N N . CYS A 1 366 ? -1.149 1.367 19.952 1.00 96.25 366 CYS A N 1
ATOM 3012 C CA . CYS A 1 366 ? -0.759 1.445 18.540 1.00 96.25 366 CYS A CA 1
ATOM 3013 C C . CYS A 1 366 ? -0.893 0.082 17.846 1.00 96.25 366 CYS A C 1
ATOM 3015 O O . CYS A 1 366 ? -1.509 -0.014 16.786 1.00 96.25 366 CYS A O 1
ATOM 3017 N N . MET A 1 367 ? -0.377 -0.987 18.459 1.00 95.69 367 MET A N 1
ATOM 3018 C CA . MET A 1 367 ? -0.410 -2.338 17.889 1.00 95.69 367 MET A CA 1
ATOM 3019 C C . MET A 1 367 ? -1.838 -2.871 17.725 1.00 95.69 367 MET A C 1
ATOM 3021 O O . MET A 1 367 ? -2.136 -3.507 16.715 1.00 95.69 367 MET A O 1
ATOM 3025 N N . LYS A 1 368 ? -2.743 -2.561 18.662 1.00 95.69 368 LYS A N 1
ATOM 3026 C CA . LYS A 1 368 ? -4.169 -2.924 18.605 1.00 95.69 368 LYS A CA 1
ATOM 3027 C C . LYS A 1 368 ? -4.910 -2.319 17.411 1.00 95.69 368 LYS A C 1
ATOM 3029 O O . LYS A 1 368 ? -5.886 -2.908 16.945 1.00 95.69 368 LYS A O 1
ATOM 3034 N N . LEU A 1 369 ? -4.455 -1.187 16.868 1.00 96.12 369 LEU A N 1
ATOM 3035 C CA . LEU A 1 369 ? -5.135 -0.546 15.739 1.00 96.12 369 LEU A CA 1
ATOM 3036 C C . LEU A 1 369 ? -5.112 -1.389 14.470 1.00 96.12 369 LEU A C 1
ATOM 3038 O O . LEU A 1 369 ? -6.103 -1.408 13.745 1.00 96.12 369 LEU A O 1
ATOM 3042 N N . CYS A 1 370 ? -4.015 -2.091 14.189 1.00 95.69 370 CYS A N 1
ATOM 3043 C CA . CYS A 1 370 ? -3.907 -2.878 12.964 1.00 95.69 370 CYS A CA 1
ATOM 3044 C C . CYS A 1 370 ? -4.995 -3.969 12.876 1.00 95.69 370 CYS A C 1
ATOM 3046 O O . CYS A 1 370 ? -5.772 -3.939 11.916 1.00 95.69 370 CYS A O 1
ATOM 3048 N N . PRO A 1 371 ? -5.159 -4.873 13.867 1.00 95.19 371 PRO A N 1
ATOM 3049 C CA . PRO A 1 371 ? -6.234 -5.858 13.827 1.00 95.19 371 PRO A CA 1
ATOM 3050 C C . PRO A 1 371 ? -7.625 -5.211 13.845 1.00 95.19 371 PRO A C 1
ATOM 3052 O O . PRO A 1 371 ? -8.497 -5.683 13.120 1.00 95.19 371 PRO A O 1
ATOM 3055 N N . MET A 1 372 ? -7.835 -4.106 14.575 1.00 96.81 372 MET A N 1
ATOM 3056 C CA . MET A 1 372 ? -9.112 -3.372 14.559 1.00 96.81 372 MET A CA 1
ATOM 3057 C C . MET A 1 372 ? -9.487 -2.882 13.153 1.00 96.81 372 MET A C 1
ATOM 3059 O O . MET A 1 372 ? -10.617 -3.073 12.699 1.00 96.81 372 MET A O 1
ATOM 3063 N N . ILE A 1 373 ? -8.534 -2.273 12.443 1.00 96.56 373 ILE A N 1
ATOM 3064 C CA . ILE A 1 373 ? -8.725 -1.762 11.083 1.00 96.56 373 ILE A CA 1
ATOM 3065 C C . ILE A 1 373 ? -8.925 -2.908 10.089 1.00 96.56 373 ILE A C 1
ATOM 3067 O O . ILE A 1 373 ? -9.851 -2.858 9.280 1.00 96.56 373 ILE A O 1
ATOM 3071 N N . VAL A 1 374 ? -8.098 -3.954 10.161 1.00 94.12 374 VAL A N 1
ATOM 3072 C CA . VAL A 1 374 ? -8.168 -5.101 9.242 1.00 94.12 374 VAL A CA 1
ATOM 3073 C C . VAL A 1 374 ? -9.477 -5.878 9.409 1.00 94.12 374 VAL A C 1
ATOM 3075 O O . VAL A 1 374 ? -10.087 -6.253 8.410 1.00 94.12 374 VAL A O 1
ATOM 3078 N N . GLN A 1 375 ? -9.934 -6.083 10.648 1.00 93.69 375 GLN A N 1
ATOM 3079 C CA . GLN A 1 375 ? -11.173 -6.810 10.964 1.00 93.69 375 GLN A CA 1
ATOM 3080 C C . GLN A 1 375 ? -12.428 -5.920 10.989 1.00 93.69 375 GLN A C 1
ATOM 3082 O O . GLN A 1 375 ? -13.541 -6.418 11.185 1.00 93.69 375 GLN A O 1
ATOM 3087 N N . ALA A 1 376 ? -12.260 -4.608 10.785 1.00 95.06 376 ALA A N 1
ATOM 3088 C CA . ALA A 1 376 ? -13.329 -3.612 10.813 1.00 95.06 376 ALA A CA 1
ATOM 3089 C C . ALA A 1 376 ? -14.199 -3.724 12.079 1.00 95.06 376 ALA A C 1
ATOM 3091 O O . ALA A 1 376 ? -15.414 -3.927 12.001 1.00 95.06 376 ALA A O 1
ATOM 3092 N N . MET A 1 377 ? -13.563 -3.678 13.252 1.00 94.88 377 MET A N 1
ATOM 3093 C CA . MET A 1 377 ? -14.251 -3.787 14.539 1.00 94.88 377 MET A CA 1
ATOM 3094 C C . MET A 1 377 ? -13.487 -3.098 15.670 1.00 94.88 377 MET A C 1
ATOM 3096 O O . MET A 1 377 ? -12.261 -3.001 15.656 1.00 94.88 377 MET A O 1
ATOM 3100 N N . TRP A 1 378 ? -14.228 -2.647 16.678 1.00 94.94 378 TRP A N 1
ATOM 3101 C CA . TRP A 1 378 ? -13.666 -2.099 17.910 1.00 94.94 378 TRP A CA 1
ATOM 3102 C C . TRP A 1 378 ? -13.067 -3.182 18.818 1.00 94.94 378 TRP A C 1
ATOM 3104 O O . TRP A 1 378 ? -13.554 -4.310 18.832 1.00 94.94 378 TRP A O 1
ATOM 3114 N N . GLU A 1 379 ? -12.073 -2.828 19.643 1.00 92.56 379 GLU A N 1
ATOM 3115 C CA . GLU A 1 379 ? -11.416 -3.778 20.564 1.00 92.56 379 GLU A CA 1
ATOM 3116 C C . GLU A 1 379 ? -12.367 -4.394 21.606 1.00 92.56 379 GLU A C 1
ATOM 3118 O O . GLU A 1 379 ? -12.173 -5.525 22.032 1.00 92.56 379 GLU A O 1
ATOM 3123 N N . PHE A 1 380 ? -13.418 -3.668 21.999 1.00 92.19 380 PHE A N 1
ATOM 3124 C CA . PHE A 1 380 ? -14.380 -4.114 23.013 1.00 92.19 380 PHE A CA 1
ATOM 3125 C C . PHE A 1 380 ? -15.468 -5.042 22.450 1.00 92.19 380 PHE A C 1
ATOM 3127 O O . PHE A 1 380 ? -16.319 -5.527 23.196 1.00 92.19 380 PHE A O 1
ATOM 3134 N N . LYS A 1 381 ? -15.497 -5.256 21.129 1.00 93.75 381 LYS A N 1
ATOM 3135 C CA . LYS A 1 381 ? -16.466 -6.136 20.472 1.00 93.75 381 LYS A CA 1
ATOM 3136 C C . LYS A 1 381 ? -16.001 -7.595 20.528 1.00 93.75 381 LYS A C 1
ATOM 3138 O O . LYS A 1 381 ? -14.812 -7.884 20.597 1.00 93.75 381 LYS A O 1
ATOM 3143 N N . SER A 1 382 ? -16.954 -8.530 20.474 1.00 94.44 382 SER A N 1
ATOM 3144 C CA . SER A 1 382 ? -16.647 -9.966 20.512 1.00 94.44 382 SER A CA 1
ATOM 3145 C C . SER A 1 382 ? -15.770 -10.383 19.319 1.00 94.44 382 SER A C 1
ATOM 3147 O O . SER A 1 382 ? -16.147 -10.083 18.181 1.00 94.44 382 SER A O 1
ATOM 3149 N N . PRO A 1 383 ? -14.671 -11.137 19.531 1.00 94.25 383 PRO A N 1
ATOM 3150 C CA . PRO A 1 383 ? -13.829 -11.667 18.452 1.00 94.25 383 PRO A CA 1
ATOM 3151 C C . PRO A 1 383 ? -14.584 -12.537 17.440 1.00 94.25 383 PRO A C 1
ATOM 3153 O O . PRO A 1 383 ? -14.155 -12.670 16.298 1.00 94.25 383 PRO A O 1
ATOM 3156 N N . LEU A 1 384 ? -15.728 -13.104 17.831 1.00 94.38 384 LEU A N 1
ATOM 3157 C CA . LEU A 1 384 ? -16.572 -13.926 16.961 1.00 94.38 384 LEU A CA 1
ATOM 3158 C C . LEU A 1 384 ? -17.117 -13.146 15.753 1.00 94.38 384 LEU A C 1
ATOM 3160 O O . LEU A 1 384 ? -17.371 -13.743 14.711 1.00 94.38 384 LEU A O 1
ATOM 3164 N N . LEU A 1 385 ? -17.221 -11.814 15.852 1.00 94.69 385 LEU A N 1
ATOM 3165 C CA . LEU A 1 385 ? -17.637 -10.940 14.749 1.00 94.69 385 LEU A CA 1
ATOM 3166 C C . LEU A 1 385 ? -16.624 -10.877 13.593 1.00 94.69 385 LEU A C 1
ATOM 3168 O O . LEU A 1 385 ? -16.910 -10.239 12.577 1.00 94.69 385 LEU A O 1
ATOM 3172 N N . GLN A 1 386 ? -15.439 -11.479 13.736 1.00 93.50 386 GLN A N 1
ATOM 3173 C CA . GLN A 1 386 ? -14.464 -11.631 12.648 1.00 93.50 386 GLN A CA 1
ATOM 3174 C C . GLN A 1 386 ? -14.898 -12.689 11.623 1.00 93.50 386 GLN A C 1
ATOM 3176 O O . GLN A 1 386 ? -14.434 -12.676 10.482 1.00 93.50 386 GLN A O 1
ATOM 3181 N N . LEU A 1 387 ? -15.779 -13.617 12.015 1.00 93.62 387 LEU A N 1
ATOM 3182 C CA . LEU A 1 387 ? -16.299 -14.643 11.119 1.00 93.62 387 LEU A CA 1
ATOM 3183 C C . LEU A 1 387 ? -17.298 -14.033 10.122 1.00 93.62 387 LEU A C 1
ATOM 3185 O O . LEU A 1 387 ? -18.066 -13.137 10.483 1.00 93.62 387 LEU A O 1
ATOM 3189 N N . PRO A 1 388 ? -17.318 -14.508 8.861 1.00 92.81 388 PRO A N 1
ATOM 3190 C CA . PRO A 1 388 ? -18.298 -14.043 7.887 1.00 92.81 388 PRO A CA 1
ATOM 3191 C C . PRO A 1 388 ? -19.717 -14.389 8.359 1.00 92.81 388 PRO A C 1
ATOM 3193 O O . PRO A 1 388 ? -19.908 -15.376 9.058 1.00 92.81 388 PRO A O 1
ATOM 3196 N N . TYR A 1 389 ? -20.709 -13.583 7.976 1.00 92.50 389 TYR A N 1
ATOM 3197 C CA . TYR A 1 389 ? -22.132 -13.773 8.316 1.00 92.50 389 TYR A CA 1
ATOM 3198 C C . TYR A 1 389 ? -22.499 -13.706 9.810 1.00 92.50 389 TYR A C 1
ATOM 3200 O O . TYR A 1 389 ? -23.680 -13.708 10.136 1.00 92.50 389 TYR A O 1
ATOM 3208 N N . ILE A 1 390 ? -21.530 -13.580 10.723 1.00 92.44 390 ILE A N 1
ATOM 3209 C CA . ILE A 1 390 ? -21.796 -13.391 12.151 1.00 92.44 390 ILE A CA 1
ATOM 3210 C C . ILE A 1 390 ? -21.959 -11.896 12.450 1.00 92.44 390 ILE A C 1
ATOM 3212 O O . ILE A 1 390 ? -20.998 -11.122 12.406 1.00 92.44 390 ILE A O 1
ATOM 3216 N N . GLY A 1 391 ? -23.191 -11.495 12.759 1.00 90.75 391 GLY A N 1
ATOM 3217 C CA . GLY A 1 391 ? -23.547 -10.157 13.233 1.00 90.75 391 GLY A CA 1
ATOM 3218 C C . GLY A 1 391 ? -23.775 -10.099 14.745 1.00 90.75 391 GLY A C 1
ATOM 3219 O O . GLY A 1 391 ? -23.727 -11.116 15.442 1.00 90.75 391 GLY A O 1
ATOM 3220 N N . ASP A 1 392 ? -24.066 -8.899 15.260 1.00 89.75 392 ASP A N 1
ATOM 3221 C CA . ASP A 1 392 ? -24.403 -8.702 16.677 1.00 89.75 392 ASP A CA 1
ATOM 3222 C C . ASP A 1 392 ? -25.622 -9.556 17.101 1.00 89.75 392 ASP A C 1
ATOM 3224 O O . ASP A 1 392 ? -25.637 -10.095 18.208 1.00 89.75 392 ASP A O 1
ATOM 3228 N N . ASP A 1 393 ? -26.587 -9.784 16.201 1.00 89.44 393 ASP A N 1
ATOM 3229 C CA . ASP A 1 393 ? -27.777 -10.608 16.462 1.00 89.44 393 ASP A CA 1
ATOM 3230 C C . ASP A 1 393 ? -27.458 -12.084 16.718 1.00 89.44 393 ASP A C 1
ATOM 3232 O O . ASP A 1 393 ? -28.181 -12.752 17.462 1.00 89.44 393 ASP A O 1
ATOM 3236 N N . ASN A 1 394 ? -26.377 -12.603 16.130 1.00 89.12 394 ASN A N 1
ATOM 3237 C CA . ASN A 1 394 ? -25.965 -13.992 16.312 1.00 89.12 394 ASN A CA 1
ATOM 3238 C C . ASN A 1 394 ? -25.239 -14.199 17.648 1.00 89.12 394 ASN A C 1
ATOM 3240 O O . ASN A 1 394 ? -25.254 -15.307 18.184 1.00 89.12 394 ASN A O 1
ATOM 3244 N N . LEU A 1 395 ? -24.635 -13.151 18.224 1.00 89.56 395 LEU A N 1
ATOM 3245 C CA . LEU A 1 395 ? -23.829 -13.251 19.450 1.00 89.56 395 LEU A CA 1
ATOM 3246 C C . LEU A 1 395 ? -24.618 -13.800 20.647 1.00 89.56 395 LEU A C 1
ATOM 3248 O O . LEU A 1 395 ? -24.045 -14.474 21.506 1.00 89.56 395 LEU A O 1
ATOM 3252 N N . LYS A 1 396 ? -25.939 -13.590 20.680 1.00 88.56 396 LYS A N 1
ATOM 3253 C CA . LYS A 1 396 ? -26.827 -14.147 21.715 1.00 88.56 396 LYS A CA 1
ATOM 3254 C C . LYS A 1 396 ? -26.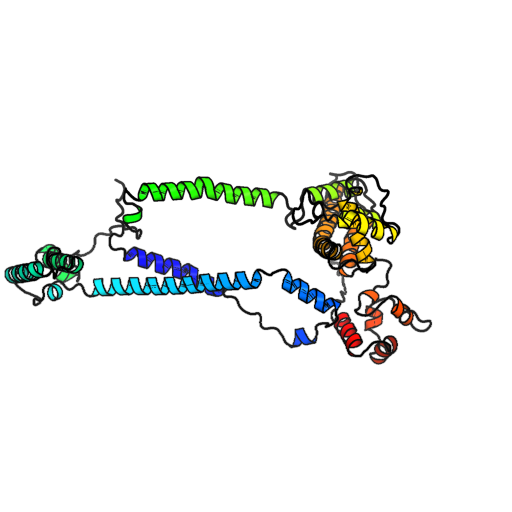795 -15.679 21.779 1.00 88.56 396 LYS A C 1
ATOM 3256 O O . LYS A 1 396 ? -26.966 -16.246 22.853 1.00 88.56 396 LYS A O 1
ATOM 3261 N N . PHE A 1 397 ? -26.542 -16.355 20.656 1.00 87.81 397 PHE A N 1
ATOM 3262 C CA . PHE A 1 397 ? -26.475 -17.818 20.600 1.00 87.81 397 PHE A CA 1
ATOM 3263 C C . PHE A 1 397 ? -25.163 -18.364 21.174 1.00 87.81 397 PHE A C 1
ATOM 3265 O O . PHE A 1 397 ? -25.142 -19.446 21.760 1.00 87.81 397 PHE A O 1
ATOM 3272 N N . PHE A 1 398 ? -24.082 -17.590 21.068 1.00 88.50 398 PHE A N 1
ATOM 3273 C CA . PHE A 1 398 ? -22.782 -17.921 21.654 1.00 88.50 398 PHE A CA 1
ATOM 3274 C C . PHE A 1 398 ? -22.745 -17.683 23.169 1.00 88.50 398 PHE A C 1
ATOM 3276 O O . PHE A 1 398 ? -22.005 -18.361 23.883 1.00 88.50 398 PHE A O 1
ATOM 3283 N N . ASN A 1 399 ? -23.565 -16.749 23.657 1.00 85.56 399 ASN A N 1
ATOM 3284 C CA . ASN A 1 399 ? -23.664 -16.364 25.060 1.00 85.56 399 ASN A CA 1
ATOM 3285 C C . ASN A 1 399 ? -25.005 -16.813 25.672 1.00 85.56 399 ASN A C 1
ATOM 3287 O O . ASN A 1 399 ? -25.875 -16.003 25.991 1.00 85.56 399 ASN A O 1
ATOM 3291 N N . SER A 1 400 ? -25.183 -18.127 25.820 1.00 81.62 400 SER A N 1
ATOM 3292 C CA . SER A 1 400 ? -26.375 -18.725 26.436 1.00 81.62 400 SER A CA 1
ATOM 3293 C C . SER A 1 400 ? -26.107 -19.164 27.882 1.00 81.62 400 SER A C 1
ATOM 3295 O O . SER A 1 400 ? -24.965 -19.363 28.296 1.00 81.62 400 SER A O 1
ATOM 3297 N N . LYS A 1 401 ? -27.164 -19.401 28.674 1.00 73.25 401 LYS A N 1
ATOM 3298 C CA . LYS A 1 401 ? -27.017 -19.920 30.053 1.00 73.25 401 LYS A CA 1
ATOM 3299 C C . LYS A 1 401 ? -26.266 -21.259 30.120 1.00 73.25 401 LYS A C 1
ATOM 3301 O O . LYS A 1 401 ? -25.653 -21.551 31.137 1.00 73.25 401 LYS A O 1
ATOM 3306 N N . LYS A 1 402 ? -26.322 -22.068 29.054 1.00 74.81 402 LYS A N 1
ATOM 3307 C CA . LYS A 1 402 ? -25.673 -23.389 28.980 1.00 74.81 402 LYS A CA 1
ATOM 3308 C C . LYS A 1 402 ? -24.284 -23.356 28.334 1.00 74.81 402 LYS A C 1
ATOM 3310 O O . LYS A 1 402 ? -23.532 -24.308 28.505 1.00 74.81 402 LYS A O 1
ATOM 3315 N N . ARG A 1 403 ? -23.954 -22.318 27.553 1.00 77.81 403 ARG A N 1
ATOM 3316 C CA . ARG A 1 403 ? -22.703 -22.214 26.779 1.00 77.81 403 ARG A CA 1
ATOM 3317 C C . ARG A 1 403 ? -22.231 -20.766 26.737 1.00 77.81 403 ARG A C 1
ATOM 3319 O O . ARG A 1 403 ? -22.987 -19.895 26.321 1.00 77.81 403 ARG A O 1
ATOM 3326 N N . GLN A 1 404 ? -20.988 -20.539 27.148 1.00 87.81 404 GLN A N 1
ATOM 3327 C CA . GLN A 1 404 ? -20.358 -19.222 27.260 1.00 87.81 404 GLN A CA 1
ATOM 3328 C C . GLN A 1 404 ? -19.146 -19.148 26.327 1.00 87.81 404 GLN A C 1
ATOM 3330 O O . GLN A 1 404 ? -18.003 -19.193 26.775 1.00 87.81 404 GLN A O 1
ATOM 3335 N N . ILE A 1 405 ? -19.398 -19.088 25.020 1.00 91.62 405 ILE A N 1
ATOM 3336 C CA . ILE A 1 405 ? -18.344 -19.074 24.001 1.00 91.62 405 ILE A CA 1
ATOM 3337 C C . ILE A 1 405 ? -17.912 -17.626 23.781 1.00 91.62 405 ILE A C 1
ATOM 3339 O O . ILE A 1 405 ? -18.687 -16.807 23.288 1.00 91.62 405 ILE A O 1
ATOM 3343 N N . LYS A 1 406 ? -16.674 -17.303 24.159 1.00 91.12 406 LYS A N 1
ATOM 3344 C CA . LYS A 1 406 ? -16.117 -15.944 24.064 1.00 91.12 406 LYS A CA 1
ATOM 3345 C C . LYS A 1 406 ? -15.030 -15.817 23.001 1.00 91.12 406 LYS A C 1
ATOM 3347 O O . LYS A 1 406 ? -14.834 -14.723 22.475 1.00 91.12 406 LYS A O 1
ATOM 3352 N N . THR A 1 407 ? -14.335 -16.909 22.685 1.00 92.94 407 THR A N 1
ATOM 3353 C CA . THR A 1 407 ? -13.210 -16.919 21.741 1.00 92.94 407 THR A CA 1
ATOM 3354 C C . THR A 1 407 ? -13.499 -17.788 20.519 1.00 92.94 407 THR A C 1
ATOM 3356 O O . THR A 1 407 ? -14.332 -18.696 20.551 1.00 92.94 407 THR A O 1
ATOM 3359 N N . LEU A 1 408 ? -12.783 -17.509 19.428 1.00 93.44 408 LEU A N 1
ATOM 3360 C CA . LEU A 1 408 ? -12.836 -18.304 18.197 1.00 93.44 408 LEU A CA 1
ATOM 3361 C C . LEU A 1 408 ? -12.313 -19.730 18.422 1.00 93.44 408 LEU A C 1
ATOM 3363 O O . LEU A 1 408 ? -12.842 -20.673 17.846 1.00 93.44 408 LEU A O 1
ATOM 3367 N N . GLU A 1 409 ? -11.331 -19.894 19.308 1.00 92.88 409 GLU A N 1
ATOM 3368 C CA . GLU A 1 409 ? -10.787 -21.196 19.697 1.00 92.88 409 GLU A CA 1
ATOM 3369 C C . GLU A 1 409 ? -11.838 -22.067 20.398 1.00 92.88 409 GLU A C 1
ATOM 3371 O O . GLU A 1 409 ? -12.066 -23.207 19.996 1.00 92.88 409 GLU A O 1
ATOM 3376 N N . GLN A 1 410 ? -12.552 -21.510 21.383 1.00 93.06 410 GLN A N 1
ATOM 3377 C CA . GLN A 1 410 ? -13.643 -22.214 22.066 1.00 93.06 410 GLN A CA 1
ATOM 3378 C C . GLN A 1 410 ? -14.734 -22.639 21.083 1.00 93.06 410 GLN A C 1
ATOM 3380 O O . GLN A 1 410 ? -15.292 -23.726 21.203 1.00 93.06 410 GLN A O 1
ATOM 3385 N N . PHE A 1 411 ? -15.035 -21.791 20.095 1.00 93.88 411 PHE A N 1
ATOM 3386 C CA . PHE A 1 411 ? -15.970 -22.143 19.035 1.00 93.88 411 PHE A CA 1
ATOM 3387 C C . PHE A 1 411 ? -15.432 -23.273 18.144 1.00 93.88 411 PHE A C 1
ATOM 3389 O O . PHE A 1 411 ? -16.174 -24.196 17.812 1.00 93.88 411 PHE A O 1
ATOM 3396 N N . ALA A 1 412 ? -14.145 -23.240 17.791 1.00 92.88 412 ALA A N 1
ATOM 3397 C CA . ALA A 1 412 ? -13.504 -24.255 16.961 1.00 92.88 412 ALA A CA 1
ATOM 3398 C C . ALA A 1 412 ? -13.453 -25.638 17.628 1.00 92.88 412 ALA A C 1
ATOM 3400 O O . ALA A 1 412 ? -13.630 -26.635 16.931 1.00 92.88 412 ALA A O 1
ATOM 3401 N N . GLN A 1 413 ? -13.271 -25.694 18.951 1.00 92.06 413 GLN A N 1
ATOM 3402 C CA . GLN A 1 413 ? -13.178 -26.931 19.742 1.00 92.06 413 GLN A CA 1
ATOM 3403 C C . GLN A 1 413 ? -14.518 -27.663 19.932 1.00 92.06 413 GLN A C 1
ATOM 3405 O O . GLN A 1 413 ? -14.540 -28.813 20.373 1.00 92.06 413 GLN A O 1
ATOM 3410 N N . LEU A 1 414 ? -15.648 -27.032 19.605 1.00 92.38 414 LEU A N 1
ATOM 3411 C CA . LEU A 1 414 ? -16.952 -27.687 19.677 1.00 92.38 414 LEU A CA 1
ATOM 3412 C C . LEU A 1 414 ? -17.081 -28.831 18.661 1.00 92.38 414 LEU A C 1
ATOM 3414 O O . LEU A 1 414 ? -16.577 -28.763 17.536 1.00 92.38 414 LEU A O 1
ATOM 3418 N N . LYS A 1 415 ? -17.862 -29.855 19.031 1.00 94.12 415 LYS A N 1
ATOM 3419 C CA . LYS A 1 415 ? -18.258 -30.936 18.116 1.00 94.12 415 LYS A CA 1
ATOM 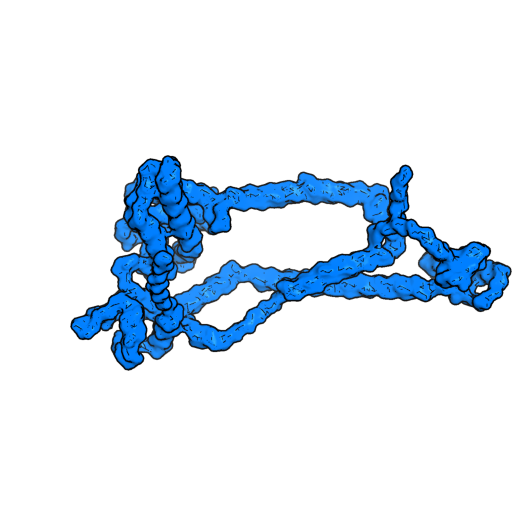3420 C C . LYS A 1 415 ? -18.987 -30.366 16.895 1.00 94.12 415 LYS A C 1
ATOM 3422 O O . LYS A 1 415 ? -19.658 -29.338 16.985 1.00 94.12 415 LYS A O 1
ATOM 3427 N N . ALA A 1 416 ? -18.870 -31.033 15.746 1.00 92.12 416 ALA A N 1
ATOM 3428 C CA . ALA A 1 416 ? -19.455 -30.559 14.488 1.00 92.12 416 ALA A CA 1
ATOM 3429 C C . ALA A 1 416 ? -20.966 -30.288 14.606 1.00 92.12 416 ALA A C 1
ATOM 3431 O O . ALA A 1 416 ? -21.407 -29.188 14.268 1.00 92.12 416 ALA A O 1
ATOM 3432 N N . ASP A 1 417 ? -21.714 -31.222 15.195 1.00 92.12 417 ASP A N 1
ATOM 3433 C CA . ASP A 1 417 ? -23.162 -31.094 15.407 1.00 92.12 417 ASP A CA 1
ATOM 3434 C C . ASP A 1 417 ? -23.502 -29.915 16.322 1.00 92.12 417 ASP A C 1
ATOM 3436 O O . ASP A 1 417 ? -24.422 -29.146 16.057 1.00 92.12 417 ASP A O 1
ATOM 3440 N N . ASP A 1 418 ? -22.711 -29.713 17.378 1.00 91.50 418 ASP A N 1
ATOM 3441 C CA . ASP A 1 418 ? -22.882 -28.600 18.308 1.00 91.50 418 ASP A CA 1
ATOM 3442 C C . ASP A 1 418 ? -22.645 -27.244 17.642 1.00 91.50 418 ASP A C 1
ATOM 3444 O O . ASP A 1 418 ? -23.395 -26.298 17.900 1.00 91.50 418 ASP A O 1
ATOM 3448 N N . ARG A 1 419 ? -21.629 -27.146 16.773 1.00 92.88 419 ARG A N 1
ATOM 3449 C CA . ARG A 1 419 ? -21.365 -25.936 15.979 1.00 92.88 419 ARG A CA 1
ATOM 3450 C C . ARG A 1 419 ? -22.504 -25.664 15.012 1.00 92.88 419 ARG A C 1
ATOM 3452 O O . ARG A 1 419 ? -22.929 -24.517 14.893 1.00 92.88 419 ARG A O 1
ATOM 3459 N N . ARG A 1 420 ? -23.000 -26.702 14.332 1.00 93.31 420 ARG A N 1
ATOM 3460 C CA . ARG A 1 420 ? -24.078 -26.540 13.358 1.00 93.31 420 ARG A CA 1
ATOM 3461 C C . ARG A 1 420 ? -25.395 -26.157 14.024 1.00 93.31 420 ARG A C 1
ATOM 3463 O O . ARG A 1 420 ? -26.058 -25.242 13.557 1.00 93.31 420 ARG A O 1
ATOM 3470 N N . ASN A 1 421 ? -25.723 -26.775 15.155 1.00 91.12 421 ASN A N 1
ATOM 3471 C CA . ASN A 1 421 ? -26.911 -26.441 15.939 1.00 91.12 421 ASN A CA 1
ATOM 3472 C C . ASN A 1 421 ? -26.893 -24.995 16.453 1.00 91.12 421 ASN A C 1
ATOM 3474 O O . ASN A 1 421 ? -27.941 -24.354 16.524 1.00 91.12 421 ASN A O 1
ATOM 3478 N N . LEU A 1 422 ? -25.713 -24.468 16.798 1.00 90.56 422 LEU A N 1
ATOM 3479 C CA . LEU A 1 422 ? -25.559 -23.082 17.246 1.00 90.56 422 LEU A CA 1
ATOM 3480 C C . LEU A 1 422 ? -25.829 -22.071 16.123 1.00 90.56 422 LEU A C 1
ATOM 3482 O O . LEU A 1 422 ? -26.350 -20.989 16.382 1.00 90.56 422 LEU A O 1
ATOM 3486 N N . LEU A 1 423 ? -25.508 -22.443 14.885 1.00 91.50 423 LEU A N 1
ATOM 3487 C CA . LEU A 1 423 ? -25.679 -21.633 13.679 1.00 91.50 423 LEU A CA 1
ATOM 3488 C C . LEU A 1 423 ? -26.783 -22.181 12.766 1.00 91.50 423 LEU A C 1
ATOM 3490 O O . LEU A 1 423 ? -26.691 -22.081 11.547 1.00 91.50 423 LEU A O 1
ATOM 3494 N N . ARG A 1 424 ? -27.831 -22.766 13.354 1.00 89.19 424 ARG A N 1
ATOM 3495 C CA . ARG A 1 424 ? -28.921 -23.423 12.613 1.00 89.19 424 ARG A CA 1
ATOM 3496 C C . ARG A 1 424 ? -29.692 -22.491 11.673 1.00 89.19 424 ARG A C 1
ATOM 3498 O O . ARG A 1 424 ? -30.304 -22.973 10.731 1.00 89.19 424 ARG A O 1
ATOM 3505 N N . ASP A 1 425 ? -29.673 -21.189 11.959 1.00 89.44 425 ASP A N 1
ATOM 3506 C CA . ASP A 1 425 ? -30.383 -20.171 11.182 1.00 89.44 425 ASP A CA 1
ATOM 3507 C C . ASP A 1 425 ? -29.624 -19.794 9.890 1.00 89.44 425 ASP A C 1
ATOM 3509 O O . ASP A 1 425 ? -30.183 -19.110 9.039 1.00 89.44 425 ASP A O 1
ATOM 3513 N N . LEU A 1 426 ? -28.361 -20.221 9.743 1.00 91.75 426 LEU A N 1
ATOM 3514 C CA . LEU A 1 426 ? -27.539 -19.966 8.558 1.00 91.75 426 LEU A CA 1
ATOM 3515 C C . LEU A 1 426 ? -27.688 -21.084 7.520 1.00 91.75 426 LEU A C 1
ATOM 3517 O O . LEU A 1 426 ? -27.824 -22.263 7.864 1.00 91.75 426 LEU A O 1
ATOM 3521 N N . GLY A 1 427 ? -27.601 -20.709 6.243 1.00 93.88 427 GLY A N 1
ATOM 3522 C CA . GLY A 1 427 ? -27.582 -21.663 5.134 1.00 93.88 427 GLY A CA 1
ATOM 3523 C C . GLY A 1 427 ? -26.323 -22.540 5.128 1.00 93.88 427 GLY A C 1
ATOM 3524 O O . GLY A 1 427 ? -25.309 -22.211 5.749 1.00 93.88 427 GLY A O 1
ATOM 3525 N N . ASP A 1 428 ? -26.363 -23.650 4.386 1.00 93.38 428 ASP A N 1
ATOM 3526 C CA . ASP A 1 428 ? -25.220 -24.568 4.262 1.00 93.38 428 ASP A CA 1
ATOM 3527 C C . ASP A 1 428 ? -23.962 -23.872 3.732 1.00 93.38 428 ASP A C 1
ATOM 3529 O O . ASP A 1 428 ? -22.897 -23.982 4.341 1.00 93.38 428 ASP A O 1
ATOM 3533 N N . ASP A 1 429 ? -24.106 -23.074 2.673 1.00 92.19 429 ASP A N 1
ATOM 3534 C CA . ASP A 1 429 ? -23.002 -22.325 2.065 1.00 92.19 429 ASP A CA 1
ATOM 3535 C C . ASP A 1 429 ? -22.412 -21.270 3.018 1.00 92.19 429 ASP A C 1
ATOM 3537 O O . ASP A 1 429 ? -21.208 -20.991 3.013 1.00 92.19 429 ASP A O 1
ATOM 3541 N N . GLU A 1 430 ? -23.250 -20.643 3.847 1.00 93.81 430 GLU A N 1
ATOM 3542 C CA . GLU A 1 430 ? -22.822 -19.635 4.823 1.00 93.81 430 GLU A CA 1
ATOM 3543 C C . GLU A 1 430 ? -22.033 -20.285 5.959 1.00 93.81 430 GLU A C 1
ATOM 3545 O O . GLU A 1 430 ? -20.940 -19.823 6.306 1.00 93.81 430 GLU A O 1
ATOM 3550 N N . TYR A 1 431 ? -22.548 -21.400 6.485 1.00 94.62 431 TYR A N 1
ATOM 3551 C CA . TYR A 1 431 ? -21.868 -22.210 7.486 1.00 94.62 431 TYR A CA 1
ATOM 3552 C C . TYR A 1 431 ? -20.532 -22.745 6.960 1.00 94.62 431 TYR A C 1
ATOM 3554 O O . TYR A 1 431 ? -19.506 -22.611 7.630 1.00 94.62 431 TYR A O 1
ATOM 3562 N N . GLU A 1 432 ? -20.500 -23.292 5.743 1.00 93.62 432 GLU A N 1
ATOM 3563 C CA . GLU A 1 432 ? -19.269 -23.799 5.133 1.00 93.62 432 GLU A CA 1
ATOM 3564 C C . GLU A 1 432 ? -18.218 -22.687 5.002 1.00 93.62 432 GLU A C 1
ATOM 3566 O O . GLU A 1 432 ? -17.045 -22.881 5.327 1.00 93.62 432 GLU A O 1
ATOM 3571 N N . ASN A 1 433 ? -18.633 -21.484 4.600 1.00 93.56 433 ASN A N 1
ATOM 3572 C CA . ASN A 1 433 ? -17.751 -20.323 4.525 1.00 93.56 433 ASN A CA 1
ATOM 3573 C C . ASN A 1 433 ? -17.185 -19.905 5.888 1.00 93.56 433 ASN A C 1
ATOM 3575 O O . ASN A 1 433 ? -15.999 -19.574 5.975 1.00 93.56 433 ASN A O 1
ATOM 3579 N N . ILE A 1 434 ? -17.995 -19.942 6.950 1.00 94.50 434 ILE A N 1
ATOM 3580 C CA . ILE A 1 434 ? -17.525 -19.707 8.323 1.00 94.50 434 ILE A CA 1
ATOM 3581 C C . ILE A 1 434 ? -16.451 -20.725 8.693 1.00 94.50 434 ILE A C 1
ATOM 3583 O O . ILE A 1 434 ? -15.382 -20.345 9.169 1.00 94.50 434 ILE A O 1
ATOM 3587 N N . MET A 1 435 ? -16.703 -22.004 8.421 1.00 94.38 435 MET A N 1
ATOM 3588 C CA . MET A 1 435 ? -15.782 -23.091 8.745 1.00 94.38 435 MET A CA 1
ATOM 3589 C C . MET A 1 435 ? -14.479 -23.000 7.944 1.00 94.38 435 MET A C 1
ATOM 3591 O O . MET A 1 435 ? -13.402 -23.168 8.514 1.00 94.38 435 MET A O 1
ATOM 3595 N N . LYS A 1 436 ? -14.549 -22.640 6.654 1.00 93.06 436 LYS A N 1
ATOM 3596 C CA . LYS A 1 436 ? -13.373 -22.368 5.806 1.00 93.06 436 LYS A CA 1
ATOM 3597 C C . LYS A 1 436 ? -12.508 -21.240 6.360 1.00 93.06 436 LYS A C 1
ATOM 3599 O O . LYS A 1 436 ? -11.284 -21.336 6.318 1.00 93.06 436 LYS A O 1
ATOM 3604 N N . VAL A 1 437 ? -13.122 -20.164 6.858 1.00 92.75 437 VAL A N 1
ATOM 3605 C CA . VAL A 1 437 ? -12.383 -19.050 7.473 1.00 92.75 437 VAL A CA 1
ATOM 3606 C C . VAL A 1 437 ? -11.786 -19.473 8.812 1.00 92.75 437 VAL A C 1
ATOM 3608 O O . VAL A 1 437 ? -10.593 -19.268 9.019 1.00 92.75 437 VAL A O 1
ATOM 3611 N N . LEU A 1 438 ? -12.578 -20.102 9.684 1.00 93.44 438 LEU A N 1
ATOM 3612 C CA . LEU A 1 438 ? -12.145 -20.540 11.012 1.00 93.44 438 LEU A CA 1
ATOM 3613 C C . LEU A 1 438 ? -10.956 -21.508 10.937 1.00 93.44 438 LEU A C 1
ATOM 3615 O O . LEU A 1 438 ? -9.986 -21.338 11.665 1.00 93.44 438 LEU A O 1
ATOM 3619 N N . ALA A 1 439 ? -10.988 -22.466 10.008 1.00 91.25 439 ALA A N 1
ATOM 3620 C CA . ALA A 1 439 ? -9.908 -23.434 9.804 1.00 91.25 439 ALA A CA 1
ATOM 3621 C C . ALA A 1 439 ? -8.593 -22.811 9.296 1.00 91.25 439 ALA A C 1
ATOM 3623 O O . ALA A 1 439 ? -7.542 -23.435 9.394 1.00 91.25 439 ALA A O 1
ATOM 3624 N N . ARG A 1 440 ? -8.639 -21.597 8.729 1.00 89.19 440 ARG A N 1
ATOM 3625 C CA . ARG A 1 440 ? -7.462 -20.873 8.219 1.00 89.19 440 ARG A CA 1
ATOM 3626 C C . ARG A 1 440 ? -6.889 -19.873 9.222 1.00 89.19 440 ARG A C 1
ATOM 3628 O O . ARG A 1 440 ? -5.861 -19.262 8.933 1.00 89.19 440 ARG A O 1
ATOM 3635 N N . MET A 1 441 ? -7.555 -19.651 10.352 1.00 90.19 441 MET A N 1
ATOM 3636 C CA . MET A 1 441 ? -7.048 -18.741 11.374 1.00 90.19 441 MET A CA 1
ATOM 3637 C C . MET A 1 441 ? -5.851 -19.389 12.087 1.00 90.19 441 MET A C 1
ATOM 3639 O O . MET A 1 441 ? -5.975 -20.520 12.556 1.00 90.19 441 MET A O 1
ATOM 3643 N N . PRO A 1 442 ? -4.690 -18.712 12.162 1.00 90.81 442 PRO A N 1
ATOM 3644 C CA . PRO A 1 442 ? -3.514 -19.277 12.808 1.00 90.81 442 PRO A CA 1
ATOM 3645 C C . PRO A 1 442 ? -3.712 -19.338 14.327 1.00 90.81 442 PRO A C 1
ATOM 3647 O O . PRO A 1 442 ? -4.134 -18.358 14.942 1.00 90.81 442 PRO A O 1
ATOM 3650 N N . LEU A 1 443 ? -3.354 -20.474 14.924 1.00 88.00 443 LEU A N 1
ATOM 3651 C CA . LEU A 1 443 ? -3.180 -20.627 16.365 1.00 88.00 443 LEU A CA 1
ATOM 3652 C C . LEU A 1 443 ? -1.677 -20.656 16.643 1.00 88.00 443 LEU A C 1
ATOM 3654 O O . LEU A 1 443 ? -0.972 -21.518 16.122 1.00 88.00 443 LEU A O 1
ATOM 3658 N N . VAL A 1 444 ? -1.189 -19.688 17.413 1.00 88.25 444 VAL A N 1
ATOM 3659 C CA . VAL A 1 444 ? 0.229 -19.590 17.775 1.00 88.25 444 VAL A CA 1
ATOM 3660 C C . VAL A 1 444 ? 0.377 -20.040 19.220 1.00 88.25 444 VAL A C 1
ATOM 3662 O O . VAL A 1 444 ? -0.167 -19.396 20.114 1.00 88.25 444 VAL A O 1
ATOM 3665 N N . ASP A 1 445 ? 1.113 -21.128 19.430 1.00 89.44 445 ASP A N 1
ATOM 3666 C CA . ASP A 1 445 ? 1.580 -21.559 20.747 1.00 89.44 445 ASP A CA 1
ATOM 3667 C C . ASP A 1 445 ? 3.046 -21.132 20.912 1.00 89.44 445 ASP A C 1
ATOM 3669 O O . ASP A 1 445 ? 3.846 -21.273 19.984 1.00 89.44 445 ASP A O 1
ATOM 3673 N N . MET A 1 446 ? 3.388 -20.552 22.061 1.00 90.25 446 MET A N 1
ATOM 3674 C CA . MET A 1 446 ? 4.728 -20.032 22.338 1.00 90.25 446 MET A CA 1
ATOM 3675 C C . MET A 1 446 ? 5.313 -20.743 23.553 1.00 90.25 446 MET A C 1
ATOM 3677 O O . MET A 1 446 ? 4.827 -20.584 24.669 1.00 90.25 446 MET A O 1
ATOM 3681 N N . GLN A 1 447 ? 6.402 -21.479 23.334 1.00 91.38 447 GLN A N 1
ATOM 3682 C CA . GLN A 1 447 ? 7.174 -22.135 24.385 1.00 91.38 447 GLN A CA 1
ATOM 3683 C C . GLN A 1 447 ? 8.530 -21.441 24.511 1.00 91.38 447 GLN A C 1
ATOM 3685 O O . GLN A 1 447 ? 9.256 -21.300 23.529 1.00 91.38 447 GLN A O 1
ATOM 3690 N N . THR A 1 448 ? 8.869 -20.988 25.715 1.00 90.19 448 THR A N 1
ATOM 3691 C CA . THR A 1 448 ? 10.151 -20.335 26.003 1.00 90.19 448 THR A CA 1
ATOM 3692 C C . THR A 1 448 ? 11.031 -21.270 26.816 1.00 90.19 448 THR A C 1
ATOM 3694 O O . THR A 1 448 ? 10.615 -21.728 27.880 1.00 90.19 448 THR A O 1
ATOM 3697 N N . GLN A 1 449 ? 12.252 -21.520 26.350 1.00 87.12 449 GLN A N 1
ATOM 3698 C CA . GLN A 1 449 ? 13.290 -22.196 27.125 1.00 87.12 449 GLN A CA 1
ATOM 3699 C C . GLN A 1 449 ? 14.346 -21.165 27.517 1.00 87.12 449 GLN A C 1
ATOM 3701 O O . GLN A 1 449 ? 14.778 -20.372 26.683 1.00 87.12 449 GLN A O 1
ATOM 3706 N N . VAL A 1 450 ? 14.717 -21.147 28.795 1.00 86.94 450 VAL A N 1
ATOM 3707 C CA . VAL A 1 450 ? 15.825 -20.325 29.287 1.00 86.94 450 VAL A CA 1
ATOM 3708 C C . VAL A 1 450 ? 17.054 -21.224 29.288 1.00 86.94 450 VAL A C 1
ATOM 3710 O O . VAL A 1 450 ? 17.085 -22.204 30.031 1.00 86.94 450 VAL A O 1
ATOM 3713 N N . GLU A 1 451 ? 18.028 -20.929 28.429 1.00 76.56 451 GLU A N 1
ATOM 3714 C CA . GLU A 1 451 ? 19.351 -21.550 28.519 1.00 76.56 451 GLU A CA 1
ATOM 3715 C C . GLU A 1 451 ? 20.036 -21.007 29.780 1.00 76.56 451 GLU A C 1
ATOM 3717 O O . GLU A 1 451 ? 20.154 -19.790 29.951 1.00 76.56 451 GLU A O 1
ATOM 3722 N N . GLY A 1 452 ? 20.351 -21.919 30.705 1.00 67.50 452 GLY A N 1
ATOM 3723 C CA . GLY A 1 452 ? 20.941 -21.625 32.014 1.00 67.50 452 GLY A CA 1
ATOM 3724 C C . GLY A 1 452 ? 22.453 -21.495 31.994 1.00 67.50 452 GLY A C 1
ATOM 3725 O O . GLY A 1 452 ? 23.085 -22.060 31.072 1.00 67.50 452 GLY A O 1
#

Secondary structure (DSSP, 8-state):
----PEEESSSHHHHHHHHHHHHHHHHHHHHHHS-PPPPP-HHHHHTS---HHHHHHHHHHHHS-THHHHHHHHHHHHHHHHHHHHHHHHHHHHHHHHHHHT--HHHHHT--TT--HHHHHHHHHHHHHHH-TTSTT--HHHHHHHHHHHHHHHSHHHHHHHHHHSSTT-S-----EEEEEHHHHSHHHHHHHHHHHHIIIIIIHHHHHHHHHHHHTTB-TTS-BHHHHHHHHHHHHH-SS--HHHHHHHHTT-GGG-TTT-TTPPP-TTHHHHHHHHHHHSTT--TT---TTTTSHHHHHHHHHHHHHHTT----TTTHHHHHHHHHHHHHHHHHHHHHHHHHHHHHHHTTSSS-PPPHHHHHHHHHHHHHHHHT--TTS-GGGGSTT--GGGHHHHEETTEE--SHHHHHTS-HHHHHHHTTTS-HHHHHHHHHHHTTS-----------

pLDDT: mean 87.77, std 9.42, range [37.34, 97.88]

Foldseek 3Di:
DPQDAAEDQPLLLLLVVVLVVLCVCLVVLCVPLQDDDPDDDVVVVVLAFPDPVSVVVVVVVVVVPPCPVVVNVVSVVVSVVSVVVSVVSVVVNVVVCVVVVPLDLCVLLVHDDPDDLVSLVVSLVVVCVQQPCPDPNHDPVSNVSNVVSSVCCNDPQLVVQCVPPVGSCHPDDDRRHDSHHPVCVPPVNVVVNVVVVCCCVVPVVCVVCVVVVVVPVQADPLRAGVVLLVLLLVVCLVDLQDDLLRLLLSLLQGCCLPCVSHVVHDDDPVCVPQLVVLVVVFPPLPCVDPDPPSNPPSSSLSSSLLSCQQVVNDDDVVPSVVVSVVSLVCSVSSLVSSLVSLVVQQVCVVVVVGVRRRDPNSSVSSVVVNCSSVQSHDPPDQPLSSFPPDDPVLVDLCPDPVHPHRDLVSLVPDDPVVNCVSVVVDDPSSSSSRVSVSVPDDDDDDDDDDDD

Radius of gyration: 38.97 Å; chains: 1; bounding box: 83×54×103 Å